Protein AF-0000000072075419 (afdb_homodimer)

Solvent-accessible surface area (backbone atoms only — not comparable to full-atom values): 23138 Å² total; per-residue (Å²): 127,88,76,68,76,74,46,76,68,49,48,51,50,52,50,34,39,42,55,26,36,35,45,39,35,24,57,24,35,89,73,44,48,64,63,59,25,20,56,69,37,72,43,60,59,68,51,47,49,70,76,49,44,47,72,67,44,41,51,42,49,38,30,50,50,50,27,48,54,52,39,62,76,41,39,68,57,52,53,50,50,54,58,46,68,66,39,92,76,58,55,59,68,58,45,51,50,51,56,50,48,53,50,48,53,47,49,56,50,51,56,34,78,88,40,46,39,58,49,34,37,50,43,47,30,25,75,57,64,50,73,46,41,53,53,27,33,67,72,28,51,49,56,54,53,46,52,52,23,44,44,52,14,67,66,23,70,49,56,54,82,38,62,65,43,46,48,50,41,49,28,57,51,8,27,59,48,24,59,40,63,36,26,48,59,54,29,61,75,65,68,44,92,68,71,47,72,69,55,51,48,53,51,46,52,50,50,50,51,51,50,52,35,45,50,55,45,47,32,71,73,89,128,85,76,68,77,73,46,77,68,48,50,50,50,51,50,33,40,42,55,26,36,35,45,41,34,25,57,24,36,88,72,45,48,66,63,60,26,19,57,70,37,72,44,60,58,69,51,47,47,69,76,49,48,48,73,67,46,42,52,42,49,36,30,51,50,50,27,50,54,52,40,62,76,40,40,70,57,52,53,50,50,54,57,45,68,68,40,94,76,58,55,57,68,59,45,52,51,51,56,51,48,54,50,49,53,48,49,56,52,51,54,35,78,87,41,47,39,59,49,34,38,51,44,46,30,25,75,57,65,50,74,46,40,53,52,26,34,68,73,29,50,48,55,53,53,47,52,53,23,43,44,51,16,66,65,22,69,50,56,54,83,38,63,66,43,46,49,52,41,46,28,56,51,9,27,58,48,24,58,38,63,35,27,47,58,53,29,62,74,66,68,44,92,67,71,48,73,68,56,51,49,53,52,45,52,48,50,50,51,51,48,52,34,46,48,56,47,47,32,72,73,88

Radius of gyration: 23.16 Å; Cα contacts (8 Å, |Δi|>4): 541; chains: 2; bounding box: 70×62×45 Å

Organism: Scandinavium goeteborgense (NCBI:txid1851514)

Sequence (444 aa):
MNTTPITSKGEQAKNQLIAAAIAQFGEYGLHATTRDIASLAGQNIAAIPYYFGSKEDLYLACAQWIADFIGVNFRPHAEAAETLLRQPTPDLTAIRALILQASKNMILLLTQDETVNVSKFISREQLSPSPAYQLIHDQVIAPLHGHLTQLIAAYTGRDPADTQTILHTHALLGEILAFRLGRETILLRTGWAQFDEQKADLIFQVITCHIDLLLNGLTQRSMNTTPITSKGEQAKNQLIAAAIAQFGEYGLHATTRDIASLAGQNIAAIPYYFGSKEDLYLACAQWIADFIGVNFRPHAEAAETLLRQPTPDLTAIRALILQASKNMILLLTQDETVNVSKFISREQLSPSPAYQLIHDQVIAPLHGHLTQLIAAYTGRDPADTQTILHTHALLGEILAFRLGRETILLRTGWAQFDEQKADLIFQVITCHIDLLLNGLTQRS

Nearest PDB structures (foldseek):
  1t33-assembly1_B  TM=9.829E-01  e=7.479E-22  Salmonella enterica subsp. enterica serovar Typhimurium str. LT2
  7e1n-assembly1_B  TM=7.768E-01  e=8.400E-06  Pseudomonas fluorescens
  4nn1-assembly1_A-2  TM=5.563E-01  e=1.014E-04  Mycobacterium tuberculosis H37Rv
  2fbq-assembly1_A-2  TM=5.821E-01  e=1.014E-04  Pseudomonas aeruginosa
  2hku-assembly1_B  TM=5.575E-01  e=4.065E-03  Rhodococcus jostii RHA1

InterPro domains:
  IPR001647 DNA-binding HTH domain, TetR-type [PF00440] (17-62)
  IPR001647 DNA-binding HTH domain, TetR-type [PS50977] (11-70)
  IPR009057 Homedomain-like superfamily [SSF46689] (3-82)
  IPR015292 Transcription regulator YbiH, C-terminal [PF09209] (99-218)
  IPR036271 Tetracyclin repressor-like, C-terminal domain superfamily [SSF48498] (91-219)
  IPR050109 HTH-type, TetR-like transcriptional regulator [PTHR30055] (8-219)

Foldseek 3Di:
DCPPDQDPVRVLLLVLLLLLLLQQCLVPNLVRDLVSSCVSSVHDSVSCCVPQNDSVSSLLVNLVVLLVVLCVLCVVLLVQLVVQLPDPQGDLVSLLVSLLVVLLSLLVLLQDPSCLSVVSNQVCCVVVNDVSVVVSCVRHVVSVLLSQLSSLCSLQVHDSVDPVSSVVSVVLVVLSVCCRVVVVVVCVVVVPPGDDDVNSVVSSVVSSVVVVCCSVVSSVVD/DCPPDQDPVRVLLLVLLLLLLLQQCLVPNLVRDLVSSCVSSVHDSVSCCVPQNDSVSSLLVNLVVLLVVLCVLCVVLLVQLVVQLPDPQGDLVSLLVSLLVVLLSLLVLLQDPSCLSVVSNQVCCVVVNDVSVVVSCVRHVVSVLLSQLSSLCSLQVHDSVDPVSSVVSVVLVVLSVCCRVVVVVVCVVVVPPGDDDVNSVVSSVVSSVVVVCCSVVSSVVD

pLDDT: mean 95.72, std 8.63, range [35.19, 98.88]

Structure (mmCIF, N/CA/C/O backbone):
data_AF-0000000072075419-model_v1
#
loop_
_entity.id
_entity.type
_entity.pdbx_description
1 polymer 'TetR family transcriptional regulator'
#
loop_
_atom_site.group_PDB
_atom_site.id
_atom_site.type_symbol
_atom_site.label_atom_id
_atom_site.label_alt_id
_atom_site.label_comp_id
_atom_site.label_asym_id
_atom_site.label_entity_id
_atom_site.label_seq_id
_atom_site.pdbx_PDB_ins_code
_atom_site.Cartn_x
_atom_site.Cartn_y
_atom_site.Cartn_z
_atom_site.occupancy
_atom_site.B_iso_or_equiv
_atom_site.auth_seq_id
_atom_site.auth_comp_id
_atom_site.auth_asym_id
_atom_site.auth_atom_id
_atom_site.pdbx_PDB_model_num
ATOM 1 N N . MET A 1 1 ? 31.141 31.891 -1.549 1 35.53 1 MET A N 1
ATOM 2 C CA . MET A 1 1 ? 30.469 31.844 -0.251 1 35.53 1 MET A CA 1
ATOM 3 C C . MET A 1 1 ? 31.141 30.844 0.679 1 35.53 1 MET A C 1
ATOM 5 O O . MET A 1 1 ? 31.438 29.719 0.274 1 35.53 1 MET A O 1
ATOM 9 N N . ASN A 1 2 ? 31.891 31.188 1.63 1 36.88 2 ASN A N 1
ATOM 10 C CA . ASN A 1 2 ? 32.656 30.391 2.582 1 36.88 2 ASN A CA 1
ATOM 11 C C . ASN A 1 2 ? 31.828 29.281 3.195 1 36.88 2 ASN A C 1
ATOM 13 O O . ASN A 1 2 ? 30.922 29.531 3.984 1 36.88 2 ASN A O 1
ATOM 17 N N . THR A 1 3 ? 31.453 28.266 2.451 1 47.59 3 THR A N 1
ATOM 18 C CA . THR A 1 3 ? 30.719 27.109 2.965 1 47.59 3 THR A CA 1
ATOM 19 C C . THR A 1 3 ? 31.375 26.594 4.25 1 47.59 3 THR A C 1
ATOM 21 O O . THR A 1 3 ? 32.438 25.969 4.211 1 47.59 3 THR A O 1
ATOM 24 N N . THR A 1 4 ? 31.453 27.328 5.309 1 50.69 4 THR A N 1
ATOM 25 C CA . THR A 1 4 ? 31.953 26.859 6.59 1 50.69 4 THR A CA 1
ATOM 26 C C . THR A 1 4 ? 31.547 25.422 6.844 1 50.69 4 THR A C 1
ATOM 28 O O . THR A 1 4 ? 30.359 25.094 6.801 1 50.69 4 THR A O 1
ATOM 31 N N . PRO A 1 5 ? 32.531 24.578 6.875 1 57.56 5 PRO A N 1
ATOM 32 C CA . PRO A 1 5 ? 32.312 23.141 7.109 1 57.56 5 PRO A CA 1
ATOM 33 C C . PRO A 1 5 ? 31.391 22.875 8.297 1 57.56 5 PRO A C 1
ATOM 35 O O . PRO A 1 5 ? 31.469 23.578 9.312 1 57.56 5 PRO A O 1
ATOM 38 N N . ILE A 1 6 ? 30.219 22.375 8.086 1 66 6 ILE A N 1
ATOM 39 C CA . ILE A 1 6 ? 29.281 22.047 9.164 1 66 6 ILE A CA 1
ATOM 40 C C . ILE A 1 6 ? 30 21.203 10.219 1 66 6 ILE A C 1
ATOM 42 O O . ILE A 1 6 ? 30.734 20.266 9.891 1 66 6 ILE A O 1
ATOM 46 N N . THR A 1 7 ? 30.141 21.672 11.445 1 75.56 7 THR A N 1
ATOM 47 C CA . THR A 1 7 ? 30.719 20.984 12.594 1 75.56 7 THR A CA 1
ATOM 48 C C . THR A 1 7 ? 29.953 19.688 12.875 1 75.56 7 THR A C 1
ATOM 50 O O . THR A 1 7 ? 28.891 19.438 12.305 1 75.56 7 THR A O 1
ATOM 53 N N . SER A 1 8 ? 30.594 18.797 13.625 1 81.44 8 SER A N 1
ATOM 54 C CA . SER A 1 8 ? 29.953 17.562 14.039 1 81.44 8 SER A CA 1
ATOM 55 C C . SER A 1 8 ? 28.594 17.828 14.695 1 81.44 8 SER A C 1
ATOM 57 O O . SER A 1 8 ? 27.625 17.109 14.461 1 81.44 8 SER A O 1
ATOM 59 N N . LYS A 1 9 ? 28.531 18.938 15.5 1 85.19 9 LYS A N 1
ATOM 60 C CA . LYS A 1 9 ? 27.281 19.328 16.156 1 85.19 9 LYS A CA 1
ATOM 61 C C . LYS A 1 9 ? 26.25 19.797 15.133 1 85.19 9 LYS A C 1
ATOM 63 O O . LYS A 1 9 ? 25.062 19.5 15.25 1 85.19 9 LYS A O 1
ATOM 68 N N . GLY A 1 10 ? 26.75 20.5 14.188 1 88.31 10 GLY A N 1
ATOM 69 C CA . GLY A 1 10 ? 25.891 20.969 13.117 1 88.31 10 GLY A CA 1
ATOM 70 C C . GLY A 1 10 ? 25.281 19.844 12.305 1 88.31 10 GLY A C 1
ATOM 71 O O . GLY A 1 10 ? 24.094 19.875 11.984 1 88.31 10 GLY A O 1
ATOM 72 N N . GLU A 1 11 ? 26.125 18.875 12.031 1 90.75 11 GLU A N 1
ATOM 73 C CA . GLU A 1 11 ? 25.656 17.703 11.289 1 90.75 11 GLU A CA 1
ATOM 74 C C . GLU A 1 11 ? 24.594 16.953 12.078 1 90.75 11 GLU A C 1
ATOM 76 O O . GLU A 1 11 ? 23.609 16.469 11.508 1 90.75 11 GLU A O 1
ATOM 81 N N . GLN A 1 12 ? 24.797 16.859 13.281 1 92.75 12 GLN A N 1
ATOM 82 C CA . GLN A 1 12 ? 23.844 16.188 14.156 1 92.75 12 GLN A CA 1
ATOM 83 C C . GLN A 1 12 ? 22.516 16.938 14.18 1 92.75 12 GLN A C 1
ATOM 85 O O . GLN A 1 12 ? 21.438 16.328 14.133 1 92.75 12 GLN A O 1
ATOM 90 N N . ALA A 1 13 ? 22.594 18.25 14.266 1 94.56 13 ALA A N 1
ATOM 91 C CA . ALA A 1 13 ? 21.391 19.078 14.273 1 94.56 13 ALA A CA 1
ATOM 92 C C . ALA A 1 13 ? 20.609 18.922 12.969 1 94.56 13 ALA A C 1
ATOM 94 O O . ALA A 1 13 ? 19.391 18.797 12.984 1 94.56 13 ALA A O 1
ATOM 95 N N . LYS A 1 14 ? 21.328 18.938 11.922 1 96.19 14 LYS A N 1
ATOM 96 C CA . LYS A 1 14 ? 20.703 18.781 10.609 1 96.19 14 LYS A CA 1
ATOM 97 C C . LYS A 1 14 ? 20 17.438 10.5 1 96.19 14 LYS A C 1
ATOM 99 O O . LYS A 1 14 ? 18.875 17.359 10 1 96.19 14 LYS A O 1
ATOM 104 N N . ASN A 1 15 ? 20.609 16.391 10.977 1 96.56 15 ASN A N 1
ATOM 105 C CA . ASN A 1 15 ? 20.047 15.055 10.922 1 96.56 15 ASN A CA 1
ATOM 106 C C . ASN A 1 15 ? 18.812 14.93 11.797 1 96.56 15 ASN A C 1
ATOM 108 O O . ASN A 1 15 ? 17.828 14.273 11.43 1 96.56 15 ASN A O 1
ATOM 112 N N . GLN A 1 16 ? 18.844 15.539 12.898 1 97.56 16 GLN A N 1
ATOM 113 C CA . GLN A 1 16 ? 17.703 15.531 13.805 1 97.56 16 GLN A CA 1
ATOM 114 C C . GLN A 1 16 ? 16.516 16.25 13.195 1 97.56 16 GLN A C 1
ATOM 116 O O . GLN A 1 16 ? 15.367 15.82 13.352 1 97.56 16 GLN A O 1
ATOM 121 N N . LEU A 1 17 ? 16.828 17.344 12.508 1 98.12 17 LEU A N 1
ATOM 122 C CA . LEU A 1 17 ? 15.781 18.094 11.852 1 98.12 17 LEU A CA 1
ATOM 123 C C . LEU A 1 17 ? 15.156 17.297 10.719 1 98.12 17 LEU A C 1
ATOM 125 O O . LEU A 1 17 ? 13.93 17.281 10.555 1 98.12 17 LEU A O 1
ATOM 129 N N . ILE A 1 18 ? 15.992 16.609 9.992 1 98.44 18 ILE A N 1
ATOM 130 C CA . ILE A 1 18 ? 15.508 15.797 8.883 1 98.44 18 ILE A CA 1
ATOM 131 C C . ILE A 1 18 ? 14.625 14.664 9.414 1 98.44 18 ILE A C 1
ATOM 133 O O . ILE A 1 18 ? 13.531 14.43 8.898 1 98.44 18 ILE A O 1
ATOM 137 N N . ALA A 1 19 ? 15.086 14.023 10.453 1 98.25 19 ALA A N 1
ATOM 138 C CA . ALA A 1 19 ? 14.32 12.93 11.039 1 98.25 19 ALA A CA 1
ATOM 139 C C . ALA A 1 19 ? 12.969 13.422 11.562 1 98.25 19 ALA A C 1
ATOM 141 O O . ALA A 1 19 ? 11.938 12.789 11.32 1 98.25 19 ALA A O 1
ATOM 142 N N . ALA A 1 20 ? 12.992 14.523 12.227 1 98.56 20 ALA A N 1
ATOM 143 C CA . ALA A 1 20 ? 11.766 15.117 12.75 1 98.56 20 ALA A CA 1
ATOM 144 C C . ALA A 1 20 ? 10.836 15.547 11.617 1 98.56 20 ALA A C 1
ATOM 146 O O . ALA A 1 20 ? 9.625 15.367 11.695 1 98.56 20 ALA A O 1
ATOM 147 N N . ALA A 1 21 ? 11.438 16.078 10.602 1 98.75 21 ALA A N 1
ATOM 148 C CA . ALA A 1 21 ? 10.656 16.547 9.461 1 98.75 21 ALA A CA 1
ATOM 149 C C . ALA A 1 21 ? 10 15.383 8.727 1 98.75 21 ALA A C 1
ATOM 151 O O . ALA A 1 21 ? 8.82 15.461 8.352 1 98.75 21 ALA A O 1
ATOM 152 N N . ILE A 1 22 ? 10.719 14.305 8.523 1 98.69 22 ILE A N 1
ATOM 153 C CA . ILE A 1 22 ? 10.156 13.133 7.863 1 98.69 22 ILE A CA 1
ATOM 154 C C . ILE A 1 22 ? 8.984 12.594 8.68 1 98.69 22 ILE A C 1
ATOM 156 O O . ILE A 1 22 ? 7.941 12.234 8.117 1 98.69 22 ILE A O 1
ATOM 160 N N . ALA A 1 23 ? 9.125 12.57 9.93 1 97.94 23 ALA A N 1
ATOM 161 C CA . ALA A 1 23 ? 8.039 12.109 10.797 1 97.94 23 ALA A CA 1
ATOM 162 C C . ALA A 1 23 ? 6.816 13.016 10.672 1 97.94 23 ALA A C 1
ATOM 164 O O . ALA A 1 23 ? 5.695 12.531 10.516 1 97.94 23 ALA A O 1
ATOM 165 N N . GLN A 1 24 ? 7.031 14.328 10.703 1 97.38 24 GLN A N 1
ATOM 166 C CA . GLN A 1 24 ? 5.945 15.305 10.672 1 97.38 24 GLN A CA 1
ATOM 167 C C . GLN A 1 24 ? 5.32 15.383 9.281 1 97.38 24 GLN A C 1
ATOM 169 O O . GLN A 1 24 ? 4.094 15.367 9.148 1 97.38 24 GLN A O 1
ATOM 174 N N . PHE A 1 25 ? 6.16 15.43 8.266 1 97.5 25 PHE A N 1
ATOM 175 C CA . PHE A 1 25 ? 5.66 15.508 6.895 1 97.5 25 PHE A CA 1
ATOM 176 C C . PHE A 1 25 ? 4.969 14.211 6.492 1 97.5 25 PHE A C 1
ATOM 178 O O . PHE A 1 25 ? 4.004 14.227 5.73 1 97.5 25 PHE A O 1
ATOM 185 N N . GLY A 1 26 ? 5.504 13.125 6.98 1 96.56 26 GLY A N 1
ATOM 186 C CA . GLY A 1 26 ? 4.852 11.844 6.727 1 96.56 26 GLY A CA 1
ATOM 187 C C . GLY A 1 26 ? 3.445 11.773 7.293 1 96.56 26 GLY A C 1
ATOM 188 O O . GLY A 1 26 ? 2.551 11.188 6.676 1 96.56 26 GLY A O 1
ATOM 189 N N . GLU A 1 27 ? 3.25 12.422 8.359 1 94.81 27 GLU A N 1
ATOM 190 C CA . GLU A 1 27 ? 1.973 12.367 9.07 1 94.81 27 GLU A CA 1
ATOM 191 C C . GLU A 1 27 ? 1.017 13.445 8.562 1 94.81 27 GLU A C 1
ATOM 193 O O . GLU A 1 27 ? -0.179 13.188 8.398 1 94.81 27 GLU A O 1
ATOM 198 N N . TYR A 1 28 ? 1.595 14.633 8.227 1 93.88 28 TYR A N 1
ATOM 199 C CA . TYR A 1 28 ? 0.686 15.758 8.055 1 93.88 28 TYR A CA 1
ATOM 200 C C . TYR A 1 28 ? 0.944 16.469 6.734 1 93.88 28 TYR A C 1
ATOM 202 O O . TYR A 1 28 ? 0.257 17.438 6.398 1 93.88 28 TYR A O 1
ATOM 210 N N . GLY A 1 29 ? 1.865 16 6.008 1 93.5 29 GLY A N 1
ATOM 211 C CA . GLY A 1 29 ? 2.225 16.719 4.793 1 93.5 29 GLY A CA 1
ATOM 212 C C . GLY A 1 29 ? 2.74 18.125 5.059 1 93.5 29 GLY A C 1
ATOM 213 O O . GLY A 1 29 ? 3.385 18.359 6.078 1 93.5 29 GLY A O 1
ATOM 214 N N . LEU A 1 30 ? 2.471 19.016 4.152 1 92.19 30 LEU A N 1
ATOM 215 C CA . LEU A 1 30 ? 2.984 20.375 4.25 1 92.19 30 LEU A CA 1
ATOM 216 C C . LEU A 1 30 ? 2.164 21.188 5.238 1 92.19 30 LEU A C 1
ATOM 218 O O . LEU A 1 30 ? 2.467 22.359 5.48 1 92.19 30 LEU A O 1
ATOM 222 N N . HIS A 1 31 ? 1.238 20.594 5.871 1 91.81 31 HIS A N 1
ATOM 223 C CA . HIS A 1 31 ? 0.542 21.234 6.977 1 91.81 31 HIS A CA 1
ATOM 224 C C . HIS A 1 31 ? 1.373 21.188 8.258 1 91.81 31 HIS A C 1
ATOM 226 O O . HIS A 1 31 ? 1.087 21.906 9.219 1 91.81 31 HIS A O 1
AT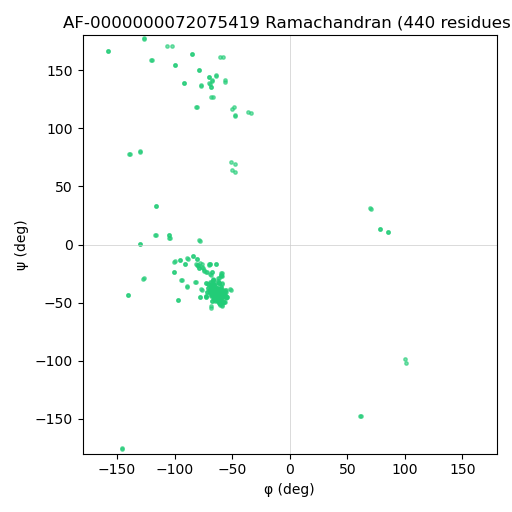OM 232 N N . ALA A 1 32 ? 2.314 20.266 8.258 1 94.94 32 ALA A N 1
ATOM 233 C CA . ALA A 1 32 ? 3.246 20.281 9.383 1 94.94 32 ALA A CA 1
ATOM 234 C C . ALA A 1 32 ? 3.93 21.641 9.5 1 94.94 32 ALA A C 1
ATOM 236 O O . ALA A 1 32 ? 4.348 22.219 8.492 1 94.94 32 ALA A O 1
ATOM 237 N N . THR A 1 33 ? 4.09 22.094 10.703 1 95.38 33 THR A N 1
ATOM 238 C CA . THR A 1 33 ? 4.676 23.422 10.891 1 95.38 33 THR A CA 1
ATOM 239 C C . THR A 1 33 ? 6.16 23.312 11.234 1 95.38 33 THR A C 1
ATOM 241 O O . THR A 1 33 ? 6.594 22.328 11.828 1 95.38 33 THR A O 1
ATOM 244 N N . THR A 1 34 ? 6.797 24.359 10.891 1 97.56 34 THR A N 1
ATOM 245 C CA . THR A 1 34 ? 8.211 24.391 11.227 1 97.56 34 THR A CA 1
ATOM 246 C C . THR A 1 34 ? 8.406 24.438 12.742 1 97.56 34 THR A C 1
ATOM 248 O O . THR A 1 34 ? 9.383 23.891 13.266 1 97.56 34 THR A O 1
ATOM 251 N N . ARG A 1 35 ? 7.504 25.016 13.43 1 97.44 35 ARG A N 1
ATOM 252 C CA . ARG A 1 35 ? 7.559 25.047 14.891 1 97.44 35 ARG A CA 1
ATOM 253 C C . ARG A 1 35 ? 7.512 23.625 15.469 1 97.44 35 ARG A C 1
ATOM 255 O O . ARG A 1 35 ? 8.328 23.266 16.312 1 97.44 35 ARG A O 1
ATOM 262 N N . ASP A 1 36 ? 6.605 22.828 15 1 96.88 36 ASP A N 1
ATOM 263 C CA . ASP A 1 36 ? 6.461 21.453 15.484 1 96.88 36 ASP A CA 1
ATOM 264 C C . ASP A 1 36 ? 7.684 20.609 15.125 1 96.88 36 ASP A C 1
ATOM 266 O O . ASP A 1 36 ? 8.141 19.797 15.922 1 96.88 36 ASP A O 1
ATOM 270 N N . ILE A 1 37 ? 8.219 20.812 13.938 1 98.38 37 ILE A N 1
ATOM 271 C CA . ILE A 1 37 ? 9.375 20.062 13.469 1 98.38 37 ILE A CA 1
ATOM 272 C C . ILE A 1 37 ? 10.594 20.406 14.328 1 98.38 37 ILE A C 1
ATOM 274 O O . ILE A 1 37 ? 11.289 19.5 14.805 1 98.38 37 ILE A O 1
ATOM 278 N N . ALA A 1 38 ? 10.805 21.703 14.523 1 98.38 38 ALA A N 1
ATOM 279 C CA . ALA A 1 38 ? 11.938 22.141 15.344 1 98.38 38 ALA A CA 1
ATOM 280 C C . ALA A 1 38 ? 11.812 21.609 16.766 1 98.38 38 ALA A C 1
ATOM 282 O O . ALA A 1 38 ? 12.789 21.141 17.344 1 98.38 38 ALA A O 1
ATOM 283 N N . SER A 1 39 ? 10.633 21.703 17.328 1 98.31 39 SER A N 1
ATOM 284 C CA . SER A 1 39 ? 10.383 21.219 18.688 1 98.31 39 SER A CA 1
ATOM 285 C C . SER A 1 39 ? 10.648 19.719 18.812 1 98.31 39 SER A C 1
ATOM 287 O O . SER A 1 39 ? 11.32 19.281 19.734 1 98.31 39 SER A O 1
ATOM 289 N N . LEU A 1 40 ? 10.211 18.953 17.859 1 97.56 40 LEU A N 1
ATOM 290 C CA . LEU A 1 40 ? 10.414 17.516 17.859 1 97.56 40 LEU A CA 1
ATOM 291 C C . LEU A 1 40 ? 11.898 17.172 17.734 1 97.56 40 LEU A C 1
ATOM 293 O O . LEU A 1 40 ? 12.359 16.188 18.297 1 97.56 40 LEU A O 1
ATOM 297 N N . ALA A 1 41 ? 12.625 18 17 1 98.06 41 ALA A N 1
ATOM 298 C CA . ALA A 1 41 ? 14.047 17.781 16.766 1 98.06 41 ALA A CA 1
ATOM 299 C C . ALA A 1 41 ? 14.883 18.25 17.938 1 98.06 41 ALA A C 1
ATOM 301 O O . ALA A 1 41 ? 16.094 17.984 18 1 98.06 41 ALA A O 1
ATOM 302 N N . GLY A 1 42 ? 14.242 19 18.844 1 97.88 42 GLY A N 1
ATOM 303 C CA . GLY A 1 42 ? 14.992 19.609 19.922 1 97.88 42 GLY A CA 1
ATOM 304 C C . GLY A 1 42 ? 15.914 20.734 19.469 1 97.88 42 GLY A C 1
ATOM 305 O O . GLY A 1 42 ? 17.016 20.875 20 1 97.88 42 GLY A O 1
ATOM 306 N N . GLN A 1 43 ? 15.5 21.406 18.453 1 97.44 43 GLN A N 1
ATOM 307 C CA . GLN A 1 43 ? 16.297 22.484 17.891 1 97.44 43 GLN A CA 1
ATOM 308 C C . GLN A 1 43 ? 15.547 23.812 17.922 1 97.44 43 GLN A C 1
ATOM 310 O O . GLN A 1 43 ? 14.32 23.828 18.047 1 97.44 43 GLN A O 1
ATOM 315 N N . ASN A 1 44 ? 16.297 24.812 17.859 1 96.38 44 ASN A N 1
ATOM 316 C CA . ASN A 1 44 ? 15.703 26.125 17.656 1 96.38 44 ASN A CA 1
ATOM 317 C C . ASN A 1 44 ? 15.07 26.266 16.281 1 96.38 44 ASN A C 1
ATOM 319 O O . ASN A 1 44 ? 15.625 25.781 15.289 1 96.38 44 ASN A O 1
ATOM 323 N N . ILE A 1 45 ? 13.953 26.922 16.281 1 97.06 45 ILE A N 1
ATOM 324 C CA . ILE A 1 45 ? 13.203 27.078 15.031 1 97.06 45 ILE A CA 1
ATOM 325 C C . ILE A 1 45 ? 14.07 27.781 13.984 1 97.06 45 ILE A C 1
ATOM 327 O O . ILE A 1 45 ? 13.922 27.531 12.789 1 97.06 45 ILE A O 1
ATOM 331 N N . ALA A 1 46 ? 15.023 28.594 14.375 1 96.75 46 ALA A N 1
ATOM 332 C CA . ALA A 1 46 ? 15.906 29.344 13.484 1 96.75 46 ALA A CA 1
ATOM 333 C C . ALA A 1 46 ? 16.859 28.422 12.75 1 96.75 46 ALA A C 1
ATOM 335 O O . ALA A 1 46 ? 17.469 28.797 11.75 1 96.75 46 ALA A O 1
ATOM 336 N N . ALA A 1 47 ? 17 27.25 13.227 1 96.62 47 ALA A N 1
ATOM 337 C CA . ALA A 1 47 ? 17.891 26.266 12.609 1 96.62 47 ALA A CA 1
ATOM 338 C C . ALA A 1 47 ? 17.375 25.859 11.227 1 96.62 47 ALA A C 1
ATOM 340 O O . ALA A 1 47 ? 18.156 25.531 10.336 1 96.62 47 ALA A O 1
ATOM 341 N N . ILE A 1 48 ? 16.094 25.875 10.992 1 97.56 48 ILE A N 1
ATOM 342 C CA . ILE A 1 48 ? 15.5 25.422 9.734 1 97.56 48 ILE A CA 1
ATOM 343 C C . ILE A 1 48 ? 15.875 26.375 8.609 1 97.56 48 ILE A C 1
ATOM 345 O O . ILE A 1 48 ? 16.438 25.969 7.594 1 97.56 48 ILE A O 1
ATOM 349 N N . PRO A 1 49 ? 15.609 27.688 8.742 1 97.19 49 PRO A N 1
ATOM 350 C CA . PRO A 1 49 ? 16.078 28.562 7.676 1 97.19 49 PRO A CA 1
ATOM 351 C C . PRO A 1 49 ? 17.609 28.547 7.531 1 97.19 49 PRO A C 1
ATOM 353 O O . PRO A 1 49 ? 18.125 28.703 6.422 1 97.19 49 PRO A O 1
ATOM 356 N N . TYR A 1 50 ? 18.234 28.359 8.578 1 95.75 50 TYR A N 1
ATOM 357 C CA . TYR A 1 50 ? 19.688 28.344 8.547 1 95.75 50 TYR A CA 1
ATOM 358 C C . TYR A 1 50 ? 20.203 27.172 7.711 1 95.75 50 TYR A C 1
ATOM 360 O O . TYR A 1 50 ? 21.062 27.359 6.832 1 95.75 50 TYR A O 1
ATOM 368 N N . TYR A 1 51 ? 19.688 26.031 7.883 1 96.12 51 TYR A N 1
ATOM 369 C CA . TYR A 1 51 ? 20.234 24.828 7.246 1 96.12 51 TYR A CA 1
ATOM 370 C C . TYR A 1 51 ? 19.516 24.547 5.93 1 96.12 51 TYR A C 1
ATOM 372 O O . TYR A 1 51 ? 20.109 23.969 5.012 1 96.12 51 TYR A O 1
ATOM 380 N N . PHE A 1 52 ? 18.203 24.906 5.781 1 97.31 52 PHE A N 1
ATOM 381 C CA . PHE A 1 52 ? 17.422 24.391 4.66 1 97.31 52 PHE A CA 1
ATOM 382 C C . PHE A 1 52 ? 16.766 25.531 3.895 1 97.31 52 PHE A C 1
ATOM 384 O O . PHE A 1 52 ? 16.469 25.406 2.707 1 97.31 52 PHE A O 1
ATOM 391 N N . GLY A 1 53 ? 16.484 26.562 4.613 1 96.56 53 GLY A N 1
ATOM 392 C CA . GLY A 1 53 ? 15.773 27.672 3.99 1 96.56 53 GLY A CA 1
ATOM 393 C C . GLY A 1 53 ? 14.289 27.672 4.324 1 96.56 53 GLY A C 1
ATOM 394 O O . GLY A 1 53 ? 13.906 27.969 5.461 1 96.56 53 GLY A O 1
ATOM 395 N N . SER A 1 54 ? 13.445 27.219 3.396 1 96.38 54 SER A N 1
ATOM 396 C CA . SER A 1 54 ? 12 27.25 3.596 1 96.38 54 SER A CA 1
ATOM 397 C C . SER A 1 54 ? 11.461 25.859 3.965 1 96.38 54 SER A C 1
ATOM 399 O O . SER A 1 54 ? 12.195 24.875 3.936 1 96.38 54 SER A O 1
ATOM 401 N N . LYS A 1 55 ? 10.242 25.859 4.332 1 96.94 55 LYS A N 1
ATOM 402 C CA . LYS A 1 55 ? 9.57 24.594 4.613 1 96.94 55 LYS A CA 1
ATOM 403 C C . LYS A 1 55 ? 9.57 23.688 3.387 1 96.94 55 LYS A C 1
ATOM 405 O O . LYS A 1 55 ? 9.766 22.469 3.504 1 96.94 55 LYS A O 1
ATOM 410 N N . GLU A 1 56 ? 9.359 24.25 2.275 1 96.56 56 GLU A N 1
ATOM 411 C CA . GLU A 1 56 ? 9.367 23.5 1.021 1 96.56 56 GLU A CA 1
ATOM 412 C C . GLU A 1 56 ? 10.75 22.938 0.721 1 96.56 56 GLU A C 1
ATOM 414 O O . GLU A 1 56 ? 10.867 21.812 0.241 1 96.56 56 GLU A O 1
ATOM 419 N N . ASP A 1 57 ? 11.703 23.688 0.992 1 97.62 57 ASP A N 1
ATOM 420 C CA . ASP A 1 57 ? 13.07 23.203 0.812 1 97.62 57 ASP A CA 1
ATOM 421 C C . ASP A 1 57 ? 13.375 22.047 1.757 1 97.62 57 ASP A C 1
ATOM 423 O O . ASP A 1 57 ? 14.078 21.109 1.383 1 97.62 57 ASP A O 1
ATOM 427 N N . LEU A 1 58 ? 12.945 22.266 2.988 1 98.25 58 LEU A N 1
ATOM 428 C CA . LEU A 1 58 ? 13.102 21.188 3.961 1 98.25 58 LEU A CA 1
ATOM 429 C C . LEU A 1 58 ? 12.391 19.922 3.496 1 98.25 58 LEU A C 1
ATOM 431 O O . LEU A 1 58 ? 12.906 18.812 3.658 1 98.25 58 LEU A O 1
ATOM 435 N N . TYR A 1 59 ? 11.227 20.016 2.902 1 98.38 59 TYR A N 1
ATOM 436 C CA . TYR A 1 59 ? 10.484 18.891 2.357 1 98.38 59 TYR A CA 1
ATOM 437 C C . TYR A 1 59 ? 11.281 18.188 1.27 1 98.38 59 TYR A C 1
ATOM 439 O O . TYR A 1 59 ? 11.367 16.953 1.25 1 98.38 59 TYR A O 1
ATOM 447 N N . LEU A 1 60 ? 11.875 18.938 0.387 1 98.25 60 LEU A N 1
ATOM 448 C CA . LEU A 1 60 ? 12.695 18.375 -0.68 1 98.25 60 LEU A CA 1
ATOM 449 C C . LEU A 1 60 ? 13.945 17.703 -0.112 1 98.25 60 LEU A C 1
ATOM 451 O O . LEU A 1 60 ? 14.398 16.688 -0.634 1 98.25 60 LEU A O 1
ATOM 455 N N . ALA A 1 61 ? 14.484 18.297 0.931 1 98.38 61 ALA A N 1
ATOM 456 C CA . ALA A 1 61 ? 15.633 17.688 1.598 1 98.38 61 ALA A CA 1
ATOM 457 C C . ALA A 1 61 ? 15.266 16.344 2.193 1 98.38 61 ALA A C 1
ATOM 459 O O . ALA A 1 61 ? 16.078 15.414 2.191 1 98.38 61 ALA A O 1
ATOM 460 N N . CYS A 1 62 ? 14.062 16.234 2.775 1 98.75 62 CYS A N 1
ATOM 461 C CA . CYS A 1 62 ? 13.57 14.953 3.262 1 98.75 62 CYS A CA 1
ATOM 462 C C . CYS A 1 62 ? 13.484 13.93 2.131 1 98.75 62 CYS A C 1
ATOM 464 O O . CYS A 1 62 ? 13.906 12.781 2.291 1 98.75 62 CYS A O 1
ATOM 466 N N . ALA A 1 63 ? 12.992 14.352 0.993 1 98.69 63 ALA A N 1
ATOM 467 C CA . ALA A 1 63 ? 12.898 13.477 -0.17 1 98.69 63 ALA A CA 1
ATOM 468 C C . ALA A 1 63 ? 14.281 12.992 -0.602 1 98.69 63 ALA A C 1
ATOM 470 O O . ALA A 1 63 ? 14.469 11.805 -0.906 1 98.69 63 ALA A O 1
ATOM 471 N N . GLN A 1 64 ? 15.211 13.883 -0.625 1 98.69 64 GLN A N 1
ATOM 472 C CA . GLN A 1 64 ? 16.578 13.523 -0.988 1 98.69 64 GLN A CA 1
ATOM 473 C C . GLN A 1 64 ? 17.172 12.531 0.013 1 98.69 64 GLN A C 1
ATOM 475 O O . GLN A 1 64 ? 17.844 11.57 -0.375 1 98.69 64 GLN A O 1
ATOM 480 N N . TRP A 1 65 ? 16.953 12.797 1.286 1 98.5 65 TRP A N 1
ATOM 481 C CA . TRP A 1 65 ? 17.422 11.883 2.316 1 98.5 65 TRP A CA 1
ATOM 482 C C . TRP A 1 65 ? 16.844 10.484 2.115 1 98.5 65 TRP A C 1
ATOM 484 O O . TRP A 1 65 ? 17.562 9.492 2.234 1 98.5 65 TRP A O 1
ATOM 494 N N . ILE A 1 66 ? 15.602 10.398 1.804 1 98.69 66 ILE A N 1
ATOM 495 C CA . ILE A 1 66 ? 14.922 9.125 1.592 1 98.69 66 ILE A CA 1
ATOM 496 C C . ILE A 1 66 ? 15.508 8.422 0.367 1 98.69 66 ILE A C 1
ATOM 498 O O . ILE A 1 66 ? 15.766 7.215 0.398 1 98.69 66 ILE A O 1
ATOM 502 N N . ALA A 1 67 ? 15.688 9.203 -0.698 1 98.62 67 ALA A N 1
ATOM 503 C CA . ALA A 1 67 ? 16.328 8.641 -1.889 1 98.62 67 ALA A CA 1
ATOM 504 C C . ALA A 1 67 ? 17.688 8.062 -1.557 1 98.62 67 ALA A C 1
ATOM 506 O O . ALA A 1 67 ? 18.016 6.941 -1.96 1 98.62 67 ALA A O 1
ATOM 507 N N . ASP A 1 68 ? 18.453 8.781 -0.767 1 98.44 68 ASP A N 1
ATOM 508 C CA . ASP A 1 68 ? 19.781 8.336 -0.373 1 98.44 68 ASP A CA 1
ATOM 509 C C . ASP A 1 68 ? 19.688 7.086 0.506 1 98.44 68 ASP A C 1
ATOM 511 O O . ASP A 1 68 ? 20.5 6.16 0.354 1 98.44 68 ASP A O 1
ATOM 515 N N . PHE A 1 69 ? 18.812 7.133 1.414 1 98.25 69 PHE A N 1
ATOM 516 C CA . PHE A 1 69 ? 18.609 6.02 2.334 1 98.25 69 PHE A CA 1
ATOM 517 C C . PHE A 1 69 ? 18.312 4.734 1.573 1 98.25 69 PHE A C 1
ATOM 519 O O . PHE A 1 69 ? 18.938 3.701 1.816 1 98.25 69 PHE A O 1
ATOM 526 N N . ILE A 1 70 ? 17.375 4.777 0.621 1 98.06 70 ILE A N 1
ATOM 527 C CA . ILE A 1 70 ? 17.016 3.615 -0.187 1 98.06 70 ILE A CA 1
ATOM 528 C C . ILE A 1 70 ? 18.203 3.229 -1.074 1 98.06 70 ILE A C 1
ATOM 530 O O . ILE A 1 70 ? 18.562 2.053 -1.163 1 98.06 70 ILE A O 1
ATOM 534 N N . GLY A 1 71 ? 18.781 4.238 -1.705 1 98 71 GLY A N 1
ATOM 535 C CA . GLY A 1 71 ? 19.922 3.984 -2.576 1 98 71 GLY A CA 1
ATOM 536 C C . GLY A 1 71 ? 21.047 3.244 -1.883 1 98 71 GLY A C 1
ATOM 537 O O . GLY A 1 71 ? 21.594 2.281 -2.428 1 98 71 GLY A O 1
ATOM 538 N N . VAL A 1 72 ? 21.359 3.662 -0.727 1 97.62 72 VAL A N 1
ATOM 539 C CA . VAL A 1 72 ? 22.453 3.07 0.027 1 97.62 72 VAL A CA 1
ATOM 540 C C . VAL A 1 72 ? 22.109 1.63 0.4 1 97.62 72 VAL A C 1
ATOM 542 O O . VAL A 1 72 ? 22.953 0.73 0.265 1 97.62 72 VAL A O 1
ATOM 545 N N . ASN A 1 73 ? 20.906 1.393 0.838 1 97.12 73 ASN A N 1
ATOM 546 C CA . ASN A 1 73 ? 20.484 0.068 1.293 1 97.12 73 ASN A CA 1
ATOM 547 C C . ASN A 1 73 ? 20.438 -0.931 0.141 1 97.12 73 ASN A C 1
ATOM 549 O O . ASN A 1 73 ? 20.641 -2.129 0.343 1 97.12 73 ASN A O 1
ATOM 553 N N . PHE A 1 74 ? 20.281 -0.441 -1.105 1 97.81 74 PHE A N 1
ATOM 554 C CA . PHE A 1 74 ? 20.094 -1.373 -2.213 1 97.81 74 PHE A CA 1
ATOM 555 C C . PHE A 1 74 ? 21.25 -1.271 -3.207 1 97.81 74 PHE A C 1
ATOM 557 O O . PHE A 1 74 ? 21.188 -1.842 -4.297 1 97.81 74 PHE A O 1
ATOM 564 N N . ARG A 1 75 ? 22.281 -0.539 -2.893 1 97.25 75 ARG A N 1
ATOM 565 C CA . ARG A 1 75 ? 23.422 -0.331 -3.783 1 97.25 75 ARG A CA 1
ATOM 566 C C . ARG A 1 75 ? 24.078 -1.657 -4.152 1 97.25 75 ARG A C 1
ATOM 568 O O . ARG A 1 75 ? 24.328 -1.924 -5.328 1 97.25 75 ARG A O 1
ATOM 575 N N . PRO A 1 76 ? 24.375 -2.539 -3.129 1 97.44 76 PRO A N 1
ATOM 576 C CA . PRO A 1 76 ? 24.984 -3.816 -3.488 1 97.44 76 PRO A CA 1
ATOM 577 C C . PRO A 1 76 ? 24.141 -4.633 -4.461 1 97.44 76 PRO A C 1
ATOM 579 O O . PRO A 1 76 ? 24.672 -5.254 -5.383 1 97.44 76 PRO A O 1
ATOM 582 N N . HIS A 1 77 ? 22.844 -4.617 -4.234 1 97.5 77 HIS A N 1
ATOM 583 C CA . HIS A 1 77 ? 21.953 -5.332 -5.141 1 97.5 77 HIS A CA 1
ATOM 584 C C . HIS A 1 77 ? 22 -4.738 -6.543 1 97.5 77 HIS A C 1
ATOM 586 O O . HIS A 1 77 ? 22.062 -5.473 -7.531 1 97.5 77 HIS A O 1
ATOM 592 N N . ALA A 1 78 ? 21.922 -3.422 -6.609 1 97.19 78 ALA A N 1
ATOM 593 C CA . ALA A 1 78 ? 21.938 -2.74 -7.902 1 97.19 78 ALA A CA 1
ATOM 594 C C . ALA A 1 78 ? 23.219 -3.074 -8.68 1 97.19 78 ALA A C 1
ATOM 596 O O . ALA A 1 78 ? 23.156 -3.379 -9.867 1 97.19 78 ALA A O 1
ATOM 597 N N . GLU A 1 79 ? 24.281 -3.051 -8.023 1 97.94 79 GLU A N 1
ATOM 598 C CA . GLU A 1 79 ? 25.562 -3.346 -8.648 1 97.94 79 GLU A CA 1
ATOM 599 C C . GLU A 1 79 ? 25.641 -4.797 -9.117 1 97.94 79 GLU A C 1
ATOM 601 O O . GLU A 1 79 ? 26.109 -5.074 -10.219 1 97.94 79 GLU A O 1
ATOM 606 N N . ALA A 1 80 ? 25.188 -5.684 -8.312 1 98.06 80 ALA A N 1
ATOM 607 C CA . ALA A 1 80 ? 25.172 -7.102 -8.664 1 98.06 80 ALA A CA 1
ATOM 608 C C . ALA A 1 80 ? 24.25 -7.363 -9.859 1 98.06 80 ALA A C 1
ATOM 610 O O . ALA A 1 80 ? 24.594 -8.156 -10.742 1 98.06 80 ALA A O 1
ATOM 611 N N . ALA A 1 81 ? 23.109 -6.742 -9.844 1 97.88 81 ALA A N 1
ATOM 612 C CA . ALA A 1 81 ? 22.156 -6.902 -10.938 1 97.88 81 ALA A CA 1
ATOM 613 C C . ALA A 1 81 ? 22.75 -6.398 -12.25 1 97.88 81 ALA A C 1
ATOM 615 O O . ALA A 1 81 ? 22.625 -7.059 -13.289 1 97.88 81 ALA A O 1
ATOM 616 N N . GLU A 1 82 ? 23.328 -5.223 -12.219 1 97 82 GLU A N 1
ATOM 617 C CA . GLU A 1 82 ? 23.953 -4.648 -13.406 1 97 82 GLU A CA 1
ATOM 618 C C . GLU A 1 82 ? 25.031 -5.57 -13.961 1 97 82 GLU A C 1
ATOM 620 O O . GLU A 1 82 ? 25.109 -5.773 -15.18 1 97 82 GLU A O 1
ATOM 625 N N . THR A 1 83 ? 25.828 -6.094 -13.102 1 97.56 83 THR A N 1
ATOM 626 C CA . THR A 1 83 ? 26.891 -6.996 -13.5 1 97.56 83 THR A CA 1
ATOM 627 C C . THR A 1 83 ? 26.328 -8.266 -14.141 1 97.56 83 THR A C 1
ATOM 629 O O . THR A 1 83 ? 26.797 -8.695 -15.195 1 97.56 83 THR A O 1
ATOM 632 N N . LEU A 1 84 ? 25.344 -8.852 -13.516 1 97.88 84 LEU A N 1
ATOM 633 C CA . LEU A 1 84 ? 24.766 -10.086 -14.008 1 97.88 84 LEU A CA 1
ATOM 634 C C . LEU A 1 84 ? 24.078 -9.875 -15.359 1 97.88 84 LEU A C 1
ATOM 636 O O . LEU A 1 84 ? 24.219 -10.695 -16.266 1 97.88 84 LEU A O 1
ATOM 640 N N . LEU A 1 85 ? 23.406 -8.781 -15.562 1 95.94 85 LEU A N 1
ATOM 641 C CA . LEU A 1 85 ? 22.594 -8.516 -16.734 1 95.94 85 LEU A CA 1
ATOM 642 C C . LEU A 1 85 ? 23.453 -8.125 -17.922 1 95.94 85 LEU A C 1
ATOM 644 O O . LEU A 1 85 ? 23 -8.117 -19.078 1 95.94 85 LEU A O 1
ATOM 648 N N . ARG A 1 86 ? 24.672 -7.785 -17.672 1 95.31 86 ARG A N 1
ATOM 649 C CA . ARG A 1 86 ? 25.625 -7.48 -18.734 1 95.31 86 ARG A CA 1
ATOM 650 C C . ARG A 1 86 ? 26.125 -8.758 -19.406 1 95.31 86 ARG A C 1
ATOM 652 O O . ARG A 1 86 ? 26.703 -8.703 -20.484 1 95.31 86 ARG A O 1
ATOM 659 N N . GLN A 1 87 ? 25.938 -9.805 -18.672 1 94.81 87 GLN A N 1
ATOM 660 C CA . GLN A 1 87 ? 26.328 -11.078 -19.25 1 94.81 87 GLN A CA 1
ATOM 661 C C . GLN A 1 87 ? 25.406 -11.484 -20.391 1 94.81 87 GLN A C 1
ATOM 663 O O . GLN A 1 87 ? 24.188 -11.297 -20.312 1 94.81 87 GLN A O 1
ATOM 668 N N . PRO A 1 88 ? 25.953 -12.016 -21.469 1 91.44 88 PRO A N 1
ATOM 669 C CA . PRO A 1 88 ? 25.141 -12.398 -22.609 1 91.44 88 PRO A CA 1
ATOM 670 C C . PRO A 1 88 ? 24.094 -13.469 -22.266 1 91.44 88 PRO A C 1
ATOM 672 O O . PRO A 1 88 ? 22.969 -13.438 -22.766 1 91.44 88 PRO A O 1
ATOM 675 N N . THR A 1 89 ? 24.422 -14.461 -21.469 1 92.12 89 THR A N 1
ATOM 676 C CA . THR A 1 89 ? 23.516 -15.516 -21.016 1 92.12 89 THR A CA 1
ATOM 677 C C . THR A 1 89 ? 23.594 -15.68 -19.5 1 92.12 89 THR A C 1
ATOM 679 O O . THR A 1 89 ? 24.219 -16.609 -19 1 92.12 89 THR A O 1
ATOM 682 N N . PRO A 1 90 ? 22.922 -14.805 -18.891 1 93.25 90 PRO A N 1
ATOM 683 C CA . PRO A 1 90 ? 23.016 -14.867 -17.438 1 93.25 90 PRO A CA 1
ATOM 684 C C . PRO A 1 90 ? 22.438 -16.156 -16.859 1 93.25 90 PRO A C 1
ATOM 686 O O . PRO A 1 90 ? 21.438 -16.672 -17.375 1 93.25 90 PRO A O 1
ATOM 689 N N . ASP A 1 91 ? 23.062 -16.625 -15.773 1 95.69 91 ASP A N 1
ATOM 690 C CA . ASP A 1 91 ? 22.672 -17.828 -15.062 1 95.69 91 ASP A CA 1
ATOM 691 C C . ASP A 1 91 ? 21.328 -17.625 -14.359 1 95.69 91 ASP A C 1
ATOM 693 O O . ASP A 1 91 ? 21.172 -16.703 -13.562 1 95.69 91 ASP A O 1
ATOM 697 N N . LEU A 1 92 ? 20.422 -18.547 -14.633 1 96.81 92 LEU A N 1
ATOM 698 C CA . LEU A 1 92 ? 19.078 -18.422 -14.07 1 96.81 92 LEU A CA 1
ATOM 699 C C . LEU A 1 92 ? 19.109 -18.562 -12.555 1 96.81 92 LEU A C 1
ATOM 701 O O . LEU A 1 92 ? 18.328 -17.906 -11.852 1 96.81 92 LEU A O 1
ATOM 705 N N . THR A 1 93 ? 19.969 -19.375 -12.07 1 98 93 THR A N 1
ATOM 706 C CA . THR A 1 93 ? 20.109 -19.531 -10.633 1 98 93 THR A CA 1
ATOM 707 C C . THR A 1 93 ? 20.578 -18.234 -9.977 1 98 93 THR A C 1
ATOM 709 O O . THR A 1 93 ? 20.109 -17.875 -8.898 1 98 93 THR A O 1
ATOM 712 N N . ALA A 1 94 ? 21.5 -17.562 -10.609 1 98.12 94 ALA A N 1
ATOM 713 C CA . ALA A 1 94 ? 22 -16.281 -10.102 1 98.12 94 ALA A CA 1
ATOM 714 C C . ALA A 1 94 ? 20.906 -15.211 -10.164 1 98.12 94 ALA A C 1
ATOM 716 O O . ALA A 1 94 ? 20.812 -14.375 -9.266 1 98.12 94 ALA A O 1
ATOM 717 N N . ILE A 1 95 ? 20.156 -15.227 -11.234 1 98.5 95 ILE A N 1
ATOM 718 C CA . ILE A 1 95 ? 19.047 -14.281 -11.375 1 98.5 95 ILE A CA 1
ATOM 719 C C . ILE A 1 95 ? 18.047 -14.477 -10.234 1 98.5 95 ILE A C 1
ATOM 721 O O . ILE A 1 95 ? 17.672 -13.516 -9.562 1 98.5 95 ILE A O 1
ATOM 725 N N . ARG A 1 96 ? 17.641 -15.703 -10.023 1 98.62 96 ARG A N 1
ATOM 726 C CA . ARG A 1 96 ? 16.734 -16.031 -8.93 1 98.62 96 ARG A CA 1
ATOM 727 C C . ARG A 1 96 ? 17.281 -15.555 -7.594 1 98.62 96 ARG A C 1
ATOM 729 O O . ARG A 1 96 ? 16.562 -14.984 -6.777 1 98.62 96 ARG A O 1
ATOM 736 N N . ALA A 1 97 ? 18.516 -15.82 -7.379 1 98.5 97 ALA A N 1
ATOM 737 C CA . ALA A 1 97 ? 19.156 -15.438 -6.121 1 98.5 97 ALA A CA 1
ATOM 738 C C . ALA A 1 97 ? 19.109 -13.93 -5.91 1 98.5 97 ALA A C 1
ATOM 740 O O . ALA A 1 97 ? 18.906 -13.461 -4.789 1 98.5 97 ALA A O 1
ATOM 741 N N . LEU A 1 98 ? 19.344 -13.156 -6.914 1 98.44 98 LEU A N 1
ATOM 742 C CA . LEU A 1 98 ? 19.312 -11.703 -6.812 1 98.44 98 LEU A CA 1
ATOM 743 C C . LEU A 1 98 ? 17.891 -11.195 -6.555 1 98.44 98 LEU A C 1
ATOM 745 O O . LEU A 1 98 ? 17.688 -10.25 -5.789 1 98.44 98 LEU A O 1
ATOM 749 N N . ILE A 1 99 ? 16.922 -11.812 -7.238 1 98.81 99 ILE A N 1
ATOM 750 C CA . ILE A 1 99 ? 15.531 -11.438 -7.004 1 98.81 99 ILE A CA 1
ATOM 751 C C . ILE A 1 99 ? 15.156 -11.711 -5.547 1 98.81 99 ILE A C 1
ATOM 753 O O . ILE A 1 99 ? 14.562 -10.859 -4.879 1 98.81 99 ILE A O 1
ATOM 757 N N . LEU A 1 100 ? 15.57 -12.852 -5.027 1 98.75 100 LEU A N 1
ATOM 758 C CA . LEU A 1 100 ? 15.273 -13.219 -3.648 1 98.75 100 LEU A CA 1
ATOM 759 C C . LEU A 1 100 ? 16.016 -12.32 -2.67 1 98.75 100 LEU A C 1
ATOM 761 O O . LEU A 1 100 ? 15.484 -11.969 -1.615 1 98.75 100 LEU A O 1
ATOM 765 N N . GLN A 1 101 ? 17.203 -11.938 -3.004 1 98.44 101 GLN A N 1
ATOM 766 C CA . GLN A 1 101 ? 17.969 -11.047 -2.141 1 98.44 101 GLN A CA 1
ATOM 767 C C . GLN A 1 101 ? 17.297 -9.672 -2.039 1 98.44 101 GLN A C 1
ATOM 769 O O . GLN A 1 101 ? 17.234 -9.094 -0.954 1 98.44 101 GLN A O 1
ATOM 774 N N . ALA A 1 102 ? 16.906 -9.141 -3.143 1 98.31 102 ALA A N 1
ATOM 775 C CA . ALA A 1 102 ? 16.188 -7.871 -3.129 1 98.31 102 ALA A CA 1
ATOM 776 C C . ALA A 1 102 ? 14.93 -7.965 -2.262 1 98.31 102 ALA A C 1
ATOM 778 O O . ALA A 1 102 ? 14.641 -7.062 -1.477 1 98.31 102 ALA A O 1
ATOM 779 N N . SER A 1 103 ? 14.203 -9.07 -2.416 1 98.62 103 SER A N 1
ATOM 780 C CA . SER A 1 103 ? 12.984 -9.297 -1.651 1 98.62 103 SER A CA 1
ATOM 781 C C . SER A 1 103 ? 13.273 -9.367 -0.156 1 98.62 103 SER A C 1
ATOM 783 O O . SER A 1 103 ? 12.555 -8.781 0.652 1 98.62 103 SER A O 1
ATOM 785 N N . LYS A 1 104 ? 14.273 -10.078 0.181 1 98.38 104 LYS A N 1
ATOM 786 C CA . LYS A 1 104 ? 14.656 -10.219 1.584 1 98.38 104 LYS A CA 1
ATOM 787 C C . LYS A 1 104 ? 15.023 -8.867 2.188 1 98.38 104 LYS A C 1
ATOM 789 O O . LYS A 1 104 ? 14.602 -8.539 3.301 1 98.38 104 LYS A O 1
ATOM 794 N N . ASN A 1 105 ? 15.82 -8.117 1.469 1 97.56 105 ASN A N 1
ATOM 795 C CA . ASN A 1 105 ? 16.219 -6.793 1.938 1 97.56 105 ASN A CA 1
ATOM 796 C C . ASN A 1 105 ? 15.016 -5.875 2.117 1 97.56 105 ASN A C 1
ATOM 798 O O . ASN A 1 105 ? 14.93 -5.133 3.098 1 97.56 105 ASN A O 1
ATOM 802 N N . MET A 1 106 ? 14.117 -5.93 1.195 1 98.31 106 MET A N 1
ATOM 803 C CA . MET A 1 106 ? 12.906 -5.121 1.291 1 98.31 106 MET A CA 1
ATOM 804 C C . MET A 1 106 ? 12.078 -5.527 2.508 1 98.31 106 MET A C 1
ATOM 806 O O . MET A 1 106 ? 11.633 -4.668 3.271 1 98.31 106 MET A O 1
ATOM 810 N N . ILE A 1 107 ? 11.867 -6.836 2.66 1 98.56 107 ILE A N 1
ATOM 811 C CA . ILE A 1 107 ? 11.078 -7.336 3.779 1 98.56 107 ILE A CA 1
ATOM 812 C C . ILE A 1 107 ? 11.695 -6.871 5.094 1 98.56 107 ILE A C 1
ATOM 814 O O . ILE A 1 107 ? 10.992 -6.391 5.984 1 98.56 107 ILE A O 1
ATOM 818 N N . LEU A 1 108 ? 12.977 -6.938 5.203 1 96.75 108 LEU A N 1
ATOM 819 C CA . LEU A 1 108 ? 13.664 -6.535 6.422 1 96.75 108 LEU A CA 1
ATOM 820 C C . LEU A 1 108 ? 13.461 -5.047 6.695 1 96.75 108 LEU A C 1
ATOM 822 O O . LEU A 1 108 ? 13.141 -4.656 7.82 1 96.75 108 LEU A O 1
ATOM 826 N N . LEU A 1 109 ? 13.602 -4.25 5.727 1 96.62 109 LEU A N 1
ATOM 827 C CA . LEU A 1 109 ? 13.445 -2.807 5.891 1 96.62 109 LEU A CA 1
ATOM 828 C C . LEU A 1 109 ? 11.992 -2.445 6.195 1 96.62 109 LEU A C 1
ATOM 830 O O . LEU A 1 109 ? 11.727 -1.615 7.066 1 96.62 109 LEU A O 1
ATOM 834 N N . LEU A 1 110 ? 11.047 -3.121 5.527 1 97.56 110 LEU A N 1
ATOM 835 C CA . LEU A 1 110 ? 9.641 -2.74 5.562 1 97.56 110 LEU A CA 1
ATOM 836 C C . LEU A 1 110 ? 8.945 -3.328 6.789 1 97.56 110 LEU A C 1
ATOM 838 O O . LEU A 1 110 ? 7.812 -2.961 7.105 1 97.56 110 LEU A O 1
ATOM 842 N N . THR A 1 111 ? 9.594 -4.203 7.5 1 97.06 111 THR A N 1
ATOM 843 C CA . THR A 1 111 ? 9.008 -4.75 8.719 1 97.06 111 THR A CA 1
ATOM 844 C C . THR A 1 111 ? 9.664 -4.129 9.953 1 97.06 111 THR A C 1
ATOM 846 O O . THR A 1 111 ? 9.383 -4.539 11.078 1 97.06 111 THR A O 1
ATOM 849 N N . GLN A 1 112 ? 10.516 -3.168 9.742 1 95.44 112 GLN A N 1
ATOM 850 C CA . GLN A 1 112 ? 11.133 -2.449 10.852 1 95.44 112 GLN A CA 1
ATOM 851 C C . GLN A 1 112 ? 10.32 -1.212 11.219 1 95.44 112 GLN A C 1
ATOM 853 O O . GLN A 1 112 ? 9.953 -0.423 10.352 1 95.44 112 GLN A O 1
ATOM 858 N N . ASP A 1 113 ? 10.164 -0.951 12.516 1 93.81 113 ASP A N 1
ATOM 859 C CA . ASP A 1 113 ? 9.391 0.185 13 1 93.81 113 ASP A CA 1
ATOM 860 C C . ASP A 1 113 ? 10.086 1.505 12.68 1 93.81 113 ASP A C 1
ATOM 862 O O . ASP A 1 113 ? 9.43 2.527 12.469 1 93.81 113 ASP A O 1
ATOM 866 N N . GLU A 1 114 ? 11.367 1.426 12.555 1 94 114 GLU A N 1
ATOM 867 C CA . GLU A 1 114 ? 12.18 2.625 12.359 1 94 114 GLU A CA 1
ATOM 868 C C . GLU A 1 114 ? 11.945 3.232 10.977 1 94 114 GLU A C 1
ATOM 870 O O . GLU A 1 114 ? 12.273 4.398 10.742 1 94 114 GLU A O 1
ATOM 875 N N . THR A 1 115 ? 11.367 2.436 10.078 1 97.12 115 THR A N 1
ATOM 876 C CA . THR A 1 115 ? 11.219 2.938 8.719 1 97.12 115 THR A CA 1
ATOM 877 C C . THR A 1 115 ? 9.773 3.344 8.445 1 97.12 115 THR A C 1
ATOM 879 O O . THR A 1 115 ? 9.422 3.688 7.32 1 97.12 115 THR A O 1
ATOM 882 N N . VAL A 1 116 ? 8.945 3.35 9.453 1 97.62 116 VAL A N 1
ATOM 883 C CA . VAL A 1 116 ? 7.52 3.617 9.273 1 97.62 116 VAL A CA 1
ATOM 884 C C . VAL A 1 116 ? 7.32 5.043 8.766 1 97.62 116 VAL A C 1
ATOM 886 O O . VAL A 1 116 ? 6.484 5.289 7.898 1 97.62 116 VAL A O 1
ATOM 889 N N . ASN A 1 117 ? 8.109 5.996 9.273 1 97.75 117 ASN A N 1
ATOM 890 C CA . ASN A 1 117 ? 7.949 7.387 8.859 1 97.75 117 ASN A CA 1
ATOM 891 C C . ASN A 1 117 ? 8.367 7.59 7.406 1 97.75 117 ASN A C 1
ATOM 893 O O . ASN A 1 117 ? 7.793 8.422 6.703 1 97.75 117 ASN A O 1
ATOM 897 N N . VAL A 1 118 ? 9.336 6.82 6.977 1 98.19 118 VAL A N 1
ATOM 898 C CA . VAL A 1 118 ? 9.719 6.832 5.57 1 98.19 118 VAL A CA 1
ATOM 899 C C . VAL A 1 118 ? 8.555 6.328 4.715 1 98.19 118 VAL A C 1
ATOM 901 O O . VAL A 1 118 ? 8.219 6.941 3.697 1 98.19 118 VAL A O 1
ATOM 904 N N . SER A 1 119 ? 7.879 5.285 5.16 1 98.19 119 SER A N 1
ATOM 905 C CA . SER A 1 119 ? 6.742 4.715 4.449 1 98.19 119 SER A CA 1
ATOM 906 C C . SER A 1 119 ? 5.57 5.691 4.41 1 98.19 119 SER A C 1
ATOM 908 O O . SER A 1 119 ? 4.875 5.789 3.396 1 98.19 119 SER A O 1
ATOM 910 N N . LYS A 1 120 ? 5.379 6.387 5.539 1 97.94 120 LYS A N 1
ATOM 911 C CA . LYS A 1 120 ? 4.32 7.391 5.559 1 97.94 120 LYS A CA 1
ATOM 912 C C . LYS A 1 120 ? 4.559 8.461 4.5 1 97.94 120 LYS A C 1
ATOM 914 O O . LYS A 1 120 ? 3.639 8.836 3.771 1 97.94 120 LYS A O 1
ATOM 919 N N . PHE A 1 121 ? 5.805 8.914 4.406 1 98.31 121 PHE A N 1
ATOM 920 C CA . PHE A 1 121 ? 6.176 9.961 3.455 1 98.31 121 PHE A CA 1
ATOM 921 C C . PHE A 1 121 ? 5.973 9.484 2.021 1 98.31 121 PHE A C 1
ATOM 923 O O . PHE A 1 121 ? 5.32 10.156 1.224 1 98.31 121 PHE A O 1
ATOM 930 N N . ILE A 1 122 ? 6.406 8.289 1.704 1 98.31 122 ILE A N 1
ATOM 931 C CA . ILE A 1 122 ? 6.34 7.754 0.348 1 98.31 122 ILE A CA 1
ATOM 932 C C . ILE A 1 122 ? 4.891 7.434 -0.009 1 98.31 122 ILE A C 1
ATOM 934 O O . ILE A 1 122 ? 4.449 7.684 -1.133 1 98.31 122 ILE A O 1
ATOM 938 N N . SER A 1 123 ? 4.145 6.859 0.966 1 97.69 123 SER A N 1
ATOM 939 C CA . SER A 1 123 ? 2.74 6.543 0.728 1 97.69 123 SER A CA 1
ATOM 940 C C . SER A 1 123 ? 1.947 7.789 0.359 1 97.69 123 SER A C 1
ATOM 942 O O . SER A 1 123 ? 1.124 7.762 -0.558 1 97.69 123 SER A O 1
ATOM 944 N N . ARG A 1 124 ? 2.232 8.852 1.067 1 97.12 124 ARG A N 1
ATOM 945 C CA . ARG A 1 124 ? 1.582 10.117 0.748 1 97.12 124 ARG A CA 1
ATOM 946 C C . ARG A 1 124 ? 1.903 10.555 -0.678 1 97.12 124 ARG A C 1
ATOM 948 O O . ARG A 1 124 ? 1.013 10.977 -1.42 1 97.12 124 ARG A O 1
ATOM 955 N N . GLU A 1 125 ? 3.141 10.383 -1.066 1 97.81 125 GLU A N 1
ATOM 956 C CA . GLU A 1 125 ? 3.592 10.828 -2.381 1 97.81 125 GLU A CA 1
ATOM 957 C C . GLU A 1 125 ? 3.037 9.93 -3.486 1 97.81 125 GLU A C 1
ATOM 959 O O . GLU A 1 125 ? 2.934 10.352 -4.641 1 97.81 125 GLU A O 1
ATOM 964 N N . GLN A 1 126 ? 2.699 8.703 -3.119 1 98.12 126 GLN A N 1
ATOM 965 C CA . GLN A 1 126 ? 2.08 7.816 -4.098 1 98.12 126 GLN A CA 1
ATOM 966 C C . GLN A 1 126 ? 0.644 8.242 -4.395 1 98.12 126 GLN A C 1
ATOM 968 O O . GLN A 1 126 ? 0.175 8.117 -5.527 1 98.12 126 GLN A O 1
ATOM 973 N N . LEU A 1 127 ? -0.033 8.789 -3.383 1 97.06 127 LEU A N 1
ATOM 974 C CA . LEU A 1 127 ? -1.461 9.07 -3.492 1 97.06 127 LEU A CA 1
ATOM 975 C C . LEU A 1 127 ? -1.708 10.539 -3.793 1 97.06 127 LEU A C 1
ATOM 977 O O . LEU A 1 127 ? -2.75 10.898 -4.348 1 97.06 127 LEU A O 1
ATOM 981 N N . SER A 1 128 ? -0.743 11.383 -3.439 1 96 128 SER A N 1
ATOM 982 C CA . SER A 1 128 ? -0.741 12.812 -3.727 1 96 128 SER A CA 1
ATOM 983 C C . SER A 1 128 ? 0.645 13.289 -4.145 1 96 128 SER A C 1
ATOM 985 O O . SER A 1 128 ? 1.328 13.969 -3.377 1 96 128 SER A O 1
ATOM 987 N N . PRO A 1 129 ? 0.987 13.023 -5.363 1 96.44 129 PRO A N 1
ATOM 988 C CA . PRO A 1 129 ? 2.375 13.258 -5.77 1 96.44 129 PRO A CA 1
ATOM 989 C C . PRO A 1 129 ? 2.721 14.742 -5.848 1 96.44 129 PRO A C 1
ATOM 991 O O . PRO A 1 129 ? 1.862 15.562 -6.184 1 96.44 129 PRO A O 1
ATOM 994 N N . SER A 1 130 ? 3.859 15.039 -5.504 1 96.31 130 SER A N 1
ATOM 995 C CA . SER A 1 130 ? 4.508 16.344 -5.66 1 96.31 130 SER A CA 1
ATOM 996 C C . SER A 1 130 ? 5.852 16.203 -6.371 1 96.31 130 SER A C 1
ATOM 998 O O . SER A 1 130 ? 6.258 15.094 -6.73 1 96.31 130 SER A O 1
ATOM 1000 N N . PRO A 1 131 ? 6.551 17.25 -6.656 1 96.31 131 PRO A N 1
ATOM 1001 C CA . PRO A 1 131 ? 7.875 17.156 -7.273 1 96.31 131 PRO A CA 1
ATOM 1002 C C . PRO A 1 131 ? 8.859 16.344 -6.426 1 96.31 131 PRO A C 1
ATOM 1004 O O . PRO A 1 131 ? 9.836 15.805 -6.953 1 96.31 131 PRO A O 1
ATOM 1007 N N . ALA A 1 132 ? 8.609 16.297 -5.195 1 97.62 132 ALA A N 1
ATOM 1008 C CA . ALA A 1 132 ? 9.469 15.531 -4.301 1 97.62 132 ALA A CA 1
ATOM 1009 C C . ALA A 1 132 ? 9.5 14.055 -4.699 1 97.62 132 ALA A C 1
ATOM 1011 O O . ALA A 1 132 ? 10.547 13.414 -4.633 1 97.62 132 ALA A O 1
ATOM 1012 N N . TYR A 1 133 ? 8.406 13.523 -5.148 1 98.25 133 TYR A N 1
ATOM 1013 C CA . TYR A 1 133 ? 8.391 12.117 -5.516 1 98.25 133 TYR A CA 1
ATOM 1014 C C . TYR A 1 133 ? 9.188 11.867 -6.789 1 98.25 133 TYR A C 1
ATOM 1016 O O . TYR A 1 133 ? 9.828 10.828 -6.938 1 98.25 133 TYR A O 1
ATOM 1024 N N . GLN A 1 134 ? 9.078 12.789 -7.676 1 97.75 134 GLN A N 1
ATOM 1025 C CA . GLN A 1 134 ? 9.852 12.648 -8.906 1 97.75 134 GLN A CA 1
ATOM 1026 C C . GLN A 1 134 ? 11.344 12.484 -8.609 1 97.75 134 GLN A C 1
ATOM 1028 O O . GLN A 1 134 ? 12.023 11.688 -9.25 1 97.75 134 GLN A O 1
ATOM 1033 N N . LEU A 1 135 ? 11.773 13.234 -7.668 1 98.19 135 LEU A N 1
ATOM 1034 C CA . LEU A 1 135 ? 13.164 13.141 -7.234 1 98.19 135 LEU A CA 1
ATOM 1035 C C . LEU A 1 135 ? 13.477 11.734 -6.719 1 98.19 135 LEU A C 1
ATOM 1037 O O . LEU A 1 135 ? 14.445 11.109 -7.156 1 98.19 135 LEU A O 1
ATOM 1041 N N . ILE A 1 136 ? 12.68 11.211 -5.805 1 98.56 136 ILE A N 1
ATOM 1042 C CA . ILE A 1 136 ? 12.867 9.883 -5.23 1 98.56 136 ILE A CA 1
ATOM 1043 C C . ILE A 1 136 ? 12.781 8.828 -6.336 1 98.56 136 ILE A C 1
ATOM 1045 O O . ILE A 1 136 ? 13.641 7.945 -6.422 1 98.56 136 ILE A O 1
ATOM 1049 N N . HIS A 1 137 ? 11.773 8.984 -7.148 1 98.69 137 HIS A N 1
ATOM 1050 C CA . HIS A 1 137 ? 11.516 8.031 -8.227 1 98.69 137 HIS A CA 1
ATOM 1051 C C . HIS A 1 137 ? 12.703 7.945 -9.172 1 98.69 137 HIS A C 1
ATOM 1053 O O . HIS A 1 137 ? 13.211 6.852 -9.438 1 98.69 137 HIS A O 1
ATOM 1059 N N . ASP A 1 138 ? 13.18 9.055 -9.688 1 98.31 138 ASP A N 1
ATOM 1060 C CA . ASP A 1 138 ? 14.219 9.086 -10.703 1 98.31 138 ASP A CA 1
ATOM 1061 C C . ASP A 1 138 ? 15.555 8.602 -10.148 1 98.31 138 ASP A C 1
ATOM 1063 O O . ASP A 1 138 ? 16.312 7.918 -10.836 1 98.31 138 ASP A O 1
ATOM 1067 N N . GLN A 1 139 ? 15.742 8.922 -8.961 1 98.06 139 GLN A N 1
ATOM 1068 C CA . GLN A 1 139 ? 17.062 8.648 -8.406 1 98.06 139 GLN A CA 1
ATOM 1069 C C . GLN A 1 139 ? 17.188 7.199 -7.953 1 98.06 139 GLN A C 1
ATOM 1071 O O . GLN A 1 139 ? 18.25 6.598 -8.055 1 98.06 139 GLN A O 1
ATOM 1076 N N . VAL A 1 140 ? 15.984 6.648 -7.484 1 98 140 VAL A N 1
ATOM 1077 C CA . VAL A 1 140 ? 16.266 5.359 -6.859 1 98 140 VAL A CA 1
ATOM 1078 C C . VAL A 1 140 ? 15.156 4.367 -7.211 1 98 140 VAL A C 1
ATOM 1080 O O . VAL A 1 140 ? 15.422 3.197 -7.484 1 98 140 VAL A O 1
ATOM 1083 N N . ILE A 1 141 ? 13.883 4.723 -7.184 1 98.38 141 ILE A N 1
ATOM 1084 C CA . ILE A 1 141 ? 12.773 3.789 -7.336 1 98.38 141 ILE A CA 1
ATOM 1085 C C . ILE A 1 141 ? 12.758 3.24 -8.758 1 98.38 141 ILE A C 1
ATOM 1087 O O . ILE A 1 141 ? 12.656 2.027 -8.969 1 98.38 141 ILE A O 1
ATOM 1091 N N . ALA A 1 142 ? 12.859 4.141 -9.734 1 98.44 142 ALA A N 1
ATOM 1092 C CA . ALA A 1 142 ? 12.805 3.73 -11.133 1 98.44 142 ALA A CA 1
ATOM 1093 C C . ALA A 1 142 ? 13.961 2.799 -11.477 1 98.44 142 ALA A C 1
ATOM 1095 O O . ALA A 1 142 ? 13.758 1.736 -12.07 1 98.44 142 ALA A O 1
ATOM 1096 N N . PRO A 1 143 ? 15.211 3.125 -11.086 1 97.94 143 PRO A N 1
ATOM 1097 C CA . PRO A 1 143 ? 16.312 2.211 -11.375 1 97.94 143 PRO A CA 1
ATOM 1098 C C . PRO A 1 143 ? 16.141 0.844 -10.719 1 97.94 143 PRO A C 1
ATOM 1100 O O . PRO A 1 143 ? 16.375 -0.186 -11.352 1 97.94 143 PRO A O 1
ATOM 1103 N N . LEU A 1 144 ? 15.703 0.832 -9.469 1 97.88 144 LEU A N 1
ATOM 1104 C CA . LEU A 1 144 ? 15.547 -0.432 -8.758 1 97.88 144 LEU A CA 1
ATOM 1105 C C . LEU A 1 144 ? 14.406 -1.25 -9.352 1 97.88 144 LEU A C 1
ATOM 1107 O O . LEU A 1 144 ? 14.539 -2.461 -9.547 1 97.88 144 LEU A O 1
ATOM 1111 N N . HIS A 1 145 ? 13.289 -0.604 -9.641 1 98.5 145 HIS A N 1
ATOM 1112 C CA . HIS A 1 145 ? 12.18 -1.251 -10.328 1 98.5 145 HIS A CA 1
ATOM 1113 C C . HIS A 1 145 ? 12.602 -1.783 -11.688 1 98.5 145 HIS A C 1
ATOM 1115 O O . HIS A 1 145 ? 12.219 -2.889 -12.078 1 98.5 145 HIS A O 1
ATOM 1121 N N . GLY A 1 146 ? 13.383 -1.008 -12.359 1 98.44 146 GLY A N 1
ATOM 1122 C CA . GLY A 1 146 ? 13.914 -1.408 -13.648 1 98.44 146 GLY A CA 1
ATOM 1123 C C . GLY A 1 146 ? 14.797 -2.639 -13.578 1 98.44 146 GLY A C 1
ATOM 1124 O O . GLY A 1 146 ? 14.68 -3.547 -14.398 1 98.44 146 GLY A O 1
ATOM 1125 N N . HIS A 1 147 ? 15.703 -2.664 -12.602 1 98 147 HIS A N 1
ATOM 1126 C CA . HIS A 1 147 ? 16.562 -3.826 -12.414 1 98 147 HIS A CA 1
ATOM 1127 C C . HIS A 1 147 ? 15.75 -5.086 -12.164 1 98 147 HIS A C 1
ATOM 1129 O O . HIS A 1 147 ? 16.031 -6.137 -12.75 1 98 147 HIS A O 1
ATOM 1135 N N . LEU A 1 148 ? 14.734 -5 -11.344 1 98.56 148 LEU A N 1
ATOM 1136 C CA . LEU A 1 148 ? 13.898 -6.156 -11.055 1 98.56 148 LEU A CA 1
ATOM 1137 C C . LEU A 1 148 ? 13.125 -6.594 -12.297 1 98.56 148 LEU A C 1
ATOM 1139 O O . LEU A 1 148 ? 12.992 -7.793 -12.555 1 98.56 148 LEU A O 1
ATOM 1143 N N . THR A 1 149 ? 12.648 -5.633 -13.07 1 98.75 149 THR A N 1
ATOM 1144 C CA . THR A 1 149 ? 11.945 -5.93 -14.305 1 98.75 149 THR A CA 1
ATOM 1145 C C . THR A 1 149 ? 12.852 -6.672 -15.281 1 98.75 149 THR A C 1
ATOM 1147 O O . THR A 1 149 ? 12.445 -7.664 -15.891 1 98.75 149 THR A O 1
ATOM 1150 N N . GLN A 1 150 ? 14.07 -6.223 -15.383 1 98.44 150 GLN A N 1
ATOM 1151 C CA . GLN A 1 150 ? 15.031 -6.852 -16.281 1 98.44 150 GLN A CA 1
ATOM 1152 C C . GLN A 1 150 ? 15.383 -8.266 -15.812 1 98.44 150 GLN A C 1
ATOM 1154 O O . GLN A 1 150 ? 15.555 -9.172 -16.625 1 98.44 150 GLN A O 1
ATOM 1159 N N . LEU A 1 151 ? 15.539 -8.43 -14.516 1 98.69 151 LEU A N 1
ATOM 1160 C CA . LEU A 1 151 ? 15.844 -9.75 -13.969 1 98.69 151 LEU A CA 1
ATOM 1161 C C . LEU A 1 151 ? 14.695 -10.719 -14.227 1 98.69 151 LEU A C 1
ATOM 1163 O O . LEU A 1 151 ? 14.922 -11.852 -14.664 1 98.69 151 LEU A O 1
ATOM 1167 N N . ILE A 1 152 ? 13.484 -10.266 -13.992 1 98.5 152 ILE A N 1
ATOM 1168 C CA . ILE A 1 152 ? 12.305 -11.094 -14.227 1 98.5 152 ILE A CA 1
ATOM 1169 C C . ILE A 1 152 ? 12.203 -11.438 -15.711 1 98.5 152 ILE A C 1
ATOM 1171 O O . ILE A 1 152 ? 11.945 -12.594 -16.078 1 98.5 152 ILE A O 1
ATOM 1175 N N . ALA A 1 153 ? 12.406 -10.445 -16.562 1 98.06 153 ALA A N 1
ATOM 1176 C CA . ALA A 1 153 ? 12.383 -10.656 -18 1 98.06 153 ALA A CA 1
ATOM 1177 C C . ALA A 1 153 ? 13.43 -11.68 -18.422 1 98.06 153 ALA A C 1
ATOM 1179 O O . ALA A 1 153 ? 13.148 -12.586 -19.203 1 98.06 153 ALA A O 1
ATOM 1180 N N . ALA A 1 154 ? 14.625 -11.539 -17.891 1 97.62 154 ALA A N 1
ATOM 1181 C CA . ALA A 1 154 ? 15.719 -12.453 -18.219 1 97.62 154 ALA A CA 1
ATOM 1182 C C . ALA A 1 154 ? 15.398 -13.875 -17.781 1 97.62 154 ALA A C 1
ATOM 1184 O O . ALA A 1 154 ? 15.711 -14.836 -18.484 1 97.62 154 ALA A O 1
ATOM 1185 N N . TYR A 1 155 ? 14.805 -13.992 -16.641 1 98.06 155 TYR A N 1
ATOM 1186 C CA . TYR A 1 155 ? 14.469 -15.305 -16.109 1 98.06 155 TYR A CA 1
ATOM 1187 C C . TYR A 1 155 ? 13.359 -15.953 -16.922 1 98.06 155 TYR A C 1
ATOM 1189 O O . TYR A 1 155 ? 13.375 -17.172 -17.156 1 98.06 155 TYR A O 1
ATOM 1197 N N . THR A 1 156 ? 12.398 -15.203 -17.359 1 97.75 156 THR A N 1
ATOM 1198 C CA . THR A 1 156 ? 11.164 -15.75 -17.906 1 97.75 156 THR A CA 1
ATOM 1199 C C . THR A 1 156 ? 11.195 -15.727 -19.438 1 97.75 156 THR A C 1
ATOM 1201 O O . THR A 1 156 ? 10.336 -16.328 -20.094 1 97.75 156 THR A O 1
ATOM 1204 N N . GLY A 1 157 ? 12.109 -14.992 -20.031 1 96.25 157 GLY A N 1
ATOM 1205 C CA . GLY A 1 157 ? 12.195 -14.859 -21.484 1 96.25 157 GLY A CA 1
ATOM 1206 C C . GLY A 1 157 ? 11.281 -13.781 -22.031 1 96.25 157 GLY A C 1
ATOM 1207 O O . GLY A 1 157 ? 11.117 -13.68 -23.25 1 96.25 157 GLY A O 1
ATOM 1208 N N . ARG A 1 158 ? 10.719 -12.977 -21.203 1 96.88 158 ARG A N 1
ATOM 1209 C CA . ARG A 1 158 ? 9.836 -11.891 -21.625 1 96.88 158 ARG A CA 1
ATOM 1210 C C . ARG A 1 158 ? 10.633 -10.648 -22 1 96.88 158 ARG A C 1
ATOM 1212 O O . ARG A 1 158 ? 11.805 -10.523 -21.625 1 96.88 158 ARG A O 1
ATOM 1219 N N . ASP A 1 159 ? 9.969 -9.727 -22.703 1 97.62 159 ASP A N 1
ATOM 1220 C CA . ASP A 1 159 ? 10.547 -8.43 -23.047 1 97.62 159 ASP A CA 1
ATOM 1221 C C . ASP A 1 159 ? 10.438 -7.465 -21.859 1 97.62 159 ASP A C 1
ATOM 1223 O O . ASP A 1 159 ? 9.336 -7.137 -21.422 1 97.62 159 ASP A O 1
ATOM 1227 N N . PRO A 1 160 ? 11.617 -7.027 -21.375 1 97.38 160 PRO A N 1
ATOM 1228 C CA . PRO A 1 160 ? 11.562 -6.109 -20.234 1 97.38 160 PRO A CA 1
ATOM 1229 C C . PRO A 1 160 ? 10.891 -4.781 -20.578 1 97.38 160 PRO A C 1
ATOM 1231 O O . PRO A 1 160 ? 10.469 -4.043 -19.688 1 97.38 160 PRO A O 1
ATOM 1234 N N . ALA A 1 161 ? 10.75 -4.461 -21.844 1 97.06 161 ALA A N 1
ATOM 1235 C CA . ALA A 1 161 ? 10.148 -3.197 -22.266 1 97.06 161 ALA A CA 1
ATOM 1236 C C . ALA A 1 161 ? 8.641 -3.334 -22.422 1 97.06 161 ALA A C 1
ATOM 1238 O O . ALA A 1 161 ? 7.926 -2.334 -22.516 1 97.06 161 ALA A O 1
ATOM 1239 N N . ASP A 1 162 ? 8.125 -4.562 -22.406 1 97.75 162 ASP A N 1
ATOM 1240 C CA . ASP A 1 162 ? 6.691 -4.809 -22.516 1 97.75 162 ASP A CA 1
ATOM 1241 C C . ASP A 1 162 ? 5.953 -4.328 -21.266 1 97.75 162 ASP A C 1
ATOM 1243 O O . ASP A 1 162 ? 6.379 -4.605 -20.141 1 97.75 162 ASP A O 1
ATOM 1247 N N . THR A 1 163 ? 4.848 -3.66 -21.469 1 98.31 163 THR A N 1
ATOM 1248 C CA . THR A 1 163 ? 4.027 -3.166 -20.375 1 98.31 163 THR A CA 1
ATOM 1249 C C . THR A 1 163 ? 3.627 -4.305 -19.438 1 98.31 163 THR A C 1
ATOM 1251 O O . THR A 1 163 ? 3.631 -4.145 -18.219 1 98.31 163 THR A O 1
ATOM 1254 N N . GLN A 1 164 ? 3.322 -5.418 -19.969 1 97.75 164 GLN A N 1
ATOM 1255 C CA . GLN A 1 164 ? 2.893 -6.547 -19.156 1 97.75 164 GLN A CA 1
ATOM 1256 C C . GLN A 1 164 ? 4.012 -7.008 -18.219 1 97.75 164 GLN A C 1
ATOM 1258 O O . GLN A 1 164 ? 3.75 -7.422 -17.094 1 97.75 164 GLN A O 1
ATOM 1263 N N . THR A 1 165 ? 5.27 -7 -18.734 1 98.56 165 THR A N 1
ATOM 1264 C CA . THR A 1 165 ? 6.395 -7.379 -17.875 1 98.56 165 THR A CA 1
ATOM 1265 C C . THR A 1 165 ? 6.547 -6.398 -16.719 1 98.56 165 THR A C 1
ATOM 1267 O O . THR A 1 165 ? 6.801 -6.809 -15.586 1 98.56 165 THR A O 1
ATOM 1270 N N . ILE A 1 166 ? 6.359 -5.125 -16.969 1 98.88 166 ILE A N 1
ATOM 1271 C CA . ILE A 1 166 ? 6.41 -4.09 -15.938 1 98.88 166 ILE A CA 1
ATOM 1272 C C . ILE A 1 166 ? 5.297 -4.32 -14.914 1 98.88 166 ILE A C 1
ATOM 1274 O O . ILE A 1 166 ? 5.52 -4.203 -13.711 1 98.88 166 ILE A O 1
ATOM 1278 N N . LEU A 1 167 ? 4.109 -4.699 -15.398 1 98.88 167 LEU A N 1
ATOM 1279 C CA . LEU A 1 167 ? 2.979 -4.965 -14.516 1 98.88 167 LEU A CA 1
ATOM 1280 C C . LEU A 1 167 ? 3.234 -6.203 -13.664 1 98.88 167 LEU A C 1
ATOM 1282 O O . LEU A 1 167 ? 2.891 -6.227 -12.484 1 98.88 167 LEU A O 1
ATOM 1286 N N . HIS A 1 168 ? 3.818 -7.281 -14.25 1 98.81 168 HIS A N 1
ATOM 1287 C CA . HIS A 1 168 ? 4.195 -8.453 -13.477 1 98.81 168 HIS A CA 1
ATOM 1288 C C . HIS A 1 168 ? 5.145 -8.086 -12.336 1 98.81 168 HIS A C 1
ATOM 1290 O O . HIS A 1 168 ? 4.965 -8.539 -11.203 1 98.81 168 HIS A O 1
ATOM 1296 N N . THR A 1 169 ? 6.121 -7.246 -12.68 1 98.88 169 THR A N 1
ATOM 1297 C CA . THR A 1 169 ? 7.102 -6.816 -11.695 1 98.88 169 THR A CA 1
ATOM 1298 C C . THR A 1 169 ? 6.43 -6.035 -10.562 1 98.88 169 THR A C 1
ATOM 1300 O O . THR A 1 169 ? 6.672 -6.305 -9.383 1 98.88 169 THR A O 1
ATOM 1303 N N . HIS A 1 170 ? 5.582 -5.117 -10.914 1 98.88 170 HIS A N 1
ATOM 1304 C CA . HIS A 1 170 ? 4.895 -4.277 -9.945 1 98.88 170 HIS A CA 1
ATOM 1305 C C . HIS A 1 170 ? 3.998 -5.105 -9.031 1 98.88 170 HIS A C 1
ATOM 1307 O O . HIS A 1 170 ? 3.986 -4.906 -7.816 1 98.88 170 HIS A O 1
ATOM 1313 N N . ALA A 1 171 ? 3.275 -6.055 -9.625 1 98.88 171 ALA A N 1
ATOM 1314 C CA . ALA A 1 171 ? 2.42 -6.953 -8.852 1 98.88 171 ALA A CA 1
ATOM 1315 C C . ALA A 1 171 ? 3.24 -7.785 -7.871 1 98.88 171 ALA A C 1
ATOM 1317 O O . ALA A 1 171 ? 2.857 -7.945 -6.711 1 98.88 171 ALA A O 1
ATOM 1318 N N . LEU A 1 172 ? 4.383 -8.273 -8.312 1 98.69 172 LEU A N 1
ATOM 1319 C CA . LEU A 1 172 ? 5.262 -9.062 -7.457 1 98.69 172 LEU A CA 1
ATOM 1320 C C . LEU A 1 172 ? 5.77 -8.234 -6.285 1 98.69 172 LEU A C 1
ATOM 1322 O O . LEU A 1 172 ? 5.746 -8.688 -5.141 1 98.69 172 LEU A O 1
ATOM 1326 N N . LEU A 1 173 ? 6.195 -7.035 -6.555 1 98.69 173 LEU A N 1
ATOM 1327 C CA . LEU A 1 173 ? 6.645 -6.125 -5.508 1 98.69 173 LEU A CA 1
ATOM 1328 C C . LEU A 1 173 ? 5.508 -5.82 -4.535 1 98.69 173 LEU A C 1
ATOM 1330 O O . LEU A 1 173 ? 5.746 -5.641 -3.336 1 98.69 173 LEU A O 1
ATOM 1334 N N . GLY A 1 174 ? 4.312 -5.789 -5.078 1 98.81 174 GLY A N 1
ATOM 1335 C CA . GLY A 1 174 ? 3.131 -5.527 -4.277 1 98.81 174 GLY A CA 1
ATOM 1336 C C . GLY A 1 174 ? 2.934 -6.531 -3.156 1 98.81 174 GLY A C 1
ATOM 1337 O O . GLY A 1 174 ? 2.438 -6.188 -2.084 1 98.81 174 GLY A O 1
ATOM 1338 N N . GLU A 1 175 ? 3.324 -7.785 -3.398 1 98.81 175 GLU A N 1
ATOM 1339 C CA . GLU A 1 175 ? 3.232 -8.797 -2.354 1 98.81 175 GLU A CA 1
ATOM 1340 C C . GLU A 1 175 ? 4.02 -8.391 -1.114 1 98.81 175 GLU A C 1
ATOM 1342 O O . GLU A 1 175 ? 3.561 -8.578 0.013 1 98.81 175 GLU A O 1
ATOM 1347 N N . ILE A 1 176 ? 5.168 -7.82 -1.347 1 98.81 176 ILE A N 1
ATOM 1348 C CA . ILE A 1 176 ? 6.055 -7.426 -0.255 1 98.81 176 ILE A CA 1
ATOM 1349 C C . ILE A 1 176 ? 5.547 -6.133 0.378 1 98.81 176 ILE A C 1
ATOM 1351 O O . ILE A 1 176 ? 5.449 -6.027 1.603 1 98.81 176 ILE A O 1
ATOM 1355 N N . LEU A 1 177 ? 5.18 -5.168 -0.424 1 98.56 177 LEU A N 1
ATOM 1356 C CA . LEU A 1 177 ? 4.715 -3.865 0.041 1 98.56 177 LEU A CA 1
ATOM 1357 C C . LEU A 1 177 ? 3.473 -4.016 0.915 1 98.56 177 LEU A C 1
ATOM 1359 O O . LEU A 1 177 ? 3.246 -3.207 1.819 1 98.56 177 LEU A O 1
ATOM 1363 N N . ALA A 1 178 ? 2.738 -5.066 0.702 1 98.25 178 ALA A N 1
ATOM 1364 C CA . ALA A 1 178 ? 1.493 -5.293 1.43 1 98.25 178 ALA A CA 1
ATOM 1365 C C . ALA A 1 178 ? 1.75 -5.426 2.928 1 98.25 178 ALA A C 1
ATOM 1367 O O . ALA A 1 178 ? 0.904 -5.051 3.744 1 98.25 178 ALA A O 1
ATOM 1368 N N . PHE A 1 179 ? 2.889 -5.879 3.299 1 98.69 179 PHE A N 1
ATOM 1369 C CA . PHE A 1 179 ? 3.168 -6.152 4.703 1 98.69 179 PHE A CA 1
ATOM 1370 C C . PHE A 1 179 ? 3.539 -4.871 5.441 1 98.69 179 PHE A C 1
ATOM 1372 O O . PHE A 1 179 ? 3.52 -4.828 6.672 1 98.69 179 PHE A O 1
ATOM 1379 N N . ARG A 1 180 ? 3.871 -3.871 4.734 1 98.5 180 ARG A N 1
ATOM 1380 C CA . ARG A 1 180 ? 4.039 -2.547 5.324 1 98.5 180 ARG A CA 1
ATOM 1381 C C . ARG A 1 180 ? 2.781 -1.703 5.141 1 98.5 180 ARG A C 1
ATOM 1383 O O . ARG A 1 180 ? 2.26 -1.139 6.105 1 98.5 180 ARG A O 1
ATOM 1390 N N . LEU A 1 181 ? 2.232 -1.649 3.982 1 98.06 181 LEU A N 1
ATOM 1391 C CA . LEU A 1 181 ? 1.12 -0.769 3.645 1 98.06 181 LEU A CA 1
ATOM 1392 C C . LEU A 1 181 ? -0.202 -1.353 4.133 1 98.06 181 LEU A C 1
ATOM 1394 O O . LEU A 1 181 ? -1.212 -0.647 4.191 1 98.06 181 LEU A O 1
ATOM 1398 N N . GLY A 1 182 ? -0.275 -2.586 4.422 1 98.38 182 GLY A N 1
ATOM 1399 C CA . GLY A 1 182 ? -1.364 -3.277 5.094 1 98.38 182 GLY A CA 1
ATOM 1400 C C . GLY A 1 182 ? -0.964 -3.855 6.438 1 98.38 182 GLY A C 1
ATOM 1401 O O . GLY A 1 182 ? -1.438 -4.926 6.824 1 98.38 182 GLY A O 1
ATOM 1402 N N . ARG A 1 183 ? -0.119 -3.207 7.066 1 98.12 183 ARG A N 1
ATOM 1403 C CA . ARG A 1 183 ? 0.527 -3.703 8.273 1 98.12 183 ARG A CA 1
ATOM 1404 C C . ARG A 1 183 ? -0.499 -3.975 9.375 1 98.12 183 ARG A C 1
ATOM 1406 O O . ARG A 1 183 ? -0.478 -5.035 10 1 98.12 183 ARG A O 1
ATOM 1413 N N . GLU A 1 184 ? -1.351 -3.053 9.664 1 98.44 184 GLU A N 1
ATOM 1414 C CA . GLU A 1 184 ? -2.295 -3.236 10.766 1 98.44 184 GLU A CA 1
ATOM 1415 C C . GLU A 1 184 ? -3.238 -4.402 10.492 1 98.44 184 GLU A C 1
ATOM 1417 O O . GLU A 1 184 ? -3.547 -5.184 11.398 1 98.44 184 GLU A O 1
ATOM 1422 N N . THR A 1 185 ? -3.637 -4.555 9.234 1 98.69 185 THR A N 1
ATOM 1423 C CA . THR A 1 185 ? -4.512 -5.652 8.844 1 98.69 185 THR A CA 1
ATOM 1424 C C . THR A 1 185 ? -3.844 -7 9.109 1 98.69 185 THR A C 1
ATOM 1426 O O . THR A 1 185 ? -4.43 -7.875 9.75 1 98.69 185 THR A O 1
ATOM 1429 N N . ILE A 1 186 ? -2.59 -7.129 8.625 1 98.81 186 ILE A N 1
ATOM 1430 C CA . ILE A 1 186 ? -1.958 -8.438 8.719 1 98.81 186 ILE A CA 1
ATOM 1431 C C . ILE A 1 186 ? -1.62 -8.742 10.18 1 98.81 186 ILE A C 1
ATOM 1433 O O . ILE A 1 186 ? -1.702 -9.891 10.617 1 98.81 186 ILE A O 1
ATOM 1437 N N . LEU A 1 187 ? -1.257 -7.715 10.984 1 98.5 187 LEU A N 1
ATOM 1438 C CA . LEU A 1 187 ? -1.022 -7.926 12.406 1 98.5 187 LEU A CA 1
ATOM 1439 C C . LEU A 1 187 ? -2.289 -8.422 13.102 1 98.5 187 LEU A C 1
ATOM 1441 O O . LEU A 1 187 ? -2.246 -9.391 13.859 1 98.5 187 LEU A O 1
ATOM 1445 N N . LEU A 1 188 ? -3.428 -7.848 12.797 1 98.44 188 LEU A N 1
ATOM 1446 C CA . LEU A 1 188 ? -4.695 -8.234 13.406 1 98.44 188 LEU A CA 1
ATOM 1447 C C . LEU A 1 188 ? -5.129 -9.617 12.938 1 98.44 188 LEU A C 1
ATOM 1449 O O . LEU A 1 188 ? -5.582 -10.438 13.734 1 98.44 188 LEU A O 1
ATOM 1453 N N . ARG A 1 189 ? -4.965 -9.914 11.656 1 98.5 189 ARG A N 1
ATOM 1454 C CA . ARG A 1 189 ? -5.398 -11.188 11.086 1 98.5 189 ARG A CA 1
ATOM 1455 C C . ARG A 1 189 ? -4.578 -12.344 11.641 1 98.5 189 ARG A C 1
ATOM 1457 O O . ARG A 1 189 ? -5.102 -13.438 11.852 1 98.5 189 ARG A O 1
ATOM 1464 N N . THR A 1 190 ? -3.287 -12.078 11.906 1 98.38 190 THR A N 1
ATOM 1465 C CA . THR A 1 190 ? -2.404 -13.133 12.391 1 98.38 190 THR A CA 1
ATOM 1466 C C . THR A 1 190 ? -2.389 -13.18 13.914 1 98.38 190 THR A C 1
ATOM 1468 O O . THR A 1 190 ? -1.908 -14.141 14.508 1 98.38 190 THR A O 1
ATOM 1471 N N . GLY A 1 191 ? -2.867 -12.078 14.57 1 97.88 191 GLY A N 1
ATOM 1472 C CA . GLY A 1 191 ? -2.783 -11.953 16.016 1 97.88 191 GLY A CA 1
ATOM 1473 C C . GLY A 1 191 ? -1.402 -11.555 16.5 1 97.88 191 GLY A C 1
ATOM 1474 O O . GLY A 1 191 ? -1.079 -11.727 17.688 1 97.88 191 GLY A O 1
ATOM 1475 N N . TRP A 1 192 ? -0.49 -11.094 15.594 1 97.69 192 TRP A N 1
ATOM 1476 C CA . TRP A 1 192 ? 0.853 -10.633 15.945 1 97.69 192 TRP A CA 1
ATOM 1477 C C . TRP A 1 192 ? 0.813 -9.242 16.547 1 97.69 192 TRP A C 1
ATOM 1479 O O . TRP A 1 192 ? 0.104 -8.359 16.062 1 97.69 192 TRP A O 1
ATOM 1489 N N . ALA A 1 193 ? 1.532 -9 17.594 1 96.44 193 ALA A N 1
ATOM 1490 C CA . ALA A 1 193 ? 1.631 -7.676 18.203 1 96.44 193 ALA A CA 1
ATOM 1491 C C . ALA A 1 193 ? 2.535 -6.766 17.375 1 96.44 193 ALA A C 1
ATOM 1493 O O . ALA A 1 193 ? 2.287 -5.562 17.266 1 96.44 193 ALA A O 1
ATOM 1494 N N . GLN A 1 194 ? 3.596 -7.32 16.859 1 96.25 194 GLN A N 1
ATOM 1495 C CA . GLN A 1 194 ? 4.582 -6.633 16.031 1 96.25 194 GLN A CA 1
ATOM 1496 C C . GLN A 1 194 ? 5.363 -7.617 15.172 1 96.25 194 GLN A C 1
ATOM 1498 O O . GLN A 1 194 ? 5.254 -8.836 15.352 1 96.25 194 GLN A O 1
ATOM 1503 N N . PHE A 1 195 ? 6.059 -7.098 14.227 1 97.44 195 PHE A N 1
ATOM 1504 C CA . PHE A 1 195 ? 6.984 -7.938 13.477 1 97.44 195 PHE A CA 1
ATOM 1505 C C . PHE A 1 195 ? 8.266 -8.164 14.258 1 97.44 195 PHE A C 1
ATOM 1507 O O . PHE A 1 195 ? 8.648 -7.336 15.086 1 97.44 195 PHE A O 1
ATOM 1514 N N . ASP A 1 196 ? 8.844 -9.234 14.047 1 96.5 196 ASP A N 1
ATOM 1515 C CA . ASP A 1 196 ? 10.18 -9.547 14.531 1 96.5 196 ASP A CA 1
ATOM 1516 C C . ASP A 1 196 ? 10.93 -10.43 13.539 1 96.5 196 ASP A C 1
ATOM 1518 O O . ASP A 1 196 ? 10.461 -10.656 12.422 1 96.5 196 ASP A O 1
ATOM 1522 N N . GLU A 1 197 ? 12.07 -10.844 13.914 1 96.12 197 GLU A N 1
ATOM 1523 C CA . GLU A 1 197 ? 12.93 -11.562 12.977 1 96.12 197 GLU A CA 1
ATOM 1524 C C . GLU A 1 197 ? 12.281 -12.867 12.523 1 96.12 197 GLU A C 1
ATOM 1526 O O . GLU A 1 197 ? 12.359 -13.227 11.344 1 96.12 197 GLU A O 1
ATOM 1531 N N . GLN A 1 198 ? 11.688 -13.562 13.406 1 97.19 198 GLN A N 1
ATOM 1532 C CA . GLN A 1 198 ? 11.047 -14.828 13.078 1 97.19 198 GLN A CA 1
ATOM 1533 C C . GLN A 1 198 ? 9.867 -14.617 12.133 1 97.19 198 GLN A C 1
ATOM 1535 O O . GLN A 1 198 ? 9.688 -15.383 11.18 1 97.19 198 GLN A O 1
ATOM 1540 N N . LYS A 1 199 ? 9.062 -13.672 12.438 1 98.38 199 LYS A N 1
ATOM 1541 C CA . LYS A 1 199 ? 7.902 -13.367 11.602 1 98.38 199 LYS A CA 1
ATOM 1542 C C . LYS A 1 199 ? 8.336 -12.867 10.227 1 98.38 199 LYS A C 1
ATOM 1544 O O . LYS A 1 199 ? 7.73 -13.227 9.211 1 98.38 199 LYS A O 1
ATOM 1549 N N . ALA A 1 200 ? 9.391 -12.047 10.195 1 98.25 200 ALA A N 1
ATOM 1550 C CA . ALA A 1 200 ? 9.953 -11.609 8.914 1 98.25 200 ALA A CA 1
ATOM 1551 C C . ALA A 1 200 ? 10.43 -12.805 8.094 1 98.25 200 ALA A C 1
ATOM 1553 O O . ALA A 1 200 ? 10.281 -12.82 6.867 1 98.25 200 ALA A O 1
ATOM 1554 N N . ASP A 1 201 ? 10.977 -13.734 8.758 1 98.19 201 ASP A N 1
ATOM 1555 C CA . ASP A 1 201 ? 11.438 -14.945 8.078 1 98.19 201 ASP A CA 1
ATOM 1556 C C . ASP A 1 201 ? 10.266 -15.734 7.504 1 98.19 201 ASP A C 1
ATOM 1558 O O . ASP A 1 201 ? 10.367 -16.297 6.414 1 98.19 201 ASP A O 1
ATOM 1562 N N . LEU A 1 202 ? 9.148 -15.82 8.234 1 98.38 202 LEU A N 1
ATOM 1563 C CA . LEU A 1 202 ? 7.949 -16.484 7.738 1 98.38 202 LEU A CA 1
ATOM 1564 C C . LEU A 1 202 ? 7.414 -15.789 6.488 1 98.38 202 LEU A C 1
ATOM 1566 O O . LEU A 1 202 ? 7.02 -16.453 5.527 1 98.38 202 LEU A O 1
ATOM 1570 N N . ILE A 1 203 ? 7.398 -14.5 6.539 1 98.81 203 ILE A N 1
ATOM 1571 C CA . ILE A 1 203 ? 6.965 -13.711 5.391 1 98.81 203 ILE A CA 1
ATOM 1572 C C . ILE A 1 203 ? 7.867 -14 4.195 1 98.81 203 ILE A C 1
ATOM 1574 O O . ILE A 1 203 ? 7.383 -14.211 3.082 1 98.81 203 ILE A O 1
ATOM 1578 N N . PHE A 1 204 ? 9.156 -14.023 4.457 1 98.88 204 PHE A N 1
ATOM 1579 C CA . PHE A 1 204 ? 10.109 -14.266 3.385 1 98.88 204 PHE A CA 1
ATOM 1580 C C . PHE A 1 204 ? 9.891 -15.648 2.77 1 98.88 204 PHE A C 1
ATOM 1582 O O . PHE A 1 204 ? 10.016 -15.812 1.554 1 98.88 204 PHE A O 1
ATOM 1589 N N . GLN A 1 205 ? 9.578 -16.609 3.562 1 98.62 205 GLN A N 1
ATOM 1590 C CA . GLN A 1 205 ? 9.305 -17.953 3.062 1 98.62 205 GLN A CA 1
ATOM 1591 C C . GLN A 1 205 ? 8.094 -17.953 2.135 1 98.62 205 GLN A C 1
ATOM 1593 O O . GLN A 1 205 ? 8.117 -18.594 1.078 1 98.62 205 GLN A O 1
ATOM 1598 N N . VAL A 1 206 ? 7.102 -17.25 2.488 1 98.75 206 VAL A N 1
ATOM 1599 C CA . VAL A 1 206 ? 5.891 -17.141 1.68 1 98.75 206 VAL A CA 1
ATOM 1600 C C . VAL A 1 206 ? 6.203 -16.438 0.364 1 98.75 206 VAL A C 1
ATOM 1602 O O . VAL A 1 206 ? 5.805 -16.891 -0.707 1 98.75 206 VAL A O 1
ATOM 1605 N N . ILE A 1 207 ? 6.926 -15.367 0.449 1 98.88 207 ILE A N 1
ATOM 1606 C CA . ILE A 1 207 ? 7.266 -14.578 -0.728 1 98.88 207 ILE A CA 1
ATOM 1607 C C . ILE A 1 207 ? 8.156 -15.398 -1.658 1 98.88 207 ILE A C 1
ATOM 1609 O O . ILE A 1 207 ? 7.996 -15.359 -2.879 1 98.88 207 ILE A O 1
ATOM 1613 N N . THR A 1 208 ? 9.125 -16.109 -1.063 1 98.81 208 THR A N 1
ATOM 1614 C CA . THR A 1 208 ? 9.992 -16.969 -1.852 1 98.81 208 THR A CA 1
ATOM 1615 C C . THR A 1 208 ? 9.164 -18 -2.613 1 98.81 208 THR A C 1
ATOM 1617 O O . THR A 1 208 ? 9.391 -18.234 -3.805 1 98.81 208 THR A O 1
ATOM 1620 N N . CYS A 1 209 ? 8.227 -18.594 -1.946 1 98.69 209 CYS A N 1
ATOM 1621 C CA . CYS A 1 209 ? 7.324 -19.547 -2.574 1 98.69 209 CYS A CA 1
ATOM 1622 C C . CYS A 1 209 ? 6.594 -18.922 -3.756 1 98.69 209 CYS A C 1
ATOM 1624 O O . CYS A 1 209 ? 6.555 -19.5 -4.844 1 98.69 209 CYS A O 1
ATOM 1626 N N . HIS A 1 210 ? 6.012 -17.75 -3.557 1 98.81 210 HIS A N 1
ATOM 1627 C CA . HIS A 1 210 ? 5.277 -17.062 -4.609 1 98.81 210 HIS A CA 1
ATOM 1628 C C . HIS A 1 210 ? 6.188 -16.719 -5.781 1 98.81 210 HIS A C 1
ATOM 1630 O O . HIS A 1 210 ? 5.824 -16.922 -6.941 1 98.81 210 HIS A O 1
ATOM 1636 N N . ILE A 1 211 ? 7.371 -16.188 -5.465 1 98.69 211 ILE A N 1
ATOM 1637 C CA . ILE A 1 211 ? 8.32 -15.797 -6.504 1 98.69 211 ILE A CA 1
ATOM 1638 C C . ILE A 1 211 ? 8.68 -17.016 -7.355 1 98.69 211 ILE A C 1
ATOM 1640 O O . ILE A 1 211 ? 8.656 -16.938 -8.586 1 98.69 211 ILE A O 1
ATOM 1644 N N . ASP A 1 212 ? 8.969 -18.141 -6.75 1 98.5 212 ASP A N 1
ATOM 1645 C CA . ASP A 1 212 ? 9.344 -19.344 -7.48 1 98.5 212 ASP A CA 1
ATOM 1646 C C . ASP A 1 212 ? 8.211 -19.844 -8.375 1 98.5 212 ASP A C 1
ATOM 1648 O O . ASP A 1 212 ? 8.43 -20.172 -9.539 1 98.5 212 ASP A O 1
ATOM 1652 N N . LEU A 1 213 ? 7.035 -19.844 -7.867 1 98.38 213 LEU A N 1
ATOM 1653 C CA . LEU A 1 213 ? 5.883 -20.312 -8.641 1 98.38 213 LEU A CA 1
ATOM 1654 C C . LEU A 1 213 ? 5.613 -19.375 -9.82 1 98.38 213 LEU A C 1
ATOM 1656 O O . LEU A 1 213 ? 5.32 -19.844 -10.922 1 98.38 213 LEU A O 1
ATOM 1660 N N . LEU A 1 214 ? 5.75 -18.094 -9.586 1 98.5 214 LEU A N 1
ATOM 1661 C CA . LEU A 1 214 ? 5.457 -17.125 -10.633 1 98.5 214 LEU A CA 1
ATOM 1662 C C . LEU A 1 214 ? 6.543 -17.141 -11.703 1 98.5 214 LEU A C 1
ATOM 1664 O O . LEU A 1 214 ? 6.238 -17.109 -12.898 1 98.5 214 LEU A O 1
ATOM 1668 N N . LEU A 1 215 ? 7.832 -17.172 -11.273 1 98.19 215 LEU A N 1
ATOM 1669 C CA . LEU A 1 215 ? 8.914 -17.219 -12.25 1 98.19 215 LEU A CA 1
ATOM 1670 C C . LEU A 1 215 ? 8.812 -18.469 -13.117 1 98.19 215 LEU A C 1
ATOM 1672 O O . LEU A 1 215 ? 8.906 -18.391 -14.344 1 98.19 215 LEU A O 1
ATOM 1676 N N . ASN A 1 216 ? 8.562 -19.609 -12.5 1 97.12 216 ASN A N 1
ATOM 1677 C CA . ASN A 1 216 ? 8.453 -20.859 -13.242 1 97.12 216 ASN A CA 1
ATOM 1678 C C . ASN A 1 216 ? 7.223 -20.859 -14.141 1 97.12 216 ASN A C 1
ATOM 1680 O O . ASN A 1 216 ? 7.297 -21.281 -15.297 1 97.12 216 ASN A O 1
ATOM 1684 N N . GLY A 1 217 ? 6.129 -20.391 -13.609 1 97.31 217 GLY A N 1
ATOM 1685 C CA . GLY A 1 217 ? 4.895 -20.359 -14.375 1 97.31 217 GLY A CA 1
ATOM 1686 C C . GLY A 1 217 ? 4.961 -19.438 -15.57 1 97.31 217 GLY A C 1
ATOM 1687 O O . GLY A 1 217 ? 4.488 -19.766 -16.656 1 97.31 217 GLY A O 1
ATOM 1688 N N . LEU A 1 218 ? 5.527 -18.266 -15.375 1 96.38 218 LEU A N 1
ATOM 1689 C CA . LEU A 1 218 ? 5.648 -17.281 -16.453 1 96.38 218 LEU A CA 1
ATOM 1690 C C . LEU A 1 218 ? 6.613 -17.766 -17.516 1 96.38 218 LEU A C 1
ATOM 1692 O O . LEU A 1 218 ? 6.445 -17.453 -18.703 1 96.38 218 LEU A O 1
ATOM 1696 N N . THR A 1 219 ? 7.621 -18.484 -17.125 1 94.62 219 THR A N 1
ATOM 1697 C CA . THR A 1 219 ? 8.57 -19.062 -18.078 1 94.62 219 THR A CA 1
ATOM 1698 C C . THR A 1 219 ? 7.871 -20.047 -19 1 94.62 219 THR A C 1
ATOM 1700 O O . THR A 1 219 ? 8.141 -20.078 -20.203 1 94.62 219 THR A O 1
ATOM 1703 N N . GLN A 1 220 ? 6.961 -20.781 -18.484 1 90.75 220 GLN A N 1
ATOM 1704 C CA . GLN A 1 220 ? 6.258 -21.812 -19.25 1 90.75 220 GLN A CA 1
ATOM 1705 C C . GLN A 1 220 ? 5.242 -21.172 -20.203 1 90.75 220 GLN A C 1
ATOM 1707 O O . GLN A 1 220 ? 4.859 -21.781 -21.203 1 90.75 220 GLN A O 1
ATOM 1712 N N . ARG A 1 221 ? 4.809 -20.016 -19.953 1 84.88 221 ARG A N 1
ATOM 1713 C CA . ARG A 1 221 ? 3.801 -19.344 -20.766 1 84.88 221 ARG A CA 1
ATOM 1714 C C . ARG A 1 221 ? 4.449 -18.422 -21.797 1 84.88 221 ARG A C 1
ATOM 1716 O O . ARG A 1 221 ? 3.76 -17.828 -22.625 1 84.88 221 ARG A O 1
ATOM 1723 N N . SER A 1 222 ? 5.73 -18.172 -21.625 1 74.25 222 SER A N 1
ATOM 1724 C CA . SER A 1 222 ? 6.434 -17.312 -22.578 1 74.25 222 SER A CA 1
ATOM 1725 C C . SER A 1 222 ? 6.898 -18.109 -23.797 1 74.25 222 SER A C 1
ATOM 1727 O O . SER A 1 222 ? 7.188 -19.297 -23.703 1 74.25 222 SER A O 1
ATOM 1729 N N . MET B 1 1 ? -36.094 11.734 22.562 1 35.19 1 MET B N 1
ATOM 1730 C CA . MET B 1 1 ? -35.594 12.859 21.797 1 35.19 1 MET B CA 1
ATOM 1731 C C . MET B 1 1 ? -36.125 12.82 20.359 1 35.19 1 MET B C 1
ATOM 1733 O O . MET B 1 1 ? -36.094 11.766 19.719 1 35.19 1 MET B O 1
ATOM 1737 N N . ASN B 1 2 ? -37 13.609 19.938 1 36.12 2 ASN B N 1
ATOM 1738 C CA . ASN B 1 2 ? -37.688 13.695 18.656 1 36.12 2 ASN B CA 1
ATOM 1739 C C . ASN B 1 2 ? -36.688 13.688 17.5 1 36.12 2 ASN B C 1
ATOM 1741 O O . ASN B 1 2 ? -35.969 14.672 17.297 1 36.12 2 ASN B O 1
ATOM 1745 N N . THR B 1 3 ? -36.031 12.602 17.203 1 46.28 3 THR B N 1
ATOM 1746 C CA . THR B 1 3 ? -35.094 12.516 16.094 1 46.28 3 THR B CA 1
ATOM 1747 C C . THR B 1 3 ? -35.75 13.062 14.812 1 46.28 3 THR B C 1
ATOM 1749 O O . THR B 1 3 ? -36.625 12.43 14.234 1 46.28 3 THR B O 1
ATOM 1752 N N . THR B 1 4 ? -36.094 14.297 14.734 1 49.47 4 THR B N 1
ATOM 1753 C CA . THR B 1 4 ? -36.594 14.906 13.516 1 49.47 4 THR B CA 1
ATOM 1754 C C . THR B 1 4 ? -35.938 14.312 12.281 1 49.47 4 THR B C 1
ATOM 1756 O O . THR B 1 4 ? -34.688 14.344 12.172 1 49.47 4 THR B O 1
ATOM 1759 N N . PRO B 1 5 ? -36.688 13.633 11.492 1 56.16 5 PRO B N 1
ATOM 1760 C CA . PRO B 1 5 ? -36.219 13 10.266 1 56.16 5 PRO B CA 1
ATOM 1761 C C . PRO B 1 5 ? -35.375 13.953 9.406 1 56.16 5 PRO B C 1
ATOM 1763 O O . PRO B 1 5 ? -35.688 15.133 9.289 1 56.16 5 PRO B O 1
ATOM 1766 N N . ILE B 1 6 ? -34.062 13.711 9.281 1 65.88 6 ILE B N 1
ATOM 1767 C CA . ILE B 1 6 ? -33.188 14.531 8.438 1 65.88 6 ILE B CA 1
ATOM 1768 C C . ILE B 1 6 ? -33.844 14.711 7.062 1 65.88 6 ILE B C 1
ATOM 1770 O O . ILE B 1 6 ? -34.312 13.75 6.465 1 65.88 6 ILE B O 1
ATOM 1774 N N . THR B 1 7 ? -34.156 15.93 6.645 1 75.31 7 THR B N 1
ATOM 1775 C CA . THR B 1 7 ? -34.688 16.281 5.336 1 75.31 7 THR B CA 1
ATOM 1776 C C . THR B 1 7 ? -33.719 15.883 4.227 1 75.31 7 THR B C 1
ATOM 1778 O O . THR B 1 7 ? -32.594 15.508 4.5 1 75.31 7 THR B O 1
ATOM 1781 N N . SER B 1 8 ? -34.25 15.797 3.006 1 81.19 8 SER B N 1
ATOM 1782 C CA . SER B 1 8 ? -33.438 15.508 1.848 1 81.19 8 SER B CA 1
ATOM 1783 C C . SER B 1 8 ? -32.219 16.453 1.784 1 81.19 8 SER B C 1
ATOM 1785 O O . SER B 1 8 ? -31.109 16.031 1.464 1 81.19 8 SER B O 1
ATOM 1787 N N . LYS B 1 9 ? -32.469 17.75 2.15 1 84.81 9 LYS B N 1
ATOM 1788 C CA . LYS B 1 9 ? -31.391 18.734 2.176 1 84.81 9 LYS B CA 1
ATOM 1789 C C . LYS B 1 9 ? -30.391 18.438 3.281 1 84.81 9 LYS B C 1
ATOM 1791 O O . LYS B 1 9 ? -29.172 18.578 3.082 1 84.81 9 LYS B O 1
ATOM 1796 N N . GLY B 1 10 ? -30.922 18.016 4.352 1 88.31 10 GLY B N 1
ATOM 1797 C CA . GLY B 1 10 ? -30.062 17.641 5.469 1 88.31 10 GLY B CA 1
ATOM 1798 C C . GLY B 1 10 ? -29.172 16.453 5.168 1 88.31 10 GLY B C 1
ATOM 1799 O O . GLY B 1 10 ? -27.984 16.469 5.512 1 88.31 10 GLY B O 1
ATOM 1800 N N . GLU B 1 11 ? -29.781 15.492 4.5 1 90.56 11 GLU B N 1
ATOM 1801 C CA . GLU B 1 11 ? -29.016 14.32 4.109 1 90.56 11 GLU B CA 1
ATOM 1802 C C . GLU B 1 11 ? -27.906 14.688 3.129 1 90.56 11 GLU B C 1
ATOM 1804 O O . GLU B 1 11 ? -26.797 14.148 3.211 1 90.56 11 GLU B O 1
ATOM 1809 N N . GLN B 1 12 ? -28.203 15.523 2.293 1 92.69 12 GLN B N 1
ATOM 1810 C CA . GLN B 1 12 ? -27.219 15.992 1.328 1 92.69 12 GLN B CA 1
ATOM 1811 C C . GLN B 1 12 ? -26.078 16.734 2.023 1 92.69 12 GLN B C 1
ATOM 1813 O O . GLN B 1 12 ? -24.906 16.531 1.685 1 92.69 12 GLN B O 1
ATOM 1818 N N . ALA B 1 13 ? -26.438 17.562 2.98 1 94.44 13 ALA B N 1
ATOM 1819 C CA . ALA B 1 13 ? -25.422 18.297 3.74 1 94.44 13 ALA B CA 1
ATOM 1820 C C . ALA B 1 13 ? -24.516 17.359 4.512 1 94.44 13 ALA B C 1
ATOM 1822 O O . ALA B 1 13 ? -23.297 17.531 4.527 1 94.44 13 ALA B O 1
ATOM 1823 N N . LYS B 1 14 ? -25.109 16.406 5.094 1 96.19 14 LYS B N 1
ATOM 1824 C CA . LYS B 1 14 ? -24.344 15.422 5.852 1 96.19 14 LYS B CA 1
ATOM 1825 C C . LYS B 1 14 ? -23.375 14.672 4.949 1 96.19 14 LYS B C 1
ATOM 1827 O O . LYS B 1 14 ? -22.219 14.461 5.312 1 96.19 14 LYS B O 1
ATOM 1832 N N . ASN B 1 15 ? -23.812 14.305 3.787 1 96.5 15 ASN B N 1
ATOM 1833 C CA . ASN B 1 15 ? -22.984 13.57 2.838 1 96.5 15 ASN B CA 1
ATOM 1834 C C . ASN B 1 15 ? -21.828 14.43 2.32 1 96.5 15 ASN B C 1
ATOM 1836 O O . ASN B 1 15 ? -20.719 13.938 2.137 1 96.5 15 ASN B O 1
ATOM 1840 N N . GLN B 1 16 ? -22.109 15.633 2.107 1 97.56 16 GLN B N 1
ATOM 1841 C CA . GLN B 1 16 ? -21.078 16.562 1.646 1 97.56 16 GLN B CA 1
ATOM 1842 C C . GLN B 1 16 ? -20 16.766 2.709 1 97.56 16 GLN B C 1
ATOM 1844 O O . GLN B 1 16 ? -18.812 16.844 2.391 1 97.56 16 GLN B O 1
ATOM 1849 N N . LEU B 1 17 ? -20.469 16.812 3.934 1 98.12 17 LEU B N 1
ATOM 1850 C CA . LEU B 1 17 ? -19.531 16.969 5.039 1 98.12 17 LEU B CA 1
ATOM 1851 C C . LEU B 1 17 ? -18.641 15.727 5.184 1 98.12 17 LEU B C 1
ATOM 1853 O O . LEU B 1 17 ? -17.438 15.844 5.395 1 98.12 17 LEU B O 1
ATOM 1857 N N . ILE B 1 18 ? -19.25 14.586 5.023 1 98.44 18 ILE B N 1
ATOM 1858 C CA . ILE B 1 18 ? -18.516 13.336 5.137 1 98.44 18 ILE B CA 1
ATOM 1859 C C . ILE B 1 18 ? -17.469 13.25 4.016 1 98.44 18 ILE B C 1
ATOM 1861 O O . ILE B 1 18 ? -16.312 12.93 4.258 1 98.44 18 ILE B O 1
ATOM 1865 N N . ALA B 1 19 ? -17.891 13.578 2.822 1 98.25 19 ALA B N 1
ATOM 1866 C CA . ALA B 1 19 ? -16.984 13.539 1.678 1 98.25 19 ALA B CA 1
ATOM 1867 C C . ALA B 1 19 ? -15.82 14.5 1.867 1 98.25 19 ALA B C 1
ATOM 1869 O O . ALA B 1 19 ? -14.672 14.141 1.628 1 98.25 19 ALA B O 1
ATOM 1870 N N . ALA B 1 20 ? -16.141 15.68 2.307 1 98.56 20 ALA B N 1
ATOM 1871 C CA . ALA B 1 20 ? -15.102 16.688 2.562 1 98.56 20 ALA B CA 1
ATOM 1872 C C . ALA B 1 20 ? -14.18 16.25 3.691 1 98.56 20 ALA B C 1
ATOM 1874 O O . ALA B 1 20 ? -12.961 16.453 3.621 1 98.56 20 ALA B O 1
ATOM 1875 N N . ALA B 1 21 ? -14.766 15.664 4.68 1 98.75 21 ALA B N 1
ATOM 1876 C CA . ALA B 1 21 ? -13.992 15.211 5.832 1 98.75 21 ALA B CA 1
ATOM 1877 C C . ALA B 1 21 ? -13.047 14.078 5.449 1 98.75 21 ALA B C 1
ATOM 1879 O O . ALA B 1 21 ? -11.875 14.07 5.855 1 98.75 21 ALA B O 1
ATOM 1880 N N . ILE B 1 22 ? -13.508 13.133 4.668 1 98.69 22 ILE B N 1
ATOM 1881 C CA . ILE B 1 22 ? -12.664 12.031 4.223 1 98.69 22 ILE B CA 1
ATOM 1882 C C . ILE B 1 22 ? -11.492 12.578 3.414 1 98.69 22 ILE B C 1
ATOM 1884 O O . ILE B 1 22 ? -10.352 12.141 3.586 1 98.69 22 ILE B O 1
ATOM 1888 N N . ALA B 1 23 ? -11.742 13.5 2.604 1 97.94 23 ALA B N 1
ATOM 1889 C CA . ALA B 1 23 ? -10.68 14.117 1.812 1 97.94 23 ALA B CA 1
ATOM 1890 C C . ALA B 1 23 ? -9.656 14.812 2.709 1 97.94 23 ALA B C 1
ATOM 1892 O O . ALA B 1 23 ? -8.445 14.625 2.543 1 97.94 23 ALA B O 1
ATOM 1893 N N . GLN B 1 24 ? -10.141 15.578 3.689 1 97.38 24 GLN B N 1
ATOM 1894 C CA . GLN B 1 24 ? -9.273 16.359 4.57 1 97.38 24 GLN B CA 1
ATOM 1895 C C . GLN B 1 24 ? -8.539 15.453 5.562 1 97.38 24 GLN B C 1
ATOM 1897 O O . GLN B 1 24 ? -7.332 15.578 5.746 1 97.38 24 GLN B O 1
ATOM 1902 N N . PHE B 1 25 ? -9.266 14.516 6.141 1 97.5 25 PHE B N 1
ATOM 1903 C CA . PHE B 1 25 ? -8.656 13.602 7.105 1 97.5 25 PHE B CA 1
ATOM 1904 C C . PHE B 1 25 ? -7.684 12.656 6.414 1 97.5 25 PHE B C 1
ATOM 1906 O O . PHE B 1 25 ? -6.672 12.266 6.996 1 97.5 25 PHE B O 1
ATOM 1913 N N . GLY B 1 26 ? -8.023 12.281 5.215 1 96.56 26 GLY B N 1
ATOM 1914 C CA . GLY B 1 26 ? -7.105 11.461 4.445 1 96.56 26 GLY B CA 1
ATOM 1915 C C . GLY B 1 26 ? -5.773 12.133 4.176 1 96.56 26 GLY B C 1
ATOM 1916 O O . GLY B 1 26 ? -4.727 11.492 4.195 1 96.56 26 GLY B O 1
ATOM 1917 N N . GLU B 1 27 ? -5.816 13.391 4.027 1 94.88 27 GLU B N 1
ATOM 1918 C CA . GLU B 1 27 ? -4.629 14.164 3.67 1 94.88 27 GLU B CA 1
ATOM 1919 C C . GLU B 1 27 ? -3.867 14.609 4.914 1 94.88 27 GLU B C 1
ATOM 1921 O O . GLU B 1 27 ? -2.635 14.578 4.938 1 94.88 27 GLU B O 1
ATOM 1926 N N . TYR B 1 28 ? -4.645 14.938 5.996 1 93.88 28 TYR B N 1
ATOM 1927 C CA . TYR B 1 28 ? -3.975 15.656 7.066 1 93.88 28 TYR B CA 1
ATOM 1928 C C . TYR B 1 28 ? -4.242 15.008 8.422 1 93.88 28 TYR B C 1
ATOM 1930 O O . TYR B 1 28 ? -3.738 15.461 9.445 1 93.88 28 TYR B O 1
ATOM 1938 N N . GLY B 1 29 ? -4.969 13.977 8.414 1 93.56 29 GLY B N 1
ATOM 1939 C CA . GLY B 1 29 ? -5.348 13.391 9.688 1 93.56 29 GLY B CA 1
ATOM 1940 C C . GLY B 1 29 ? -6.16 14.328 10.562 1 93.56 29 GLY B C 1
ATOM 1941 O O . GLY B 1 29 ? -6.941 15.133 10.055 1 93.56 29 GLY B O 1
ATOM 1942 N N . LEU B 1 30 ? -5.984 14.203 11.844 1 92.31 30 LEU B N 1
ATOM 1943 C CA . LEU B 1 30 ? -6.77 14.992 12.789 1 92.31 30 LEU B CA 1
ATOM 1944 C C . LEU B 1 30 ? -6.23 16.422 12.883 1 92.31 30 LEU B C 1
ATOM 1946 O O . LEU B 1 30 ? -6.781 17.25 13.617 1 92.31 30 LEU B O 1
ATOM 1950 N N . HIS B 1 31 ? -5.266 16.734 12.117 1 91.81 31 HIS B N 1
ATOM 1951 C CA . HIS B 1 31 ? -4.82 18.109 11.992 1 91.81 31 HIS B CA 1
ATOM 1952 C C . HIS B 1 31 ? -5.742 18.906 11.078 1 91.81 31 HIS B C 1
ATOM 1954 O O . HIS B 1 31 ? -5.695 20.141 11.055 1 91.81 31 HIS B O 1
ATOM 1960 N N . ALA B 1 32 ? -6.48 18.172 10.273 1 95 32 ALA B N 1
ATOM 1961 C CA . ALA B 1 32 ? -7.5 18.875 9.5 1 95 32 ALA B CA 1
ATOM 1962 C C . ALA B 1 32 ? -8.445 19.656 10.414 1 95 32 ALA B C 1
ATOM 1964 O O . ALA B 1 32 ? -8.859 19.141 11.453 1 95 32 ALA B O 1
ATOM 1965 N N . THR B 1 33 ? -8.828 20.812 10 1 95.38 33 THR B N 1
ATOM 1966 C CA . THR B 1 33 ? -9.68 21.641 10.852 1 95.38 33 THR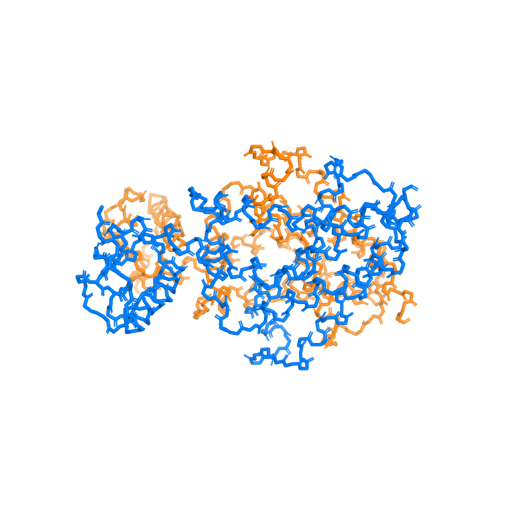 B CA 1
ATOM 1967 C C . THR B 1 33 ? -11.141 21.531 10.414 1 95.38 33 THR B C 1
ATOM 1969 O O . THR B 1 33 ? -11.43 21.328 9.234 1 95.38 33 THR B O 1
ATOM 1972 N N . THR B 1 34 ? -11.93 21.766 11.359 1 97.56 34 THR B N 1
ATOM 1973 C CA . THR B 1 34 ? -13.352 21.766 11.039 1 97.56 34 THR B CA 1
ATOM 1974 C C . THR B 1 34 ? -13.695 22.938 10.117 1 97.56 34 THR B C 1
ATOM 1976 O O . THR B 1 34 ? -14.594 22.828 9.273 1 97.56 34 THR B O 1
ATOM 1979 N N . ARG B 1 35 ? -13.008 24 10.227 1 97.38 35 ARG B N 1
ATOM 1980 C CA . ARG B 1 35 ? -13.203 25.141 9.328 1 97.38 35 ARG B CA 1
ATOM 1981 C C . ARG B 1 35 ? -12.93 24.75 7.879 1 97.38 35 ARG B C 1
ATOM 1983 O O . ARG B 1 35 ? -13.742 25.016 6.996 1 97.38 35 ARG B O 1
ATOM 1990 N N . ASP B 1 36 ? -11.844 24.078 7.641 1 96.88 36 ASP B N 1
ATOM 1991 C CA . ASP B 1 36 ? -11.477 23.672 6.289 1 96.88 36 ASP B CA 1
ATOM 1992 C C . ASP B 1 36 ? -12.461 22.641 5.742 1 96.88 36 ASP B C 1
ATOM 1994 O O . ASP B 1 36 ? -12.82 22.672 4.562 1 96.88 36 ASP B O 1
ATOM 1998 N N . ILE B 1 37 ? -12.906 21.734 6.582 1 98.31 37 ILE B N 1
ATOM 1999 C CA . ILE B 1 37 ? -13.836 20.688 6.18 1 98.31 37 ILE B CA 1
ATOM 2000 C C . ILE B 1 37 ? -15.172 21.312 5.781 1 98.31 37 ILE B C 1
ATOM 2002 O O . ILE B 1 37 ? -15.711 21 4.715 1 98.31 37 ILE B O 1
ATOM 2006 N N . ALA B 1 38 ? -15.664 22.203 6.656 1 98.38 38 ALA B N 1
ATOM 2007 C CA . ALA B 1 38 ? -16.938 22.859 6.375 1 98.38 38 ALA B CA 1
ATOM 2008 C C . ALA B 1 38 ? -16.844 23.688 5.09 1 98.38 38 ALA B C 1
ATOM 2010 O O . ALA B 1 38 ? -17.766 23.656 4.266 1 98.38 38 ALA B O 1
ATOM 2011 N N . SER B 1 39 ? -15.773 24.406 4.926 1 98.31 39 SER B N 1
ATOM 2012 C CA . SER B 1 39 ? -15.562 25.219 3.734 1 98.31 39 SER B CA 1
ATOM 2013 C C . SER B 1 39 ? -15.539 24.375 2.473 1 98.31 39 SER B C 1
ATOM 2015 O O . SER B 1 39 ? -16.203 24.703 1.48 1 98.31 39 SER B O 1
ATOM 2017 N N . LEU B 1 40 ? -14.867 23.266 2.502 1 97.56 40 LEU B N 1
ATOM 2018 C CA . LEU B 1 40 ? -14.773 22.359 1.361 1 97.56 40 LEU B CA 1
ATOM 2019 C C . LEU B 1 40 ? -16.141 21.766 1.031 1 97.56 40 LEU B C 1
ATOM 2021 O O . LEU B 1 40 ? -16.453 21.516 -0.137 1 97.56 40 LEU B O 1
ATOM 2025 N N . ALA B 1 41 ? -16.922 21.547 2.064 1 98.06 41 ALA B N 1
ATOM 2026 C CA . ALA B 1 41 ? -18.25 20.938 1.895 1 98.06 41 ALA B CA 1
ATOM 2027 C C . ALA B 1 41 ? -19.281 21.969 1.452 1 98.06 41 ALA B C 1
ATOM 2029 O O . ALA B 1 41 ? -20.406 21.625 1.092 1 98.06 41 ALA B O 1
ATOM 2030 N N . GLY B 1 42 ? -18.891 23.25 1.539 1 97.88 42 GLY B N 1
ATOM 2031 C CA . GLY B 1 42 ? -19.844 24.297 1.258 1 97.88 42 GLY B CA 1
ATOM 2032 C C . GLY B 1 42 ? -20.922 24.438 2.32 1 97.88 42 GLY B C 1
ATOM 2033 O O . GLY B 1 42 ? -22.078 24.719 2.006 1 97.88 42 GLY B O 1
ATOM 2034 N N . GLN B 1 43 ? -20.562 24.125 3.521 1 97.38 43 GLN B N 1
ATOM 2035 C CA . GLN B 1 43 ? -21.5 24.156 4.637 1 97.38 43 GLN B CA 1
ATOM 2036 C C . GLN B 1 43 ? -21.047 25.141 5.715 1 97.38 43 GLN B C 1
ATOM 2038 O O . GLN B 1 43 ? -19.859 25.5 5.773 1 97.38 43 GLN B O 1
ATOM 2043 N N . ASN B 1 44 ? -21.969 25.531 6.461 1 96.31 44 ASN B N 1
ATOM 2044 C CA . ASN B 1 44 ? -21.641 26.281 7.664 1 96.31 44 ASN B CA 1
ATOM 2045 C C . ASN B 1 44 ? -20.906 25.422 8.688 1 96.31 44 ASN B C 1
ATOM 2047 O O . ASN B 1 44 ? -21.25 24.25 8.875 1 96.31 44 ASN B O 1
ATOM 2051 N N . ILE B 1 45 ? -19.953 26.062 9.312 1 97 45 ILE B N 1
ATOM 2052 C CA . ILE B 1 45 ? -19.125 25.328 10.273 1 97 45 ILE B CA 1
ATOM 2053 C C . ILE B 1 45 ? -20.016 24.766 11.383 1 97 45 ILE B C 1
ATOM 2055 O O . ILE B 1 45 ? -19.703 23.719 11.961 1 97 45 ILE B O 1
ATOM 2059 N N . ALA B 1 46 ? -21.141 25.359 11.68 1 96.69 46 ALA B N 1
ATOM 2060 C CA . ALA B 1 46 ? -22.062 24.938 12.734 1 96.69 46 ALA B CA 1
ATOM 2061 C C . ALA B 1 46 ? -22.734 23.625 12.375 1 96.69 46 ALA B C 1
ATOM 2063 O O . ALA B 1 46 ? -23.312 22.953 13.242 1 96.69 46 ALA B O 1
ATOM 2064 N N . ALA B 1 47 ? -22.688 23.266 11.156 1 96.56 47 ALA B N 1
ATOM 2065 C CA . ALA B 1 47 ? -23.281 22.016 10.695 1 96.56 47 ALA B CA 1
ATOM 2066 C C . ALA B 1 47 ? -22.562 20.812 11.297 1 96.56 47 ALA B C 1
ATOM 2068 O O . ALA B 1 47 ? -23.172 19.766 11.516 1 96.56 47 ALA B O 1
ATOM 2069 N N . ILE B 1 48 ? -21.297 20.891 11.578 1 97.5 48 ILE B N 1
ATOM 2070 C CA . ILE B 1 48 ? -20.516 19.766 12.07 1 97.5 48 ILE B CA 1
ATOM 2071 C C . ILE B 1 48 ? -20.953 19.391 13.477 1 97.5 48 ILE B C 1
ATOM 2073 O O . ILE B 1 48 ? -21.328 18.234 13.734 1 97.5 48 ILE B O 1
ATOM 2077 N N . PRO B 1 49 ? -20.984 20.328 14.422 1 97.12 49 PRO B N 1
ATOM 2078 C CA . PRO B 1 49 ? -21.516 19.938 15.727 1 97.12 49 PRO B CA 1
ATOM 2079 C C . PRO B 1 49 ? -22.984 19.5 15.656 1 97.12 49 PRO B C 1
ATOM 2081 O O . PRO B 1 49 ? -23.406 18.641 16.422 1 97.12 49 PRO B O 1
ATOM 2084 N N . TYR B 1 50 ? -23.656 20.078 14.797 1 95.69 50 TYR B N 1
ATOM 2085 C CA . TYR B 1 50 ? -25.062 19.75 14.664 1 95.69 50 TYR B CA 1
ATOM 2086 C C . TYR B 1 50 ? -25.25 18.312 14.234 1 95.69 50 TYR B C 1
ATOM 2088 O O . TYR B 1 50 ? -26.031 17.562 14.836 1 95.69 50 TYR B O 1
ATOM 2096 N N . TYR B 1 51 ? -24.531 17.844 13.289 1 96.06 51 TYR B N 1
ATOM 2097 C CA . TYR B 1 51 ? -24.75 16.531 12.711 1 96.06 51 TYR B CA 1
ATOM 2098 C C . TYR B 1 51 ? -23.875 15.484 13.375 1 96.06 51 TYR B C 1
ATOM 2100 O O . TYR B 1 51 ? -24.234 14.312 13.453 1 96.06 51 TYR B O 1
ATOM 2108 N N . PHE B 1 52 ? -22.641 15.852 13.875 1 97.31 52 PHE B N 1
ATOM 2109 C CA . PHE B 1 52 ? -21.672 14.836 14.258 1 97.31 52 PHE B CA 1
ATOM 2110 C C . PHE B 1 52 ? -21.188 15.062 15.68 1 97.31 52 PHE B C 1
ATOM 2112 O O . PHE B 1 52 ? -20.734 14.125 16.344 1 97.31 52 PHE B O 1
ATOM 2119 N N . GLY B 1 53 ? -21.203 16.281 16.078 1 96.44 53 GLY B N 1
ATOM 2120 C CA . GLY B 1 53 ? -20.672 16.609 17.391 1 96.44 53 GLY B CA 1
ATOM 2121 C C . GLY B 1 53 ? -19.266 17.172 17.344 1 96.44 53 GLY B C 1
ATOM 2122 O O . GLY B 1 53 ? -19.062 18.312 16.938 1 96.44 53 GLY B O 1
ATOM 2123 N N . SER B 1 54 ? -18.25 16.328 17.594 1 96.31 54 SER B N 1
ATOM 2124 C CA . SER B 1 54 ? -16.875 16.797 17.641 1 96.31 54 SER B CA 1
ATOM 2125 C C . SER B 1 54 ? -16.109 16.359 16.406 1 96.31 54 SER B C 1
ATOM 2127 O O . SER B 1 54 ? -16.625 15.602 15.578 1 96.31 54 SER B O 1
ATOM 2129 N N . LYS B 1 55 ? -14.945 16.875 16.281 1 96.94 55 LYS B N 1
ATOM 2130 C CA . LYS B 1 55 ? -14.07 16.469 15.188 1 96.94 55 LYS B CA 1
ATOM 2131 C C . LYS B 1 55 ? -13.766 14.984 15.242 1 96.94 55 LYS B C 1
ATOM 2133 O O . LYS B 1 55 ? -13.727 14.305 14.211 1 96.94 55 LYS B O 1
ATOM 2138 N N . GLU B 1 56 ? -13.562 14.5 16.391 1 96.56 56 GLU B N 1
ATOM 2139 C CA . GLU B 1 56 ? -13.297 13.078 16.594 1 96.56 56 GLU B CA 1
ATOM 2140 C C . GLU B 1 56 ? -14.5 12.227 16.203 1 96.56 56 GLU B C 1
ATOM 2142 O O . GLU B 1 56 ? -14.344 11.156 15.625 1 96.56 56 GLU B O 1
ATOM 2147 N N . ASP B 1 57 ? -15.609 12.703 16.547 1 97.62 57 ASP B N 1
ATOM 2148 C CA . ASP B 1 57 ? -16.828 12 16.156 1 97.62 57 ASP B CA 1
ATOM 2149 C C . ASP B 1 57 ? -16.984 11.977 14.633 1 97.62 57 ASP B C 1
ATOM 2151 O O . ASP B 1 57 ? -17.438 10.984 14.062 1 97.62 57 ASP B O 1
ATOM 2155 N N . LEU B 1 58 ? -16.734 13.141 14.07 1 98.25 58 LEU B N 1
ATOM 2156 C CA . LEU B 1 58 ? -16.766 13.227 12.617 1 98.25 58 LEU B CA 1
ATOM 2157 C C . LEU B 1 58 ? -15.773 12.25 11.992 1 98.25 58 LEU B C 1
ATOM 2159 O O . LEU B 1 58 ? -16.078 11.609 10.984 1 98.25 58 LEU B O 1
ATOM 2163 N N . TYR B 1 59 ? -14.594 12.086 12.547 1 98.44 59 TYR B N 1
ATOM 2164 C CA . TYR B 1 59 ? -13.594 11.133 12.086 1 98.44 59 TYR B CA 1
ATOM 2165 C C . TYR B 1 59 ? -14.125 9.703 12.133 1 98.44 59 TYR B C 1
ATOM 2167 O O . TYR B 1 59 ? -13.961 8.938 11.18 1 98.44 59 TYR B O 1
ATOM 2175 N N . LEU B 1 60 ? -14.773 9.359 13.211 1 98.25 60 LEU B N 1
ATOM 2176 C CA . LEU B 1 60 ? -15.359 8.031 13.359 1 98.25 60 LEU B CA 1
ATOM 2177 C C . LEU B 1 60 ? -16.5 7.824 12.359 1 98.25 60 LEU B C 1
ATOM 2179 O O . LEU B 1 60 ? -16.688 6.719 11.852 1 98.25 60 LEU B O 1
ATOM 2183 N N . ALA B 1 61 ? -17.234 8.875 12.125 1 98.38 61 ALA B N 1
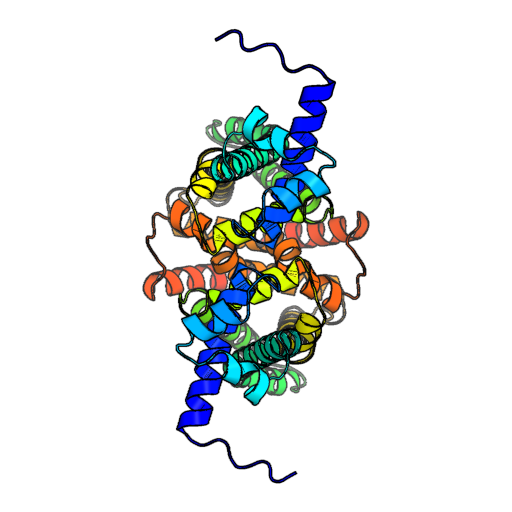ATOM 2184 C CA . ALA B 1 61 ? -18.312 8.797 11.133 1 98.38 61 ALA B CA 1
ATOM 2185 C C . ALA B 1 61 ? -17.734 8.523 9.742 1 98.38 61 ALA B C 1
ATOM 2187 O O . ALA B 1 61 ? -18.344 7.805 8.945 1 98.38 61 ALA B O 1
ATOM 2188 N N . CYS B 1 62 ? -16.594 9.148 9.414 1 98.75 62 CYS B N 1
ATOM 2189 C CA . CYS B 1 62 ? -15.906 8.859 8.164 1 98.75 62 CYS B CA 1
ATOM 2190 C C . CYS B 1 62 ? -15.516 7.395 8.086 1 98.75 62 CYS B C 1
ATOM 2192 O O . CYS B 1 62 ? -15.711 6.746 7.055 1 98.75 62 CYS B O 1
ATOM 2194 N N . ALA B 1 63 ? -15.008 6.855 9.164 1 98.69 63 ALA B N 1
ATOM 2195 C CA . ALA B 1 63 ? -14.625 5.445 9.219 1 98.69 63 ALA B CA 1
ATOM 2196 C C . ALA B 1 63 ? -15.836 4.547 8.977 1 98.69 63 ALA B C 1
ATOM 2198 O O . ALA B 1 63 ? -15.75 3.566 8.234 1 98.69 63 ALA B O 1
ATOM 2199 N N . GLN B 1 64 ? -16.922 4.883 9.594 1 98.69 64 GLN B N 1
ATOM 2200 C CA . GLN B 1 64 ? -18.141 4.109 9.406 1 98.69 64 GLN B CA 1
ATOM 2201 C C . GLN B 1 64 ? -18.609 4.172 7.953 1 98.69 64 GLN B C 1
ATOM 2203 O O . GLN B 1 64 ? -19.047 3.164 7.387 1 98.69 64 GLN B O 1
ATOM 2208 N N . TRP B 1 65 ? -18.578 5.367 7.395 1 98.5 65 TRP B N 1
ATOM 2209 C CA . TRP B 1 65 ? -18.953 5.523 5.996 1 98.5 65 TRP B CA 1
ATOM 2210 C C . TRP B 1 65 ? -18.094 4.645 5.094 1 98.5 65 TRP B C 1
ATOM 2212 O O . TRP B 1 65 ? -18.609 3.996 4.18 1 98.5 65 TRP B O 1
ATOM 2222 N N . ILE B 1 66 ? -16.828 4.598 5.336 1 98.69 66 ILE B N 1
ATOM 2223 C CA . ILE B 1 66 ? -15.891 3.809 4.547 1 98.69 66 ILE B CA 1
ATOM 2224 C C . ILE B 1 66 ? -16.203 2.322 4.711 1 98.69 66 ILE B C 1
ATOM 2226 O O . ILE B 1 66 ? -16.219 1.573 3.732 1 98.69 66 ILE B O 1
ATOM 2230 N N . ALA B 1 67 ? -16.438 1.926 5.961 1 98.62 67 ALA B N 1
ATOM 2231 C CA . ALA B 1 67 ? -16.812 0.54 6.203 1 98.62 67 ALA B CA 1
ATOM 2232 C C . ALA B 1 67 ? -18.078 0.173 5.414 1 98.62 67 ALA B C 1
ATOM 2234 O O . ALA B 1 67 ? -18.125 -0.875 4.766 1 98.62 67 ALA B O 1
ATOM 2235 N N . ASP B 1 68 ? -19.031 1.065 5.418 1 98.44 68 ASP B N 1
ATOM 2236 C CA . ASP B 1 68 ? -20.281 0.833 4.691 1 98.44 68 ASP B CA 1
ATOM 2237 C C . ASP B 1 68 ? -20.031 0.787 3.184 1 98.44 68 ASP B C 1
ATOM 2239 O O . ASP B 1 68 ? -20.609 -0.047 2.482 1 98.44 68 ASP B O 1
ATOM 2243 N N . PHE B 1 69 ? -19.266 1.698 2.736 1 98.25 69 PHE B N 1
ATOM 2244 C CA . PHE B 1 69 ? -18.938 1.789 1.319 1 98.25 69 PHE B CA 1
ATOM 2245 C C . PHE B 1 69 ? -18.312 0.491 0.825 1 98.25 69 PHE B C 1
ATOM 2247 O O . PHE B 1 69 ? -18.75 -0.065 -0.189 1 98.25 69 PHE B O 1
ATOM 2254 N N . ILE B 1 70 ? -17.312 -0.029 1.535 1 98.12 70 ILE B N 1
ATOM 2255 C CA . ILE B 1 70 ? -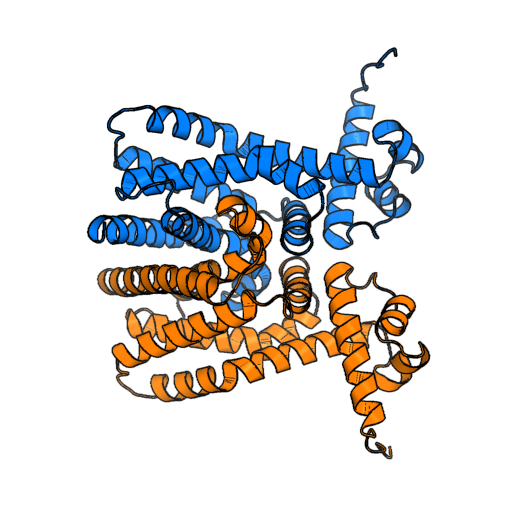16.656 -1.28 1.169 1 98.12 70 ILE B CA 1
ATOM 2256 C C . ILE B 1 70 ? -17.641 -2.439 1.308 1 98.12 70 ILE B C 1
ATOM 2258 O O . ILE B 1 70 ? -17.75 -3.281 0.414 1 98.12 70 ILE B O 1
ATOM 2262 N N . GLY B 1 71 ? -18.344 -2.449 2.43 1 98 71 GLY B N 1
ATOM 2263 C CA . GLY B 1 71 ? -19.328 -3.506 2.666 1 98 71 GLY B CA 1
ATOM 2264 C C . GLY B 1 71 ? -20.344 -3.639 1.552 1 98 71 GLY B C 1
ATOM 2265 O O . GLY B 1 71 ? -20.625 -4.746 1.09 1 98 71 GLY B O 1
ATOM 2266 N N . VAL B 1 72 ? -20.844 -2.545 1.132 1 97.69 72 VAL B N 1
ATOM 2267 C CA . VAL B 1 72 ? -21.859 -2.537 0.097 1 97.69 72 VAL B CA 1
ATOM 2268 C C . VAL B 1 72 ? -21.281 -3.035 -1.221 1 97.69 72 VAL B C 1
ATOM 2270 O O . VAL B 1 72 ? -21.891 -3.844 -1.917 1 97.69 72 VAL B O 1
ATOM 2273 N N . ASN B 1 73 ? -20.094 -2.594 -1.56 1 97.12 73 ASN B N 1
ATOM 2274 C CA . ASN B 1 73 ? -19.469 -2.949 -2.832 1 97.12 73 ASN B CA 1
ATOM 2275 C C . ASN B 1 73 ? -19.109 -4.43 -2.885 1 97.12 73 ASN B C 1
ATOM 2277 O O . ASN B 1 73 ? -19.078 -5.027 -3.963 1 97.12 73 ASN B O 1
ATOM 2281 N N . PHE B 1 74 ? -18.938 -5.078 -1.725 1 97.88 74 PHE B N 1
ATOM 2282 C CA . PHE B 1 74 ? -18.453 -6.457 -1.744 1 97.88 74 PHE B CA 1
ATOM 2283 C C . PHE B 1 74 ? -19.5 -7.398 -1.16 1 97.88 74 PHE B C 1
ATOM 2285 O O . PHE B 1 74 ? -19.219 -8.578 -0.922 1 97.88 74 PHE B O 1
ATOM 2292 N N . ARG B 1 75 ? -20.688 -6.926 -0.883 1 97.31 75 ARG B N 1
ATOM 2293 C CA . ARG B 1 75 ? -21.75 -7.723 -0.279 1 97.31 75 ARG B CA 1
ATOM 2294 C C . ARG B 1 75 ? -22.078 -8.93 -1.143 1 97.31 75 ARG B C 1
ATOM 2296 O O . ARG B 1 75 ? -22.156 -10.055 -0.642 1 97.31 75 ARG B O 1
ATOM 2303 N N . PRO B 1 76 ? -22.297 -8.727 -2.494 1 97.5 76 PRO B N 1
ATOM 2304 C CA . PRO B 1 76 ? -22.609 -9.898 -3.324 1 97.5 76 PRO B CA 1
ATOM 2305 C C . PRO B 1 76 ? -21.516 -10.961 -3.268 1 97.5 76 PRO B C 1
ATOM 2307 O O . PRO B 1 76 ? -21.828 -12.156 -3.227 1 97.5 76 PRO B O 1
ATOM 2310 N N . HIS B 1 77 ? -20.281 -10.516 -3.275 1 97.56 77 HIS B N 1
ATOM 2311 C CA . HIS B 1 77 ? -19.172 -11.461 -3.178 1 97.56 77 HIS B CA 1
ATOM 2312 C C . HIS B 1 77 ? -19.203 -12.203 -1.846 1 97.56 77 HIS B C 1
ATOM 2314 O O . HIS B 1 77 ? -19.016 -13.422 -1.806 1 97.56 77 HIS B O 1
ATOM 2320 N N . ALA B 1 78 ? -19.375 -11.453 -0.771 1 97.25 78 ALA B N 1
ATOM 2321 C CA . ALA B 1 78 ? -19.406 -12.055 0.562 1 97.25 78 ALA B CA 1
ATOM 2322 C C . ALA B 1 78 ? -20.5 -13.109 0.666 1 97.25 78 ALA B C 1
ATOM 2324 O O . ALA B 1 78 ? -20.266 -14.211 1.178 1 97.25 78 ALA B O 1
ATOM 2325 N N . GLU B 1 79 ? -21.625 -12.805 0.167 1 97.94 79 GLU B N 1
ATOM 2326 C CA . GLU B 1 79 ? -22.75 -13.734 0.206 1 97.94 79 GLU B CA 1
ATOM 2327 C C . GLU B 1 79 ? -22.484 -14.977 -0.631 1 97.94 79 GLU B C 1
ATOM 2329 O O . GLU B 1 79 ? -22.781 -16.094 -0.208 1 97.94 79 GLU B O 1
ATOM 2334 N N . ALA B 1 80 ? -21.938 -14.781 -1.773 1 98.06 80 ALA B N 1
ATOM 2335 C CA . ALA B 1 80 ? -21.609 -15.898 -2.652 1 98.06 80 ALA B CA 1
ATOM 2336 C C . ALA B 1 80 ? -20.547 -16.797 -2.025 1 98.06 80 ALA B C 1
ATOM 2338 O O . ALA B 1 80 ? -20.625 -18.031 -2.121 1 98.06 80 ALA B O 1
ATOM 2339 N N . ALA B 1 81 ? -19.547 -16.172 -1.45 1 97.88 81 ALA B N 1
ATOM 2340 C CA . ALA B 1 81 ? -18.484 -16.938 -0.798 1 97.88 81 ALA B CA 1
ATOM 2341 C C . ALA B 1 81 ? -19.031 -17.766 0.354 1 97.88 81 ALA B C 1
ATOM 2343 O O . ALA B 1 81 ? -18.688 -18.953 0.498 1 97.88 81 ALA B O 1
ATOM 2344 N N . GLU B 1 82 ? -19.844 -17.156 1.181 1 97 82 GLU B N 1
ATOM 2345 C CA . GLU B 1 82 ? -20.453 -17.859 2.309 1 97 82 GLU B CA 1
ATOM 2346 C C . GLU B 1 82 ? -21.266 -19.062 1.836 1 97 82 GLU B C 1
ATOM 2348 O O . GLU B 1 82 ? -21.172 -20.141 2.426 1 97 82 GLU B O 1
ATOM 2353 N N . THR B 1 83 ? -22.016 -18.875 0.825 1 97.62 83 THR B N 1
ATOM 2354 C CA . THR B 1 83 ? -22.844 -19.938 0.27 1 97.62 83 THR B CA 1
ATOM 2355 C C . THR B 1 83 ? -21.969 -21.078 -0.259 1 97.62 83 THR B C 1
ATOM 2357 O O . THR B 1 83 ? -22.234 -22.25 0.016 1 97.62 83 THR B O 1
ATOM 2360 N N . LEU B 1 84 ? -20.953 -20.75 -1.015 1 97.94 84 LEU B N 1
ATOM 2361 C CA . LEU B 1 84 ? -20.078 -21.75 -1.613 1 97.94 84 LEU B CA 1
ATOM 2362 C C . LEU B 1 84 ? -19.344 -22.531 -0.538 1 97.94 84 LEU B C 1
ATOM 2364 O O . LEU B 1 84 ? -19.219 -23.766 -0.623 1 97.94 84 LEU B O 1
ATOM 2368 N N . LEU B 1 85 ? -18.859 -21.906 0.5 1 96.12 85 LEU B N 1
ATOM 2369 C CA . LEU B 1 85 ? -18 -22.484 1.523 1 96.12 85 LEU B CA 1
ATOM 2370 C C . LEU B 1 85 ? -18.812 -23.359 2.48 1 96.12 85 LEU B C 1
ATOM 2372 O O . LEU B 1 85 ? -18.25 -24.141 3.244 1 96.12 85 LEU B O 1
ATOM 2376 N N . ARG B 1 86 ? -20.094 -23.188 2.469 1 95.44 86 ARG B N 1
ATOM 2377 C CA . ARG B 1 86 ? -20.984 -24.031 3.279 1 95.44 86 ARG B CA 1
ATOM 2378 C C . ARG B 1 86 ? -21.141 -25.406 2.658 1 95.44 86 ARG B C 1
ATOM 2380 O O . ARG B 1 86 ? -21.609 -26.344 3.322 1 95.44 86 ARG B O 1
ATOM 2387 N N . GLN B 1 87 ? -20.844 -25.438 1.404 1 94.94 87 GLN B N 1
ATOM 2388 C CA . GLN B 1 87 ? -20.922 -26.734 0.737 1 94.94 87 GLN B CA 1
ATOM 2389 C C . GLN B 1 87 ? -19.828 -27.672 1.225 1 94.94 87 GLN B C 1
ATOM 2391 O O . GLN B 1 87 ? -18.688 -27.25 1.436 1 94.94 87 GLN B O 1
ATOM 2396 N N . PRO B 1 88 ? -20.141 -28.922 1.441 1 91.5 88 PRO B N 1
ATOM 2397 C CA . PRO B 1 88 ? -19.156 -29.875 1.937 1 91.5 88 PRO B CA 1
ATOM 2398 C C . PRO B 1 88 ? -17.969 -30.031 0.994 1 91.5 88 PRO B C 1
ATOM 2400 O O . PRO B 1 88 ? -16.828 -30.172 1.448 1 91.5 88 PRO B O 1
ATOM 2403 N N . THR B 1 89 ? -18.125 -30.078 -0.306 1 92.25 89 THR B N 1
ATOM 2404 C CA . THR B 1 89 ? -17.078 -30.172 -1.315 1 92.25 89 THR B CA 1
ATOM 2405 C C . THR B 1 89 ? -17.281 -29.109 -2.393 1 92.25 89 THR B C 1
ATOM 2407 O O . THR B 1 89 ? -17.766 -29.406 -3.488 1 92.25 89 THR B O 1
ATOM 2410 N N . PRO B 1 90 ? -16.859 -27.984 -2.033 1 93.31 90 PRO B N 1
ATOM 2411 C CA . PRO B 1 90 ? -17.078 -26.906 -3.004 1 93.31 90 PRO B CA 1
ATOM 2412 C C . PRO B 1 90 ? -16.312 -27.109 -4.305 1 93.31 90 PRO B C 1
ATOM 2414 O O . PRO B 1 90 ? -15.188 -27.625 -4.289 1 93.31 90 PRO B O 1
ATOM 2417 N N . ASP B 1 91 ? -16.953 -26.688 -5.398 1 95.81 91 ASP B N 1
ATOM 2418 C CA . ASP B 1 91 ? -16.391 -26.766 -6.746 1 95.81 91 ASP B CA 1
ATOM 2419 C C . ASP B 1 91 ? -15.188 -25.844 -6.902 1 95.81 91 ASP B C 1
ATOM 2421 O O . ASP B 1 91 ? -15.297 -24.625 -6.668 1 95.81 91 ASP B O 1
ATOM 2425 N N . LEU B 1 92 ? -14.094 -26.406 -7.348 1 96.81 92 LEU B N 1
ATOM 2426 C CA . LEU B 1 92 ? -12.859 -25.641 -7.473 1 96.81 92 LEU B CA 1
ATOM 2427 C C . LEU B 1 92 ? -13.008 -24.547 -8.523 1 96.81 92 LEU B C 1
ATOM 2429 O O . LEU B 1 92 ? -12.445 -23.469 -8.383 1 96.81 92 LEU B O 1
ATOM 2433 N N . THR B 1 93 ? -13.727 -24.828 -9.547 1 98 93 THR B N 1
ATOM 2434 C CA . THR B 1 93 ? -13.961 -23.844 -10.586 1 98 93 THR B CA 1
ATOM 2435 C C . THR B 1 93 ? -14.75 -22.656 -10.031 1 98 93 THR B C 1
ATOM 2437 O O . THR B 1 93 ? -14.477 -21.5 -10.383 1 98 93 THR B O 1
ATOM 2440 N N . ALA B 1 94 ? -15.727 -22.922 -9.203 1 98.12 94 ALA B N 1
ATOM 2441 C CA . ALA B 1 94 ? -16.516 -21.875 -8.578 1 98.12 94 ALA B CA 1
ATOM 2442 C C . ALA B 1 94 ? -15.672 -21.062 -7.598 1 98.12 94 ALA B C 1
ATOM 2444 O O . ALA B 1 94 ? -15.828 -19.844 -7.496 1 98.12 94 ALA B O 1
ATOM 2445 N N . ILE B 1 95 ? -14.82 -21.75 -6.871 1 98.56 95 ILE B N 1
ATOM 2446 C CA . ILE B 1 95 ? -13.93 -21.062 -5.938 1 98.56 95 ILE B CA 1
ATOM 2447 C C . ILE B 1 95 ? -13.023 -20.094 -6.703 1 98.56 95 ILE B C 1
ATOM 2449 O O . ILE B 1 95 ? -12.906 -18.922 -6.336 1 98.56 95 ILE B O 1
ATOM 2453 N N . ARG B 1 96 ? -12.398 -20.594 -7.754 1 98.62 96 ARG B N 1
ATOM 2454 C CA . ARG B 1 96 ? -11.555 -19.75 -8.594 1 98.62 96 ARG B CA 1
ATOM 2455 C C . ARG B 1 96 ? -12.328 -18.547 -9.117 1 98.62 96 ARG B C 1
ATOM 2457 O O . ARG B 1 96 ? -11.812 -17.422 -9.109 1 98.62 96 ARG B O 1
ATOM 2464 N N . ALA B 1 97 ? -13.492 -18.781 -9.578 1 98.5 97 ALA B N 1
ATOM 2465 C CA . ALA B 1 97 ? -14.312 -17.703 -10.133 1 98.5 97 ALA B CA 1
ATOM 2466 C C . ALA B 1 97 ? -14.586 -16.625 -9.086 1 98.5 97 ALA B C 1
ATOM 2468 O O . ALA B 1 97 ? -14.586 -15.438 -9.398 1 98.5 97 ALA B O 1
ATOM 2469 N N . LEU B 1 98 ? -14.859 -16.984 -7.875 1 98.44 98 LEU B N 1
ATOM 2470 C CA . LEU B 1 98 ? -15.141 -16.031 -6.805 1 98.44 98 LEU B CA 1
ATOM 2471 C C . LEU B 1 98 ? -13.883 -15.25 -6.441 1 98.44 98 LEU B C 1
ATOM 2473 O O . LEU B 1 98 ? -13.953 -14.047 -6.172 1 98.44 98 LEU B O 1
ATOM 2477 N N . ILE B 1 99 ? -12.742 -15.945 -6.398 1 98.81 99 ILE B N 1
ATOM 2478 C CA . ILE B 1 99 ? -11.492 -15.258 -6.117 1 98.81 99 ILE B CA 1
ATOM 2479 C C . ILE B 1 99 ? -11.219 -14.219 -7.203 1 98.81 99 ILE B C 1
ATOM 2481 O O . ILE B 1 99 ? -10.875 -13.078 -6.898 1 98.81 99 ILE B O 1
ATOM 2485 N N . LEU B 1 100 ? -11.445 -14.594 -8.453 1 98.75 100 LEU B N 1
ATOM 2486 C CA . LEU B 1 100 ? -11.211 -13.68 -9.57 1 98.75 100 LEU B CA 1
ATOM 2487 C C . LEU B 1 100 ? -12.219 -12.539 -9.555 1 98.75 100 LEU B C 1
ATOM 2489 O O . LEU B 1 100 ? -11.867 -11.398 -9.883 1 98.75 100 LEU B O 1
ATOM 2493 N N . GLN B 1 101 ? -13.406 -12.805 -9.164 1 98.44 101 GLN B N 1
ATOM 2494 C CA . GLN B 1 101 ? -14.414 -11.75 -9.086 1 98.44 101 GLN B CA 1
ATOM 2495 C C . GLN B 1 101 ? -14.055 -10.719 -8.016 1 98.44 101 GLN B C 1
ATOM 2497 O O . GLN B 1 101 ? -14.211 -9.516 -8.234 1 98.44 101 GLN B O 1
ATOM 2502 N N . ALA B 1 102 ? -13.688 -11.164 -6.875 1 98.31 102 ALA B N 1
ATOM 2503 C CA . ALA B 1 102 ? -13.234 -10.258 -5.828 1 98.31 102 ALA B CA 1
ATOM 2504 C C . ALA B 1 102 ? -12.078 -9.391 -6.316 1 98.31 102 ALA B C 1
ATOM 2506 O O . ALA B 1 102 ? -12.055 -8.18 -6.074 1 98.31 102 ALA B O 1
ATOM 2507 N N . SER B 1 103 ? -11.125 -10.023 -7.012 1 98.62 103 SER B N 1
ATOM 2508 C CA . SER B 1 103 ? -9.961 -9.32 -7.539 1 98.62 103 SER B CA 1
ATOM 2509 C C . SER B 1 103 ? -10.375 -8.266 -8.555 1 98.62 103 SER B C 1
ATOM 2511 O O . SER B 1 103 ? -9.867 -7.141 -8.531 1 98.62 103 SER B O 1
ATOM 2513 N N . LYS B 1 104 ? -11.242 -8.625 -9.414 1 98.38 104 LYS B N 1
ATOM 2514 C CA . LYS B 1 104 ? -11.719 -7.691 -10.438 1 98.38 104 LYS B CA 1
ATOM 2515 C C . LYS B 1 104 ? -12.406 -6.488 -9.797 1 98.38 104 LYS B C 1
ATOM 2517 O O . LYS B 1 104 ? -12.172 -5.348 -10.203 1 98.38 104 LYS B O 1
ATOM 2522 N N . ASN B 1 105 ? -13.266 -6.762 -8.852 1 97.56 105 ASN B N 1
ATOM 2523 C CA . ASN B 1 105 ? -13.969 -5.688 -8.156 1 97.56 105 ASN B CA 1
ATOM 2524 C C . ASN B 1 105 ? -12.992 -4.754 -7.434 1 97.56 105 ASN B C 1
ATOM 2526 O O . ASN B 1 105 ? -13.164 -3.535 -7.465 1 97.56 105 ASN B O 1
ATOM 2530 N N . MET B 1 106 ? -12.023 -5.32 -6.816 1 98.31 106 MET B N 1
ATOM 2531 C CA . MET B 1 106 ? -11.016 -4.52 -6.129 1 98.31 106 MET B CA 1
ATOM 2532 C C . MET B 1 106 ? -10.25 -3.65 -7.121 1 98.31 106 MET B C 1
ATOM 2534 O O . MET B 1 106 ? -10.062 -2.453 -6.891 1 98.31 106 MET B O 1
ATOM 2538 N N . ILE B 1 107 ? -9.797 -4.273 -8.219 1 98.56 107 ILE B N 1
ATOM 2539 C CA . ILE B 1 107 ? -9.031 -3.547 -9.227 1 98.56 107 ILE B CA 1
ATOM 2540 C C . ILE B 1 107 ? -9.859 -2.373 -9.75 1 98.56 107 ILE B C 1
ATOM 2542 O O . ILE B 1 107 ? -9.359 -1.253 -9.867 1 98.56 107 ILE B O 1
ATOM 2546 N N . LEU B 1 108 ? -11.109 -2.59 -9.984 1 96.81 108 LEU B N 1
ATOM 2547 C CA . LEU B 1 108 ? -11.977 -1.541 -10.5 1 96.81 108 LEU B CA 1
ATOM 2548 C C . LEU B 1 108 ? -12.109 -0.398 -9.5 1 96.81 108 LEU B C 1
ATOM 2550 O O . LEU B 1 108 ? -11.992 0.773 -9.867 1 96.81 108 LEU B O 1
ATOM 2554 N N . LEU B 1 109 ? -12.312 -0.701 -8.289 1 96.69 109 LEU B N 1
ATOM 2555 C CA . LEU B 1 109 ? -12.469 0.321 -7.258 1 96.69 109 LEU B CA 1
ATOM 2556 C C . LEU B 1 109 ? -11.164 1.064 -7.023 1 96.69 109 LEU B C 1
ATOM 2558 O O . LEU B 1 109 ? -11.156 2.291 -6.895 1 96.69 109 LEU B O 1
ATOM 2562 N N . LEU B 1 110 ? -10.031 0.335 -7.035 1 97.56 110 LEU B N 1
ATOM 2563 C CA . LEU B 1 110 ? -8.742 0.876 -6.629 1 97.56 110 LEU B CA 1
ATOM 2564 C C . LEU B 1 110 ? -8.07 1.615 -7.785 1 97.56 110 LEU B C 1
ATOM 2566 O O . LEU B 1 110 ? -7.07 2.305 -7.586 1 97.56 110 LEU B O 1
ATOM 2570 N N . THR B 1 111 ? -8.594 1.509 -8.961 1 97.06 111 THR B N 1
ATOM 2571 C CA . THR B 1 111 ? -8.039 2.246 -10.094 1 97.06 111 THR B CA 1
ATOM 2572 C C . THR B 1 111 ? -8.922 3.439 -10.445 1 97.06 111 THR B C 1
ATOM 2574 O O . THR B 1 111 ? -8.672 4.125 -11.445 1 97.06 111 THR B O 1
ATOM 2577 N N . GLN B 1 112 ? -9.93 3.676 -9.648 1 95.44 112 GLN B N 1
ATOM 2578 C CA . GLN B 1 112 ? -10.781 4.844 -9.844 1 95.44 112 GLN B CA 1
ATOM 2579 C C . GLN B 1 112 ? -10.273 6.035 -9.031 1 95.44 112 GLN B C 1
ATOM 2581 O O . GLN B 1 112 ? -9.992 5.902 -7.836 1 95.44 112 GLN B O 1
ATOM 2586 N N . ASP B 1 113 ? -10.297 7.219 -9.617 1 93.81 113 ASP B N 1
ATOM 2587 C CA . ASP B 1 113 ? -9.812 8.43 -8.961 1 93.81 113 ASP B CA 1
ATOM 2588 C C . ASP B 1 113 ? -10.734 8.836 -7.809 1 93.81 113 ASP B C 1
ATOM 2590 O O . ASP B 1 113 ? -10.281 9.414 -6.82 1 93.81 113 ASP B O 1
ATOM 2594 N N . GLU B 1 114 ? -11.953 8.43 -7.91 1 94.06 114 GLU B N 1
ATOM 2595 C CA . GLU B 1 114 ? -12.969 8.836 -6.938 1 94.06 114 GLU B CA 1
ATOM 2596 C C . GLU B 1 114 ? -12.727 8.172 -5.582 1 94.06 114 GLU B C 1
ATOM 2598 O O . GLU B 1 114 ? -13.258 8.617 -4.566 1 94.06 114 GLU B O 1
ATOM 2603 N N . THR B 1 115 ? -11.906 7.125 -5.594 1 97.12 115 THR B N 1
ATOM 2604 C CA . THR B 1 115 ? -11.727 6.398 -4.34 1 97.12 115 THR B CA 1
ATOM 2605 C C . THR B 1 115 ? -10.375 6.719 -3.715 1 97.12 115 THR B C 1
ATOM 2607 O O . THR B 1 115 ? -9.992 6.117 -2.713 1 97.12 115 THR B O 1
ATOM 2610 N N . VAL B 1 116 ? -9.672 7.664 -4.258 1 97.62 116 VAL B N 1
ATOM 2611 C CA . VAL B 1 116 ? -8.32 7.969 -3.801 1 97.62 116 VAL B CA 1
ATOM 2612 C C . VAL B 1 116 ? -8.359 8.469 -2.359 1 97.62 116 VAL B C 1
ATOM 2614 O O . VAL B 1 116 ? -7.512 8.102 -1.544 1 97.62 116 VAL B O 1
ATOM 2617 N N . ASN B 1 117 ? -9.375 9.273 -2.008 1 97.75 117 ASN B N 1
ATOM 2618 C CA . ASN B 1 117 ? -9.461 9.82 -0.656 1 97.75 117 ASN B CA 1
ATOM 2619 C C . ASN B 1 117 ? -9.766 8.727 0.368 1 97.75 117 ASN B C 1
ATOM 2621 O O . ASN B 1 117 ? -9.297 8.797 1.509 1 97.75 117 ASN B O 1
ATOM 2625 N N . VAL B 1 118 ? -10.508 7.742 -0.059 1 98.25 118 VAL B N 1
ATOM 2626 C CA . VAL B 1 118 ? -10.742 6.578 0.792 1 98.25 118 VAL B CA 1
ATOM 2627 C C . VAL B 1 118 ? -9.43 5.848 1.047 1 98.25 118 VAL B C 1
ATOM 2629 O O . VAL B 1 118 ? -9.117 5.492 2.188 1 98.25 118 VAL B O 1
ATOM 2632 N N . SER B 1 119 ? -8.602 5.707 0.029 1 98.19 119 SER B N 1
ATOM 2633 C CA . SER B 1 119 ? -7.305 5.043 0.14 1 98.19 119 SER B CA 1
ATOM 2634 C C . SER B 1 119 ? -6.355 5.832 1.038 1 98.19 119 SER B C 1
ATOM 2636 O O . SER B 1 119 ? -5.602 5.242 1.817 1 98.19 119 SER B O 1
ATOM 2638 N N . LYS B 1 120 ? -6.414 7.164 0.888 1 97.94 120 LYS B N 1
ATOM 2639 C CA . LYS B 1 120 ? -5.59 7.992 1.759 1 97.94 120 LYS B CA 1
ATOM 2640 C C . LYS B 1 120 ? -5.934 7.766 3.227 1 97.94 120 LYS B C 1
ATOM 2642 O O . LYS B 1 120 ? -5.043 7.605 4.062 1 97.94 120 LYS B O 1
ATOM 2647 N N . PHE B 1 121 ? -7.227 7.711 3.523 1 98.31 121 PHE B N 1
ATOM 2648 C CA . PHE B 1 121 ? -7.707 7.523 4.887 1 98.31 121 PHE B CA 1
ATOM 2649 C C . PHE B 1 121 ? -7.273 6.164 5.43 1 98.31 121 PHE B C 1
ATOM 2651 O O . PHE B 1 121 ? -6.699 6.082 6.516 1 98.31 121 PHE B O 1
ATOM 2658 N N . ILE B 1 122 ? -7.43 5.125 4.648 1 98.31 122 ILE B N 1
ATOM 2659 C CA . ILE B 1 122 ? -7.125 3.766 5.086 1 98.31 122 ILE B CA 1
ATOM 2660 C C . ILE B 1 122 ? -5.613 3.586 5.199 1 98.31 122 ILE B C 1
ATOM 2662 O O . ILE B 1 122 ? -5.125 2.949 6.137 1 98.31 122 ILE B O 1
ATOM 2666 N N . SER B 1 123 ? -4.871 4.148 4.227 1 97.75 123 SER B N 1
ATOM 2667 C CA . SER B 1 123 ? -3.414 4.059 4.262 1 97.75 123 SER B CA 1
ATOM 2668 C C . SER B 1 123 ? -2.854 4.672 5.539 1 97.75 123 SER B C 1
ATOM 2670 O O . SER B 1 123 ? -1.954 4.105 6.168 1 97.75 123 SER 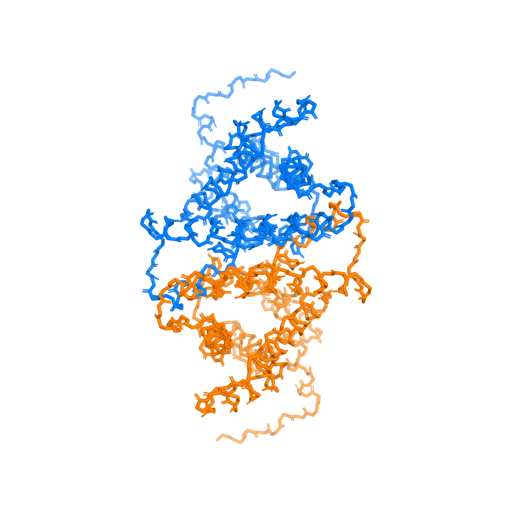B O 1
ATOM 2672 N N . ARG B 1 124 ? -3.408 5.801 5.898 1 97.12 124 ARG B N 1
ATOM 2673 C CA . ARG B 1 124 ? -2.996 6.438 7.145 1 97.12 124 ARG B CA 1
ATOM 2674 C C . ARG B 1 124 ? -3.256 5.527 8.336 1 97.12 124 ARG B C 1
ATOM 2676 O O . ARG B 1 124 ? -2.398 5.379 9.211 1 97.12 124 ARG B O 1
ATOM 2683 N N . GLU B 1 125 ? -4.391 4.879 8.328 1 97.88 125 GLU B N 1
ATOM 2684 C CA . GLU B 1 125 ? -4.793 4.035 9.445 1 97.88 125 GLU B CA 1
ATOM 2685 C C . GLU B 1 125 ? -3.965 2.754 9.492 1 97.88 125 GLU B C 1
ATOM 2687 O O . GLU B 1 125 ? -3.828 2.135 10.555 1 97.88 125 GLU B O 1
ATOM 2692 N N . GLN B 1 126 ? -3.426 2.367 8.352 1 98.12 126 GLN B N 1
ATOM 2693 C CA . GLN B 1 126 ? -2.551 1.2 8.328 1 98.12 126 GLN B CA 1
ATOM 2694 C C . GLN B 1 126 ? -1.204 1.512 8.977 1 98.12 126 GLN B C 1
ATOM 2696 O O . GLN B 1 126 ? -0.616 0.656 9.641 1 98.12 126 GLN B O 1
ATOM 2701 N N . LEU B 1 127 ? -0.757 2.756 8.836 1 97.12 127 LEU B N 1
ATOM 2702 C CA . LEU B 1 127 ? 0.591 3.121 9.258 1 97.12 127 LEU B CA 1
ATOM 2703 C C . LEU B 1 127 ? 0.568 3.812 10.617 1 97.12 127 LEU B C 1
ATOM 2705 O O . LEU B 1 127 ? 1.564 3.801 11.344 1 97.12 127 LEU B O 1
ATOM 2709 N N . SER B 1 128 ? -0.575 4.398 10.961 1 96.06 128 SER B N 1
ATOM 2710 C CA . SER B 1 128 ? -0.832 5.027 12.25 1 96.06 128 SER B CA 1
ATOM 2711 C C . SER B 1 128 ? -2.238 4.719 12.75 1 96.06 128 SER B C 1
ATOM 2713 O O . SER B 1 128 ? -3.111 5.59 12.742 1 96.06 128 SER B O 1
ATOM 2715 N N . PRO B 1 129 ? -2.41 3.549 13.258 1 96.44 129 PRO B N 1
ATOM 2716 C CA . PRO B 1 129 ? -3.771 3.096 13.555 1 96.44 129 PRO B CA 1
ATOM 2717 C C . PRO B 1 129 ? -4.398 3.846 14.727 1 96.44 129 PRO B C 1
ATOM 2719 O O . PRO B 1 129 ? -3.695 4.242 15.664 1 96.44 129 PRO B O 1
ATOM 2722 N N . SER B 1 130 ? -5.598 4.059 14.641 1 96.38 130 SER B N 1
ATOM 2723 C CA . SER B 1 130 ? -6.477 4.578 15.68 1 96.38 130 SER B CA 1
ATOM 2724 C C . SER B 1 130 ? -7.688 3.674 15.891 1 96.38 130 SER B C 1
ATOM 2726 O O . SER B 1 130 ? -7.828 2.652 15.211 1 96.38 130 SER B O 1
ATOM 2728 N N . PRO B 1 131 ? -8.555 3.945 16.797 1 96.44 131 PRO B N 1
ATOM 2729 C CA . PRO B 1 131 ? -9.766 3.143 16.984 1 96.44 131 PRO B CA 1
ATOM 2730 C C . PRO B 1 131 ? -10.656 3.123 15.734 1 96.44 131 PRO B C 1
ATOM 2732 O O . PRO B 1 131 ? -11.438 2.189 15.547 1 96.44 131 PRO B O 1
ATOM 2735 N N . ALA B 1 132 ? -10.523 4.105 14.953 1 97.69 132 ALA B N 1
ATOM 2736 C CA . ALA B 1 132 ? -11.289 4.168 13.719 1 97.69 132 ALA B CA 1
ATOM 2737 C C . ALA B 1 132 ? -10.984 2.973 12.82 1 97.69 132 ALA B C 1
ATOM 2739 O O . ALA B 1 132 ? -11.883 2.426 12.172 1 97.69 132 ALA B O 1
ATOM 2740 N N . TYR B 1 133 ? -9.758 2.527 12.797 1 98.31 133 TYR B N 1
ATOM 2741 C CA . TYR B 1 133 ? -9.414 1.403 11.93 1 98.31 133 TYR B CA 1
ATOM 2742 C C . TYR B 1 133 ? -10.023 0.107 12.453 1 98.31 133 TYR B C 1
ATOM 2744 O O . TYR B 1 133 ? -10.422 -0.76 11.672 1 98.31 133 TYR B O 1
ATOM 2752 N N . GLN B 1 134 ? -10.031 -0.009 13.734 1 97.81 134 GLN B N 1
ATOM 2753 C CA . GLN B 1 134 ? -10.633 -1.206 14.312 1 97.81 134 GLN B CA 1
ATOM 2754 C C . GLN B 1 134 ? -12.078 -1.373 13.852 1 97.81 134 GLN B C 1
ATOM 2756 O O . GLN B 1 134 ? -12.516 -2.488 13.57 1 97.81 134 GLN B O 1
ATOM 2761 N N . LEU B 1 135 ? -12.742 -0.286 13.812 1 98.19 135 LEU B N 1
ATOM 2762 C CA . LEU B 1 135 ? -14.117 -0.287 13.336 1 98.19 135 LEU B CA 1
ATOM 2763 C C . LEU B 1 135 ? -14.195 -0.786 11.891 1 98.19 135 LEU B C 1
ATOM 2765 O O . LEU B 1 135 ? -14.969 -1.696 11.586 1 98.19 135 LEU B O 1
ATOM 2769 N N . ILE B 1 136 ? -13.398 -0.227 10.992 1 98.56 136 ILE B N 1
ATOM 2770 C CA . ILE B 1 136 ? -13.375 -0.616 9.586 1 98.56 136 ILE B CA 1
ATOM 2771 C C . ILE B 1 136 ? -12.969 -2.084 9.469 1 98.56 136 ILE B C 1
ATOM 2773 O O . ILE B 1 136 ? -13.617 -2.852 8.75 1 98.56 136 ILE B O 1
ATOM 2777 N N . HIS B 1 137 ? -11.93 -2.416 10.188 1 98.69 137 HIS B N 1
ATOM 2778 C CA . HIS B 1 137 ? -11.383 -3.768 10.141 1 98.69 137 HIS B CA 1
ATOM 2779 C C . HIS B 1 137 ? -12.43 -4.797 10.547 1 98.69 137 HIS B C 1
ATOM 2781 O O . HIS B 1 137 ? -12.68 -5.762 9.82 1 98.69 137 HIS B O 1
ATOM 2787 N N . ASP B 1 138 ? -13.07 -4.629 11.68 1 98.31 138 ASP B N 1
ATOM 2788 C CA . ASP B 1 138 ? -13.992 -5.613 12.242 1 98.31 138 ASP B CA 1
ATOM 2789 C 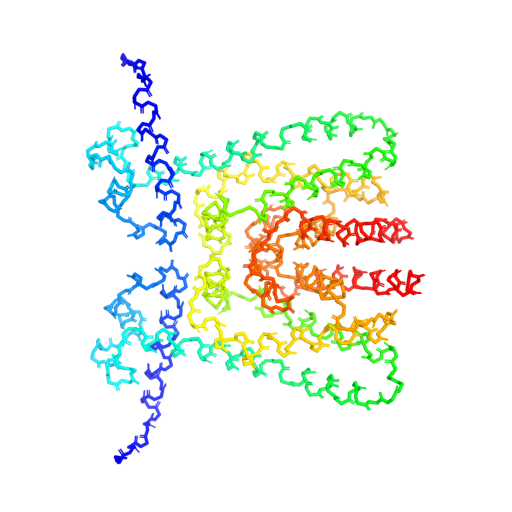C . ASP B 1 138 ? -15.25 -5.734 11.383 1 98.31 138 ASP B C 1
ATOM 2791 O O . ASP B 1 138 ? -15.781 -6.832 11.211 1 98.31 138 ASP B O 1
ATOM 2795 N N . GLN B 1 139 ? -15.617 -4.656 10.883 1 98.06 139 GLN B N 1
ATOM 2796 C CA . GLN B 1 139 ? -16.906 -4.652 10.195 1 98.06 139 GLN B CA 1
ATOM 2797 C C . GLN B 1 139 ? -16.766 -5.195 8.773 1 98.06 139 GLN B C 1
ATOM 2799 O O . GLN B 1 139 ? -17.688 -5.844 8.266 1 98.06 139 GLN B O 1
ATOM 2804 N N . VAL B 1 140 ? -15.547 -4.918 8.172 1 98 140 VAL B N 1
ATOM 2805 C CA . VAL B 1 140 ? -15.617 -5.258 6.754 1 98 140 VAL B CA 1
ATOM 2806 C C . VAL B 1 140 ? -14.305 -5.902 6.312 1 98 140 VAL B C 1
ATOM 2808 O O . VAL B 1 140 ? -14.305 -6.875 5.551 1 98 140 VAL B O 1
ATOM 2811 N N . ILE B 1 141 ? -13.133 -5.414 6.691 1 98.38 141 ILE B N 1
ATOM 2812 C CA . ILE B 1 141 ? -11.844 -5.871 6.172 1 98.38 141 ILE B CA 1
ATOM 2813 C C . ILE B 1 141 ? -11.578 -7.301 6.637 1 98.38 141 ILE B C 1
ATOM 2815 O O . ILE B 1 141 ? -11.211 -8.164 5.832 1 98.38 141 ILE B O 1
ATOM 2819 N N . ALA B 1 142 ? -11.766 -7.531 7.93 1 98.44 142 ALA B N 1
ATOM 2820 C CA . ALA B 1 142 ? -11.5 -8.852 8.492 1 98.44 142 ALA B CA 1
ATOM 2821 C C . ALA B 1 142 ? -12.406 -9.914 7.867 1 98.44 142 ALA B C 1
ATOM 2823 O O . ALA B 1 142 ? -11.938 -10.961 7.43 1 98.44 142 ALA B O 1
ATOM 2824 N N . PRO B 1 143 ? -13.719 -9.672 7.758 1 97.94 143 PRO B N 1
ATOM 2825 C CA . PRO B 1 143 ? -14.586 -10.664 7.117 1 97.94 143 PRO B CA 1
ATOM 2826 C C . PRO B 1 143 ? -14.203 -10.938 5.664 1 97.94 143 PRO B C 1
ATOM 2828 O O . PRO B 1 143 ? -14.156 -12.094 5.238 1 97.94 143 PRO B O 1
ATOM 2831 N N . LEU B 1 144 ? -13.898 -9.883 4.922 1 97.88 144 LEU B N 1
ATOM 2832 C CA . LEU B 1 144 ? -13.555 -10.055 3.514 1 97.88 144 LEU B CA 1
ATOM 2833 C C . LEU B 1 144 ? -12.219 -10.773 3.363 1 97.88 144 LEU B C 1
ATOM 2835 O O . LEU B 1 144 ? -12.086 -11.672 2.531 1 97.88 144 LEU B O 1
ATOM 2839 N N . HIS B 1 145 ? -11.227 -10.383 4.156 1 98.5 145 HIS B N 1
ATOM 2840 C CA . HIS B 1 145 ? -9.945 -11.078 4.188 1 98.5 145 HIS B CA 1
ATOM 2841 C C . HIS B 1 145 ? -10.125 -12.547 4.582 1 98.5 145 HIS B C 1
ATOM 2843 O O . HIS B 1 145 ? -9.492 -13.43 4.004 1 98.5 145 HIS B O 1
ATOM 2849 N N . GLY B 1 146 ? -10.984 -12.758 5.527 1 98.44 146 GLY B N 1
ATOM 2850 C CA . GLY B 1 146 ? -11.297 -14.109 5.969 1 98.44 146 GLY B CA 1
ATOM 2851 C C . GLY B 1 146 ? -11.922 -14.969 4.879 1 98.44 146 GLY B C 1
ATOM 2852 O O . GLY B 1 146 ? -11.531 -16.125 4.699 1 98.44 146 GLY B O 1
ATOM 2853 N N . HIS B 1 147 ? -12.891 -14.406 4.16 1 98 147 HIS B N 1
ATOM 2854 C CA . HIS B 1 147 ? -13.516 -15.125 3.055 1 98 147 HIS B CA 1
ATOM 2855 C C . HIS B 1 147 ? -12.484 -15.523 2.002 1 98 147 HIS B C 1
ATOM 2857 O O . HIS B 1 147 ? -12.484 -16.656 1.523 1 98 147 HIS 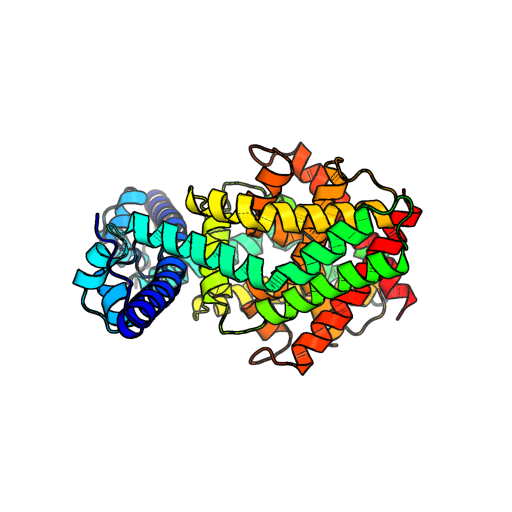B O 1
ATOM 2863 N N . LEU B 1 148 ? -11.594 -14.625 1.655 1 98.56 148 LEU B N 1
ATOM 2864 C CA . LEU B 1 148 ? -10.57 -14.914 0.658 1 98.56 148 LEU B CA 1
ATOM 2865 C C . LEU B 1 148 ? -9.609 -15.992 1.165 1 98.56 148 LEU B C 1
ATOM 2867 O O . LEU B 1 148 ? -9.219 -16.875 0.412 1 98.56 148 LEU B O 1
ATOM 2871 N N . THR B 1 149 ? -9.273 -15.922 2.441 1 98.75 149 THR B N 1
ATOM 2872 C CA . THR B 1 149 ? -8.398 -16.922 3.047 1 98.75 149 THR B CA 1
ATOM 2873 C C . THR B 1 149 ? -9.039 -18.312 2.994 1 98.75 149 THR B C 1
ATOM 2875 O O . THR B 1 149 ? -8.383 -19.281 2.639 1 98.75 149 THR B O 1
ATOM 2878 N N . GLN B 1 150 ? -10.305 -18.359 3.289 1 98.5 150 GLN B N 1
ATOM 2879 C CA . GLN B 1 150 ? -11.023 -19.625 3.268 1 98.5 150 GLN B CA 1
ATOM 2880 C C . GLN B 1 150 ? -11.133 -20.172 1.849 1 98.5 150 GLN B C 1
ATOM 2882 O O . GLN B 1 150 ? -11.031 -21.391 1.637 1 98.5 150 GLN B O 1
ATOM 2887 N N . LEU B 1 151 ? -11.383 -19.297 0.892 1 98.69 151 LEU B N 1
ATOM 2888 C CA . LEU B 1 151 ? -11.469 -19.734 -0.5 1 98.69 151 LEU B CA 1
ATOM 2889 C C . LEU B 1 151 ? -10.125 -20.281 -0.981 1 98.69 151 LEU B C 1
ATOM 2891 O O . LEU B 1 151 ? -10.078 -21.344 -1.61 1 98.69 151 LEU B O 1
ATOM 2895 N N . ILE B 1 152 ? -9.055 -19.578 -0.656 1 98.5 152 ILE B N 1
ATOM 2896 C CA . ILE B 1 152 ? -7.715 -20.016 -1.04 1 98.5 152 ILE B CA 1
ATOM 2897 C C . ILE B 1 152 ? -7.402 -21.359 -0.372 1 98.5 152 ILE B C 1
ATOM 2899 O O . ILE B 1 152 ? -6.879 -22.266 -1.014 1 98.5 152 ILE B O 1
ATOM 2903 N N . ALA B 1 153 ? -7.711 -21.453 0.905 1 98.06 153 ALA B N 1
ATOM 2904 C CA . ALA B 1 153 ? -7.504 -22.703 1.64 1 98.06 153 ALA B CA 1
ATOM 290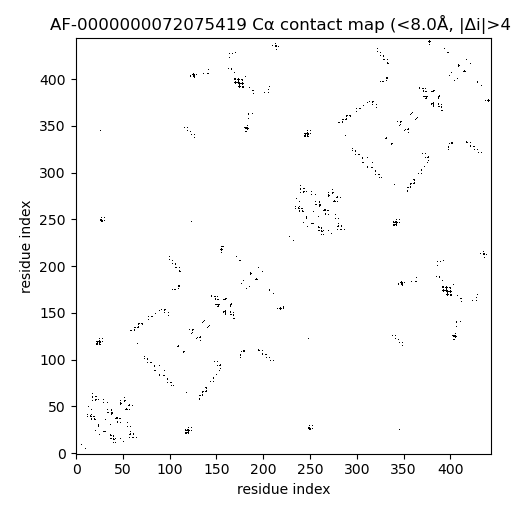5 C C . ALA B 1 153 ? -8.281 -23.859 1.005 1 98.06 153 ALA B C 1
ATOM 2907 O O . ALA B 1 153 ? -7.742 -24.953 0.818 1 98.06 153 ALA B O 1
ATOM 2908 N N . ALA B 1 154 ? -9.523 -23.594 0.671 1 97.69 154 ALA B N 1
ATOM 2909 C CA . ALA B 1 154 ? -10.375 -24.625 0.067 1 97.69 154 ALA B CA 1
ATOM 2910 C C . ALA B 1 154 ? -9.82 -25.062 -1.286 1 97.69 154 ALA B C 1
ATOM 2912 O O . ALA B 1 154 ? -9.859 -26.25 -1.624 1 97.69 154 ALA B O 1
ATOM 2913 N N . TYR B 1 155 ? -9.344 -24.125 -2.025 1 98.06 155 TYR B N 1
ATOM 2914 C CA . TYR B 1 155 ? -8.805 -24.438 -3.346 1 98.06 155 TYR B CA 1
ATOM 2915 C C . TYR B 1 155 ? -7.508 -25.234 -3.234 1 98.06 155 TYR B C 1
ATOM 2917 O O . TYR B 1 155 ? -7.258 -26.141 -4.031 1 98.06 155 TYR B O 1
ATOM 2925 N N . THR B 1 156 ? -6.672 -24.922 -2.283 1 97.75 156 THR B N 1
ATOM 2926 C CA . THR B 1 156 ? -5.305 -25.438 -2.246 1 97.75 156 THR B CA 1
ATOM 2927 C C . THR B 1 156 ? -5.188 -26.609 -1.281 1 97.75 156 THR B C 1
ATOM 2929 O O . THR B 1 156 ? -4.168 -27.297 -1.251 1 97.75 156 THR B O 1
ATOM 2932 N N . GLY B 1 157 ? -6.172 -26.812 -0.437 1 96.25 157 GLY B N 1
ATOM 2933 C CA . GLY B 1 157 ? -6.141 -27.875 0.554 1 96.25 157 GLY B CA 1
ATOM 2934 C C . GLY B 1 157 ? -5.418 -27.484 1.828 1 96.25 157 GLY B C 1
ATOM 2935 O O . GLY B 1 157 ? -5.145 -28.328 2.68 1 96.25 157 GLY B O 1
ATOM 2936 N N . ARG B 1 158 ? -5.113 -26.25 1.996 1 96.88 158 ARG B N 1
ATOM 2937 C CA . ARG B 1 158 ? -4.426 -25.75 3.182 1 96.88 158 ARG B CA 1
ATOM 2938 C C . ARG B 1 158 ? -5.414 -25.453 4.301 1 96.88 158 ARG B C 1
ATOM 2940 O O . ARG B 1 158 ? -6.613 -25.328 4.062 1 96.88 158 ARG B O 1
ATOM 2947 N N . ASP B 1 159 ? -4.883 -25.312 5.523 1 97.62 159 ASP B N 1
ATOM 2948 C CA . ASP B 1 159 ? -5.676 -24.922 6.684 1 97.62 159 ASP B CA 1
ATOM 2949 C C . ASP B 1 159 ? -5.875 -23.406 6.715 1 97.62 159 ASP B C 1
ATOM 2951 O O . ASP B 1 159 ? -4.91 -22.641 6.809 1 97.62 159 ASP B O 1
ATOM 2955 N N . PRO B 1 160 ? -7.16 -23 6.637 1 97.31 160 PRO B N 1
ATOM 2956 C CA . PRO B 1 160 ? -7.398 -21.562 6.645 1 97.31 160 PRO B CA 1
ATOM 2957 C C . PRO B 1 160 ? -6.98 -20.891 7.957 1 97.31 160 PRO B C 1
ATOM 2959 O O . PRO B 1 160 ? -6.812 -19.672 8.016 1 97.31 160 PRO B O 1
ATOM 2962 N N . ALA B 1 161 ? -6.793 -21.656 9 1 97.12 161 ALA B N 1
ATOM 2963 C CA . ALA B 1 161 ? -6.418 -21.109 10.305 1 97.12 161 ALA B CA 1
ATOM 2964 C C . ALA B 1 161 ? -4.898 -21 10.438 1 97.12 161 ALA B C 1
ATOM 2966 O O . ALA B 1 161 ? -4.395 -20.344 11.344 1 97.12 161 ALA B O 1
ATOM 2967 N N . ASP B 1 162 ? -4.156 -21.625 9.523 1 97.75 162 ASP B N 1
ATOM 2968 C CA . ASP B 1 162 ? -2.697 -21.562 9.547 1 97.75 162 ASP B CA 1
ATOM 2969 C C . ASP B 1 162 ? -2.195 -20.156 9.211 1 97.75 162 ASP B C 1
ATOM 2971 O O . ASP B 1 162 ? -2.664 -19.547 8.258 1 97.75 162 ASP B O 1
ATOM 2975 N N . THR B 1 163 ? -1.231 -19.688 9.969 1 98.31 163 THR B N 1
ATOM 2976 C CA . THR B 1 163 ? -0.638 -18.375 9.75 1 98.31 163 THR B CA 1
ATOM 2977 C C . THR B 1 163 ? -0.108 -18.266 8.32 1 98.31 163 THR B C 1
ATOM 2979 O O . THR B 1 163 ? -0.259 -17.219 7.684 1 98.31 163 THR B O 1
ATOM 2982 N N . GLN B 1 164 ? 0.457 -19.281 7.82 1 97.75 164 GLN B N 1
ATOM 2983 C CA . GLN B 1 164 ? 1.022 -19.234 6.473 1 97.75 164 GLN B CA 1
ATOM 2984 C C . GLN B 1 164 ? -0.065 -19 5.426 1 97.75 164 GLN B C 1
ATOM 2986 O O . GLN B 1 164 ? 0.161 -18.328 4.426 1 97.75 164 GLN B O 1
ATOM 2991 N N . THR B 1 165 ? -1.25 -19.656 5.629 1 98.56 165 THR B N 1
ATOM 2992 C CA . THR B 1 165 ? -2.354 -19.453 4.695 1 98.56 165 THR B CA 1
ATOM 2993 C C . THR B 1 165 ? -2.812 -17.984 4.719 1 98.56 165 THR B C 1
ATOM 2995 O O . THR B 1 165 ? -3.092 -17.406 3.67 1 98.56 165 THR B O 1
ATOM 2998 N N . ILE B 1 166 ? -2.854 -17.375 5.871 1 98.88 166 ILE B N 1
ATOM 2999 C CA . ILE B 1 166 ? -3.215 -15.977 6.027 1 98.88 166 ILE B CA 1
ATOM 3000 C C . ILE B 1 166 ? -2.182 -15.094 5.328 1 98.88 166 ILE B C 1
ATOM 3002 O O . ILE B 1 166 ? -2.539 -14.133 4.645 1 98.88 166 ILE B O 1
ATOM 3006 N N . LEU B 1 167 ? -0.9 -15.453 5.449 1 98.88 167 LEU B N 1
ATOM 3007 C CA . LEU B 1 167 ? 0.17 -14.703 4.805 1 98.88 167 LEU B CA 1
ATOM 3008 C C . LEU B 1 167 ? 0.085 -14.836 3.287 1 98.88 167 LEU B C 1
ATOM 3010 O O . LEU B 1 167 ? 0.309 -13.859 2.564 1 98.88 167 LEU B O 1
ATOM 3014 N N . HIS B 1 168 ? -0.205 -16.047 2.756 1 98.81 168 HIS B N 1
ATOM 3015 C CA . HIS B 1 168 ? -0.415 -16.234 1.322 1 98.81 168 HIS B CA 1
ATOM 3016 C C . HIS B 1 168 ? -1.522 -15.312 0.811 1 98.81 168 HIS B C 1
ATOM 3018 O O . HIS B 1 168 ? -1.369 -14.664 -0.228 1 98.81 168 HIS B O 1
ATOM 3024 N N . THR B 1 169 ? -2.613 -15.273 1.58 1 98.88 169 THR B N 1
ATOM 3025 C CA . THR B 1 169 ? -3.756 -14.445 1.204 1 98.88 169 THR B CA 1
ATOM 3026 C C . THR B 1 169 ? -3.369 -12.969 1.176 1 98.88 169 THR B C 1
ATOM 3028 O O . THR B 1 169 ? -3.672 -12.266 0.213 1 98.88 169 THR B O 1
ATOM 3031 N N . HIS B 1 170 ? -2.695 -12.523 2.188 1 98.88 170 HIS B N 1
ATOM 3032 C CA . HIS B 1 170 ? -2.289 -11.125 2.305 1 98.88 170 HIS B CA 1
ATOM 3033 C C . HIS B 1 170 ? -1.337 -10.734 1.18 1 98.88 170 HIS B C 1
ATOM 3035 O O . HIS B 1 170 ? -1.483 -9.664 0.583 1 98.88 170 HIS B O 1
ATOM 3041 N N . ALA B 1 171 ? -0.382 -11.617 0.887 1 98.88 171 ALA B N 1
ATOM 3042 C CA . ALA B 1 171 ? 0.556 -11.375 -0.207 1 98.88 171 ALA B CA 1
ATOM 3043 C C . ALA B 1 171 ? -0.174 -11.273 -1.544 1 98.88 171 ALA B C 1
ATOM 3045 O O . ALA B 1 171 ? 0.118 -10.391 -2.354 1 98.88 171 ALA B O 1
ATOM 3046 N N . LEU B 1 172 ? -1.144 -12.141 -1.771 1 98.69 172 LEU B N 1
ATOM 3047 C CA . LEU B 1 172 ? -1.924 -12.125 -3.004 1 98.69 172 LEU B CA 1
ATOM 3048 C C . LEU B 1 172 ? -2.705 -10.828 -3.135 1 98.69 172 LEU B C 1
ATOM 3050 O O . LEU B 1 172 ? -2.709 -10.203 -4.199 1 98.69 172 LEU B O 1
ATOM 3054 N N . LEU B 1 173 ? -3.336 -10.406 -2.072 1 98.69 173 LEU B N 1
ATOM 3055 C CA . LEU B 1 173 ? -4.059 -9.141 -2.057 1 98.69 173 LEU B CA 1
ATOM 3056 C C . LEU B 1 173 ? -3.111 -7.973 -2.316 1 98.69 173 LEU B C 1
ATOM 3058 O O . LEU B 1 173 ? -3.494 -6.984 -2.945 1 98.69 173 LEU B O 1
ATOM 3062 N N . GLY B 1 174 ? -1.899 -8.141 -1.833 1 98.81 174 GLY B N 1
ATOM 3063 C CA . GLY B 1 174 ? -0.879 -7.121 -2.012 1 98.81 174 GLY B CA 1
ATOM 3064 C C . GLY B 1 174 ? -0.59 -6.812 -3.469 1 98.81 174 GLY B C 1
ATOM 3065 O O . GLY B 1 174 ? -0.29 -5.668 -3.82 1 98.81 174 GLY B O 1
ATOM 3066 N N . GLU B 1 175 ? -0.687 -7.824 -4.328 1 98.81 175 GLU B N 1
ATOM 3067 C CA . GLU B 1 175 ? -0.491 -7.602 -5.758 1 98.81 175 GLU B CA 1
ATOM 3068 C C . GLU B 1 175 ? -1.463 -6.555 -6.293 1 98.81 175 GLU B C 1
ATOM 3070 O O . GLU B 1 175 ? -1.081 -5.695 -7.09 1 98.81 175 GLU B O 1
ATOM 3075 N N . ILE B 1 176 ? -2.674 -6.621 -5.82 1 98.81 176 ILE B N 1
ATOM 3076 C CA . ILE B 1 176 ? -3.719 -5.719 -6.285 1 98.81 176 ILE B CA 1
ATOM 3077 C C . ILE B 1 176 ? -3.553 -4.352 -5.625 1 98.81 176 ILE B C 1
ATOM 3079 O O . ILE B 1 176 ? -3.602 -3.32 -6.297 1 98.81 176 ILE B O 1
ATOM 3083 N N . LEU B 1 177 ? -3.316 -4.332 -4.344 1 98.56 177 LEU B N 1
ATOM 3084 C CA . LEU B 1 177 ? -3.174 -3.096 -3.578 1 98.56 177 LEU B CA 1
ATOM 3085 C C . LEU B 1 177 ? -2.021 -2.254 -4.117 1 98.56 177 LEU B C 1
ATOM 3087 O O . LEU B 1 177 ? -2.057 -1.023 -4.031 1 98.56 177 LEU B O 1
ATOM 3091 N N . ALA B 1 178 ? -1.072 -2.896 -4.719 1 98.25 178 ALA B N 1
ATOM 3092 C CA . ALA B 1 178 ? 0.116 -2.213 -5.219 1 98.25 178 ALA B CA 1
ATOM 3093 C C . ALA B 1 178 ? -0.252 -1.188 -6.289 1 98.25 178 ALA B C 1
ATOM 3095 O O . ALA B 1 178 ? 0.415 -0.16 -6.43 1 98.25 178 ALA B O 1
ATOM 3096 N N . PHE B 1 179 ? -1.298 -1.41 -6.988 1 98.69 179 PHE B N 1
ATOM 3097 C CA . PHE B 1 179 ? -1.652 -0.542 -8.109 1 98.69 179 PHE B CA 1
ATOM 3098 C C . PHE B 1 179 ? -2.342 0.723 -7.609 1 98.69 179 PHE B C 1
ATOM 3100 O O . PHE B 1 179 ? -2.445 1.708 -8.344 1 98.69 179 PHE B O 1
ATOM 3107 N N . ARG B 1 180 ? -2.805 0.707 -6.43 1 98.5 180 ARG B N 1
ATOM 3108 C CA . ARG B 1 180 ? -3.291 1.925 -5.789 1 98.5 180 ARG B CA 1
ATOM 3109 C C . ARG B 1 180 ? -2.219 2.541 -4.898 1 98.5 180 ARG B C 1
ATOM 3111 O O . ARG B 1 180 ? -1.915 3.729 -5.012 1 98.5 180 ARG B O 1
ATOM 3118 N N . LEU B 1 181 ? -1.588 1.782 -4.074 1 98.06 181 LEU B N 1
ATOM 3119 C CA . LEU B 1 181 ? -0.65 2.271 -3.07 1 98.06 181 LEU B CA 1
ATOM 3120 C C . LEU B 1 181 ? 0.709 2.568 -3.695 1 98.06 181 LEU B C 1
ATOM 3122 O O . LEU B 1 181 ? 1.544 3.24 -3.084 1 98.06 181 LEU B O 1
ATOM 3126 N N . GLY B 1 182 ? 1 2.078 -4.824 1 98.38 182 GLY B N 1
ATOM 3127 C CA . GLY B 1 182 ? 2.135 2.406 -5.672 1 98.38 182 GLY B CA 1
ATOM 3128 C C . GLY B 1 182 ? 1.732 3.02 -7 1 98.38 182 GLY B C 1
ATOM 3129 O O . GLY B 1 182 ? 2.375 2.777 -8.023 1 98.38 182 GLY B O 1
ATOM 3130 N N . ARG B 1 183 ? 0.718 3.725 -6.973 1 98.12 183 ARG B N 1
ATOM 3131 C CA . ARG B 1 183 ? 0.072 4.234 -8.18 1 98.12 183 ARG B CA 1
ATOM 3132 C C . ARG B 1 183 ? 1.021 5.129 -8.969 1 98.12 183 ARG B C 1
ATOM 3134 O O . ARG B 1 183 ? 1.152 4.977 -10.188 1 98.12 183 ARG B O 1
ATOM 3141 N N . GLU B 1 184 ? 1.637 6.074 -8.352 1 98.44 184 GLU B N 1
ATOM 3142 C CA . GLU B 1 184 ? 2.49 7.004 -9.086 1 98.44 184 GLU B CA 1
ATOM 3143 C C . GLU B 1 184 ? 3.67 6.285 -9.727 1 98.44 184 GLU B C 1
ATOM 3145 O O . GLU B 1 184 ? 4.039 6.578 -10.867 1 98.44 184 GLU B O 1
ATOM 3150 N N . THR B 1 185 ? 4.211 5.297 -9.016 1 98.69 185 THR B N 1
ATOM 3151 C CA . THR B 1 185 ? 5.324 4.512 -9.539 1 98.69 185 THR B CA 1
ATOM 3152 C C . THR B 1 185 ? 4.914 3.777 -10.812 1 98.69 185 THR B C 1
ATOM 3154 O O . THR B 1 185 ? 5.602 3.861 -11.836 1 98.69 185 THR B O 1
ATOM 3157 N N . ILE B 1 186 ? 3.768 3.076 -10.742 1 98.81 186 ILE B N 1
ATOM 3158 C CA . ILE B 1 186 ? 3.402 2.242 -11.883 1 98.81 186 ILE B CA 1
ATOM 3159 C C . ILE B 1 186 ? 2.994 3.125 -13.062 1 98.81 186 ILE B C 1
ATOM 3161 O O . ILE B 1 186 ? 3.264 2.791 -14.219 1 98.81 186 ILE B O 1
ATOM 3165 N N . LEU B 1 187 ? 2.357 4.289 -12.797 1 98.5 187 LEU B N 1
ATOM 3166 C CA . LEU B 1 187 ? 2.033 5.223 -13.875 1 98.5 187 LEU B CA 1
ATOM 3167 C C . LEU B 1 187 ? 3.299 5.719 -14.562 1 98.5 187 LEU B C 1
ATOM 3169 O O . LEU B 1 187 ? 3.379 5.723 -15.797 1 98.5 187 LEU B O 1
ATOM 3173 N N . LEU B 1 188 ? 4.332 6.051 -13.82 1 98.44 188 LEU B N 1
ATOM 3174 C CA . LEU B 1 188 ? 5.586 6.551 -14.375 1 98.44 188 LEU B CA 1
ATOM 3175 C C . LEU B 1 188 ? 6.332 5.441 -15.109 1 98.44 188 LEU B C 1
ATOM 3177 O O . LEU B 1 188 ? 6.859 5.664 -16.203 1 98.44 188 LEU B O 1
ATOM 3181 N N . ARG B 1 189 ? 6.344 4.238 -14.57 1 98.5 189 ARG B N 1
ATOM 3182 C CA . ARG B 1 189 ? 7.074 3.125 -15.156 1 98.5 189 ARG B CA 1
ATOM 3183 C C . ARG B 1 189 ? 6.449 2.699 -16.484 1 98.5 189 ARG B C 1
ATOM 3185 O O . ARG B 1 189 ? 7.16 2.318 -17.422 1 98.5 189 ARG B O 1
ATOM 3192 N N . THR B 1 190 ? 5.121 2.799 -16.562 1 98.38 190 THR B N 1
ATOM 3193 C CA . THR B 1 190 ? 4.422 2.365 -17.781 1 98.38 190 THR B CA 1
ATOM 3194 C C . THR B 1 190 ? 4.273 3.521 -18.75 1 98.38 190 THR B C 1
ATOM 3196 O O . THR B 1 190 ? 3.941 3.311 -19.922 1 98.38 190 THR B O 1
ATOM 3199 N N . GLY B 1 191 ? 4.449 4.781 -18.266 1 97.88 191 GLY B N 1
ATOM 3200 C CA . GLY B 1 191 ? 4.203 5.961 -19.078 1 97.88 191 GLY B CA 1
ATOM 3201 C C . GLY B 1 191 ? 2.73 6.301 -19.203 1 97.88 191 GLY B C 1
ATOM 3202 O O . GLY B 1 191 ? 2.338 7.059 -20.094 1 97.88 191 GLY B O 1
ATOM 3203 N N . TRP B 1 192 ? 1.835 5.695 -18.375 1 97.69 192 TRP B N 1
ATOM 3204 C CA . TRP B 1 192 ? 0.402 5.969 -18.375 1 97.69 192 TRP B CA 1
ATOM 3205 C C . TRP B 1 192 ? 0.103 7.285 -17.656 1 97.69 192 TRP B C 1
ATOM 3207 O O . TRP B 1 192 ? 0.675 7.57 -16.609 1 97.69 192 TRP B O 1
ATOM 3217 N N . ALA B 1 193 ? -0.758 8.094 -18.188 1 96.44 193 ALA B N 1
ATOM 3218 C CA . ALA B 1 193 ? -1.176 9.336 -17.531 1 96.44 193 ALA B CA 1
ATOM 3219 C C . ALA B 1 193 ? -2.162 9.055 -16.406 1 96.44 193 ALA B C 1
ATOM 3221 O O . ALA B 1 193 ? -2.154 9.742 -15.383 1 96.44 193 ALA B O 1
ATOM 3222 N N . GLN B 1 194 ? -3.035 8.102 -16.625 1 96.25 194 GLN B N 1
ATOM 3223 C CA . GLN B 1 194 ? -4.055 7.68 -15.672 1 96.25 194 GLN B CA 1
ATOM 3224 C C . GLN B 1 194 ? -4.531 6.262 -15.977 1 96.25 194 GLN B C 1
ATOM 3226 O O . GLN B 1 194 ? -4.199 5.699 -17.031 1 96.25 194 GLN B O 1
ATOM 3231 N N . PHE B 1 195 ? -5.227 5.703 -15.047 1 97.44 195 PHE B N 1
ATOM 3232 C CA . PHE B 1 195 ? -5.883 4.43 -15.328 1 97.44 195 PHE B CA 1
ATOM 3233 C C . PHE B 1 195 ? -7.164 4.645 -16.125 1 97.44 195 PHE B C 1
ATOM 3235 O O . PHE B 1 195 ? -7.785 5.707 -16.031 1 97.44 195 PHE B O 1
ATOM 3242 N N . ASP B 1 196 ? -7.48 3.734 -16.875 1 96.5 196 ASP B N 1
ATOM 3243 C CA . ASP B 1 196 ? -8.773 3.652 -17.562 1 96.5 196 ASP B CA 1
ATOM 3244 C C . ASP B 1 196 ? -9.227 2.201 -17.703 1 96.5 196 ASP B C 1
ATOM 3246 O O . ASP B 1 196 ? -8.609 1.295 -17.125 1 96.5 196 ASP B O 1
ATOM 3250 N N . GLU B 1 197 ? -10.289 2.016 -18.359 1 96.12 197 GLU B N 1
ATOM 3251 C CA . GLU B 1 197 ? -10.898 0.688 -18.422 1 96.12 197 GLU B CA 1
ATOM 3252 C C . GLU B 1 197 ? -9.953 -0.314 -19.094 1 96.12 197 GLU B C 1
ATOM 3254 O O . GLU B 1 197 ? -9.836 -1.457 -18.641 1 96.12 197 GLU B O 1
ATOM 3259 N N . GLN B 1 198 ? -9.312 0.074 -20.109 1 97.19 198 GLN B N 1
ATOM 3260 C CA . GLN B 1 198 ? -8.391 -0.805 -20.828 1 97.19 198 GLN B CA 1
ATOM 3261 C C . GLN B 1 198 ? -7.195 -1.18 -19.953 1 97.19 198 GLN B C 1
ATOM 3263 O O . GLN B 1 198 ? -6.773 -2.338 -19.938 1 97.19 198 GLN B O 1
ATOM 3268 N N . LYS B 1 199 ? -6.633 -0.214 -19.328 1 98.38 199 LYS B N 1
ATOM 3269 C CA . LYS B 1 199 ? -5.484 -0.447 -18.453 1 98.38 199 LYS B CA 1
ATOM 3270 C C . LYS B 1 199 ? -5.875 -1.302 -17.25 1 98.38 199 LYS B C 1
ATOM 3272 O O . LYS B 1 199 ? -5.117 -2.182 -16.844 1 98.38 199 LYS B O 1
ATOM 3277 N N . ALA B 1 200 ? -7.078 -1.05 -16.703 1 98.25 200 ALA B N 1
ATOM 3278 C CA . ALA B 1 200 ? -7.59 -1.895 -15.625 1 98.25 200 ALA B CA 1
ATOM 3279 C C . ALA B 1 200 ? -7.734 -3.342 -16.094 1 98.25 200 ALA B C 1
ATOM 3281 O O . ALA B 1 200 ? -7.465 -4.273 -15.328 1 98.25 200 ALA B O 1
ATOM 3282 N N . ASP B 1 201 ? -8.141 -3.494 -17.281 1 98.19 201 ASP B N 1
ATOM 3283 C CA . ASP B 1 201 ? -8.281 -4.836 -17.844 1 98.19 201 ASP B CA 1
ATOM 3284 C C . ASP B 1 201 ? -6.918 -5.516 -17.984 1 98.19 201 ASP B C 1
ATOM 3286 O O . ASP B 1 201 ? -6.797 -6.719 -17.75 1 98.19 201 ASP B O 1
ATOM 3290 N N . LEU B 1 202 ? -5.883 -4.777 -18.391 1 98.38 202 LEU B N 1
ATOM 3291 C CA . LEU B 1 202 ? -4.531 -5.316 -18.484 1 98.38 202 LEU B CA 1
ATOM 3292 C C . LEU B 1 202 ? -4.027 -5.762 -17.109 1 98.38 202 LEU B C 1
ATOM 3294 O O . LEU B 1 202 ? -3.41 -6.82 -16.984 1 98.38 202 LEU B O 1
ATOM 3298 N N . ILE B 1 203 ? -4.277 -4.949 -16.141 1 98.81 203 ILE B N 1
ATOM 3299 C CA . ILE B 1 203 ? -3.902 -5.281 -14.766 1 98.81 203 ILE B CA 1
ATOM 3300 C C . ILE B 1 203 ? -4.605 -6.562 -14.336 1 98.81 203 ILE B C 1
ATOM 3302 O O . ILE B 1 203 ? -3.98 -7.457 -13.758 1 98.81 203 ILE B O 1
ATOM 3306 N N . PHE B 1 204 ? -5.887 -6.629 -14.648 1 98.88 204 PHE B N 1
ATOM 3307 C CA . PHE B 1 204 ? -6.664 -7.805 -14.266 1 98.88 204 PHE B CA 1
ATOM 3308 C C . PHE B 1 204 ? -6.109 -9.062 -14.922 1 98.88 204 PHE B C 1
ATOM 3310 O O . PHE B 1 204 ? -6.074 -10.125 -14.312 1 98.88 204 PHE B O 1
ATOM 3317 N N . GLN B 1 205 ? -5.684 -8.961 -16.141 1 98.62 205 GLN B N 1
ATOM 3318 C CA . GLN B 1 205 ? -5.094 -10.094 -16.844 1 98.62 205 GLN B CA 1
ATOM 3319 C C . GLN B 1 205 ? -3.824 -10.57 -16.141 1 98.62 205 GLN B C 1
ATOM 3321 O O . GLN B 1 205 ? -3.615 -11.773 -15.984 1 98.62 205 GLN B O 1
ATOM 3326 N N . VAL B 1 206 ? -3.035 -9.672 -15.719 1 98.75 206 VAL B N 1
ATOM 3327 C CA . VAL B 1 206 ? -1.795 -9.992 -15.023 1 98.75 206 VAL B CA 1
ATOM 3328 C C . VAL B 1 206 ? -2.111 -10.656 -13.68 1 98.75 206 VAL B C 1
ATOM 3330 O O . VAL B 1 206 ? -1.522 -11.68 -13.336 1 98.75 206 VAL B O 1
ATOM 3333 N N . ILE B 1 207 ? -3.037 -10.094 -12.977 1 98.88 207 ILE B N 1
ATOM 3334 C CA . ILE B 1 207 ? -3.412 -10.609 -11.664 1 98.88 207 ILE B CA 1
ATOM 3335 C C . ILE B 1 207 ? -4.027 -12 -11.805 1 98.88 207 ILE B C 1
ATOM 3337 O O . ILE B 1 207 ? -3.758 -12.891 -11 1 98.88 207 ILE B O 1
ATOM 3341 N N . THR B 1 208 ? -4.891 -12.156 -12.82 1 98.81 208 THR B N 1
ATOM 3342 C CA . THR B 1 208 ? -5.48 -13.461 -13.086 1 98.81 208 THR B CA 1
ATOM 3343 C C . THR B 1 208 ? -4.391 -14.508 -13.336 1 98.81 208 THR B C 1
ATOM 3345 O O . THR B 1 208 ? -4.453 -15.609 -12.797 1 98.81 208 THR B O 1
ATOM 3348 N N . CYS B 1 209 ? -3.43 -14.141 -14.109 1 98.69 209 CYS B N 1
ATOM 3349 C CA . CYS B 1 209 ? -2.299 -15.023 -14.375 1 98.69 209 CYS B CA 1
ATOM 3350 C C . CYS B 1 209 ? -1.596 -15.422 -13.086 1 98.69 209 CYS B C 1
ATOM 3352 O O . CYS B 1 209 ? -1.336 -16.594 -12.852 1 98.69 209 CYS B O 1
ATOM 3354 N N . HIS B 1 210 ? -1.277 -14.445 -12.242 1 98.81 210 HIS B N 1
ATOM 3355 C CA . HIS B 1 210 ? -0.596 -14.711 -10.977 1 98.81 210 HIS B CA 1
ATOM 3356 C C . HIS B 1 210 ? -1.441 -15.594 -10.07 1 98.81 210 HIS B C 1
ATOM 3358 O O . HIS B 1 210 ? -0.931 -16.547 -9.477 1 98.81 210 HIS B O 1
ATOM 3364 N N . ILE B 1 211 ? -2.725 -15.266 -9.977 1 98.69 211 ILE B N 1
ATOM 3365 C CA . ILE B 1 211 ? -3.623 -16.031 -9.117 1 98.69 211 ILE B CA 1
ATOM 3366 C C . ILE B 1 211 ? -3.654 -17.484 -9.562 1 98.69 211 ILE B C 1
ATOM 3368 O O . ILE B 1 211 ? -3.521 -18.406 -8.742 1 98.69 211 ILE B O 1
ATOM 3372 N N . ASP B 1 212 ? -3.771 -17.766 -10.844 1 98.5 212 ASP B N 1
ATOM 3373 C CA . ASP B 1 212 ? -3.834 -19.125 -11.367 1 98.5 212 ASP B CA 1
ATOM 3374 C C . ASP B 1 212 ? -2.539 -19.875 -11.07 1 98.5 212 ASP B C 1
ATOM 3376 O O . ASP B 1 212 ? -2.574 -21.031 -10.633 1 98.5 212 ASP B O 1
ATOM 3380 N N . LEU B 1 213 ? -1.439 -19.25 -11.273 1 98.38 213 LEU B N 1
ATOM 3381 C CA . LEU B 1 213 ? -0.151 -19.891 -11.039 1 98.38 213 LEU B CA 1
ATOM 3382 C C . LEU B 1 213 ? 0.041 -20.203 -9.562 1 98.38 213 LEU B C 1
ATOM 3384 O O . LEU B 1 213 ? 0.526 -21.281 -9.203 1 98.38 213 LEU B O 1
ATOM 3388 N N . LEU B 1 214 ? -0.37 -19.297 -8.727 1 98.44 214 LEU B N 1
ATOM 3389 C CA . LEU B 1 214 ? -0.181 -19.453 -7.289 1 98.44 214 LEU B CA 1
ATOM 3390 C C . LEU B 1 214 ? -1.129 -20.516 -6.742 1 98.44 214 LEU B C 1
ATOM 3392 O O . LEU B 1 214 ? -0.725 -21.359 -5.938 1 98.44 214 LEU B O 1
ATOM 3396 N N . LEU B 1 215 ? -2.424 -20.469 -7.164 1 98.19 215 LEU B N 1
ATOM 3397 C CA . LEU B 1 215 ? -3.377 -21.469 -6.699 1 98.19 215 LEU B CA 1
ATOM 3398 C C . LEU B 1 215 ? -2.941 -22.875 -7.117 1 98.19 215 LEU B C 1
ATOM 3400 O O . LEU B 1 215 ? -2.928 -23.797 -6.297 1 98.19 215 LEU B O 1
ATOM 3404 N N . ASN B 1 216 ? -2.529 -23.016 -8.359 1 97.12 216 ASN B N 1
ATOM 3405 C CA . ASN B 1 216 ? -2.098 -24.312 -8.852 1 97.12 216 ASN B CA 1
ATOM 3406 C C . ASN B 1 216 ? -0.808 -24.781 -8.172 1 97.12 216 ASN B C 1
ATOM 3408 O O . ASN B 1 216 ? -0.681 -25.938 -7.789 1 97.12 216 ASN B O 1
ATOM 3412 N N . GLY B 1 217 ? 0.119 -23.859 -8.031 1 97.31 217 GLY B N 1
ATOM 3413 C CA . GLY B 1 217 ? 1.39 -24.188 -7.406 1 97.31 217 GLY B CA 1
ATOM 3414 C C . GLY B 1 217 ? 1.253 -24.578 -5.941 1 97.31 217 GLY B C 1
ATOM 3415 O O . GLY B 1 217 ? 1.887 -25.531 -5.48 1 97.31 217 GLY B O 1
ATOM 3416 N N . LEU B 1 218 ? 0.448 -23.828 -5.223 1 96.38 218 LEU B N 1
ATOM 3417 C CA . LEU B 1 218 ? 0.239 -24.094 -3.805 1 96.38 218 LEU B CA 1
ATOM 3418 C C . LEU B 1 218 ? -0.503 -25.406 -3.605 1 96.38 218 LEU B C 1
ATOM 3420 O O . LEU B 1 218 ? -0.29 -26.109 -2.607 1 96.38 218 LEU B O 1
ATOM 3424 N N . THR B 1 219 ? -1.374 -25.734 -4.504 1 94.56 219 THR B N 1
ATOM 3425 C CA . THR B 1 219 ? -2.09 -27 -4.449 1 94.56 219 THR B CA 1
ATOM 3426 C C . THR B 1 219 ? -1.12 -28.188 -4.566 1 94.56 219 THR B C 1
ATOM 3428 O O . THR B 1 219 ? -1.264 -29.188 -3.865 1 94.56 219 THR B O 1
ATOM 3431 N N . GLN B 1 220 ? -0.141 -28.031 -5.387 1 90.62 220 GLN B N 1
ATOM 3432 C CA . GLN B 1 220 ? 0.821 -29.109 -5.625 1 90.62 220 GLN B CA 1
ATOM 3433 C C . GLN B 1 220 ? 1.781 -29.266 -4.449 1 90.62 220 GLN B C 1
ATOM 3435 O O . GLN B 1 220 ? 2.379 -30.312 -4.262 1 90.62 220 GLN B O 1
ATOM 3440 N N . ARG B 1 221 ? 1.951 -28.297 -3.668 1 84.38 221 ARG B N 1
ATOM 3441 C CA . ARG B 1 221 ? 2.879 -28.312 -2.541 1 84.38 221 ARG B CA 1
ATOM 3442 C C . ARG B 1 221 ? 2.164 -28.688 -1.249 1 84.38 221 ARG B C 1
ATOM 3444 O O . ARG B 1 221 ? 2.795 -28.812 -0.198 1 84.38 221 ARG B O 1
ATOM 3451 N N . SER B 1 222 ? 0.842 -28.672 -1.268 1 74.19 222 SER B N 1
ATOM 3452 C CA . SER B 1 222 ? 0.081 -29.031 -0.077 1 74.19 222 SER B CA 1
ATOM 3453 C C . SER B 1 222 ? -0.091 -30.547 0.027 1 74.19 222 SER B C 1
ATOM 3455 O O . SER B 1 222 ? -0.137 -31.234 -0.99 1 74.19 222 SER B O 1
#

Secondary structure (DSSP, 8-state):
-------HHHHHHHHHHHHHHHHHHHHHGGGS-HHHHHHHHT--TTHHHHHT-SHHHHHHHHHHHHHHHHHHHHHHHHHHHHHHHTSSS--HHHHHHHHHHHHHHHHHHHT-GGGHHHHHHHHHHHHS--HHHHHHIIIIIHHHHHHHHHHHHHHHT--TTSHHHHHHHHHHHHHHHHHHHTHHHHHHHHT-SS--HHHHHHHHHHHHHHHHHHHHHHHHH-/-------HHHHHHHHHHHHHHHHHHHHHGGGS-HHHHHHHHT--TTHHHHHT-SHHHHHHHHHHHHHHHHHHHHHHHHHHHHHHHTSSS--HHHHHHHHHHHHHHHHHHHT-GGGHHHHHHHHHHHHS--HHHHHHIIIIIHHHHHHHHHHHHHHHT--TTSHHHHHHHHHHHHHHHHHHHTHHHHHHHHT-SS--HHHHHHHHHHHHHHHHHHHHHHHHH-